Protein AF-A0AAN4PQ18-F1 (afdb_monomer)

Structure (mmCIF, N/CA/C/O backbone):
data_AF-A0AAN4PQ18-F1
#
_entry.id   AF-A0AAN4PQ18-F1
#
loop_
_atom_site.group_PDB
_atom_site.id
_atom_site.type_symbol
_atom_site.label_atom_id
_atom_site.label_alt_id
_atom_site.label_comp_id
_atom_site.label_asym_id
_atom_site.label_entity_id
_atom_site.label_seq_id
_atom_site.pdbx_PDB_ins_code
_atom_site.Cartn_x
_atom_site.Cartn_y
_atom_site.Cartn_z
_atom_site.occupancy
_atom_site.B_iso_or_equiv
_atom_site.auth_seq_id
_atom_site.auth_comp_id
_atom_site.auth_asym_id
_atom_site.auth_atom_id
_atom_site.pdbx_PDB_model_num
ATOM 1 N N . MET A 1 1 ? -16.325 -2.210 32.249 1.00 94.44 1 MET A N 1
ATOM 2 C CA . MET A 1 1 ? -15.393 -2.494 31.138 1.00 94.44 1 MET A CA 1
ATOM 3 C C . MET A 1 1 ? -15.312 -1.276 30.225 1.00 94.44 1 MET A C 1
ATOM 5 O O . MET A 1 1 ? -16.327 -0.609 30.041 1.00 94.44 1 MET A O 1
ATOM 9 N N . LEU A 1 2 ? -14.148 -0.985 29.640 1.00 97.56 2 LEU A N 1
ATOM 10 C CA . LEU A 1 2 ? -14.005 0.038 28.595 1.00 97.56 2 LEU A CA 1
ATOM 11 C C . LEU A 1 2 ? -14.260 -0.581 27.212 1.00 97.56 2 LEU A C 1
ATOM 13 O O . LEU A 1 2 ? -13.649 -1.584 26.859 1.00 97.56 2 LEU A O 1
ATOM 17 N N . TYR A 1 3 ? -15.116 0.026 26.400 1.00 97.94 3 TYR A N 1
ATOM 18 C CA . TYR A 1 3 ? -15.352 -0.384 25.020 1.00 97.94 3 TYR A CA 1
ATOM 19 C C . TYR A 1 3 ? -14.895 0.705 24.062 1.00 97.94 3 TYR A C 1
ATOM 21 O O . TYR A 1 3 ? -15.427 1.807 24.116 1.00 97.94 3 TYR A O 1
ATOM 29 N N . LEU A 1 4 ? -13.978 0.390 23.152 1.00 97.69 4 LEU A N 1
ATOM 30 C CA . LEU A 1 4 ? -13.650 1.264 22.028 1.00 97.69 4 LEU A CA 1
ATOM 31 C C . LEU A 1 4 ? -14.526 0.852 20.850 1.00 97.69 4 LEU A C 1
ATOM 33 O O . LEU A 1 4 ? -14.454 -0.294 20.405 1.00 97.69 4 LEU A O 1
ATOM 37 N N . VAL A 1 5 ? -15.386 1.749 20.379 1.00 97.75 5 VAL A N 1
ATOM 38 C CA . VAL A 1 5 ? -16.398 1.440 19.365 1.00 97.75 5 VAL A CA 1
ATOM 39 C C . VAL A 1 5 ? -16.184 2.312 18.139 1.00 97.75 5 VAL A C 1
ATOM 41 O O . VAL A 1 5 ? -16.356 3.527 18.204 1.00 97.75 5 VAL A O 1
ATOM 44 N N . GLY A 1 6 ? -15.841 1.682 17.016 1.00 96.75 6 GLY A N 1
ATOM 45 C CA . GLY A 1 6 ? -15.777 2.356 15.725 1.00 96.75 6 GLY A CA 1
ATOM 46 C C . GLY A 1 6 ? -17.167 2.735 15.227 1.00 96.75 6 GLY A C 1
ATOM 47 O O . GLY A 1 6 ? -18.085 1.907 15.223 1.00 96.75 6 GLY A O 1
ATOM 48 N N . LEU A 1 7 ? -17.328 3.979 14.790 1.00 95.38 7 LEU A N 1
ATOM 49 C CA . LEU A 1 7 ? -18.589 4.504 14.268 1.00 95.38 7 LEU A CA 1
ATOM 50 C C . LEU A 1 7 ? -18.733 4.345 12.755 1.00 95.38 7 LEU A C 1
ATOM 52 O O . LEU A 1 7 ? -19.836 4.509 12.256 1.00 95.38 7 LEU A O 1
ATOM 56 N N . GLY A 1 8 ? -17.659 3.992 12.044 1.00 94.06 8 GLY A N 1
ATOM 57 C CA . GLY A 1 8 ? -17.653 4.013 10.582 1.00 94.06 8 GLY A CA 1
ATOM 58 C C . GLY A 1 8 ? -17.486 5.435 10.036 1.00 94.06 8 GLY A C 1
ATOM 59 O O . GLY A 1 8 ? -16.973 6.305 10.741 1.00 94.06 8 GLY A O 1
ATOM 60 N N . LEU A 1 9 ? -17.819 5.671 8.765 1.00 91.94 9 LEU A N 1
ATOM 61 C CA . LEU A 1 9 ? -17.229 6.781 8.003 1.00 91.94 9 LEU A CA 1
ATOM 62 C C . LEU A 1 9 ? -18.147 7.983 7.775 1.00 91.94 9 LEU A C 1
ATOM 64 O O . LEU A 1 9 ? -17.642 9.097 7.639 1.00 91.94 9 LEU A O 1
ATOM 68 N N . ALA A 1 10 ? -19.459 7.785 7.717 1.00 90.25 10 ALA A N 1
ATOM 69 C CA . ALA A 1 10 ? -20.390 8.790 7.230 1.00 90.25 10 ALA A CA 1
ATOM 70 C C . ALA A 1 10 ? -21.380 9.259 8.296 1.00 90.25 10 ALA A C 1
ATOM 72 O O . ALA A 1 10 ? -21.354 10.432 8.682 1.00 90.25 10 ALA A O 1
ATOM 73 N N . ASP A 1 11 ? -22.268 8.375 8.753 1.00 91.25 11 ASP A N 1
ATOM 74 C CA . ASP A 1 11 ? -23.432 8.758 9.556 1.00 91.25 11 ASP A CA 1
ATOM 75 C C . ASP A 1 11 ? -23.684 7.851 10.771 1.00 91.25 11 ASP A C 1
ATOM 77 O O . ASP A 1 11 ? -22.922 6.934 11.070 1.00 91.25 11 ASP A O 1
ATOM 81 N N . GLU A 1 12 ? -24.742 8.146 11.533 1.00 93.06 12 GLU A N 1
ATOM 82 C CA . GLU A 1 12 ? -25.073 7.424 12.766 1.00 93.06 12 GLU A CA 1
ATOM 83 C C . GLU A 1 12 ? -25.410 5.938 12.562 1.00 93.06 12 GLU A C 1
ATOM 85 O O . GLU A 1 12 ? -25.443 5.185 13.537 1.00 93.06 12 GLU A O 1
ATOM 90 N N . SER A 1 13 ? -25.695 5.517 11.325 1.00 94.50 13 SER A N 1
ATOM 91 C CA . SER A 1 13 ? -26.097 4.153 10.983 1.00 94.50 13 SER A CA 1
ATOM 92 C C . SER A 1 13 ? -24.937 3.254 10.555 1.00 94.50 13 SER A C 1
ATOM 94 O O . SER A 1 13 ? -25.101 2.034 10.554 1.00 94.50 13 SER A O 1
ATOM 96 N N . ASP A 1 14 ? -23.760 3.829 10.289 1.00 95.12 14 ASP A N 1
ATOM 97 C CA . ASP A 1 14 ? -22.539 3.080 9.969 1.00 95.12 14 ASP A CA 1
ATOM 98 C C . ASP A 1 14 ? -21.985 2.302 11.171 1.00 95.12 14 ASP A C 1
ATOM 100 O O . ASP A 1 14 ? -21.168 1.387 11.020 1.00 95.12 14 ASP A O 1
ATOM 104 N N . ILE A 1 15 ? -22.426 2.633 12.388 1.00 96.94 15 ILE A N 1
ATOM 105 C CA . ILE A 1 15 ? -22.084 1.859 13.575 1.00 96.94 15 ILE A CA 1
ATOM 106 C C . ILE A 1 15 ? -22.535 0.404 13.395 1.00 96.94 15 ILE A C 1
ATOM 108 O O . ILE A 1 15 ? -23.674 0.104 13.029 1.00 96.94 15 ILE A O 1
ATOM 112 N N . THR A 1 16 ? -21.654 -0.543 13.710 1.00 98.00 16 THR A N 1
ATOM 113 C CA . THR A 1 16 ? -22.047 -1.955 13.674 1.00 98.00 16 THR A CA 1
ATOM 114 C C . THR A 1 16 ? -23.178 -2.230 14.670 1.00 98.00 16 THR A C 1
ATOM 116 O O . THR A 1 16 ? -23.256 -1.613 15.735 1.00 98.00 16 THR A O 1
ATOM 119 N N . VAL A 1 17 ? -24.017 -3.232 14.387 1.00 97.94 17 VAL A N 1
ATOM 120 C CA . VAL A 1 17 ? -25.075 -3.677 15.320 1.00 97.94 17 VAL A CA 1
ATOM 121 C C . VAL A 1 17 ? -24.496 -3.960 16.712 1.00 97.94 17 VAL A C 1
ATOM 123 O O . VAL A 1 17 ? -25.047 -3.529 17.722 1.00 97.94 17 VAL A O 1
ATOM 126 N N . LYS A 1 18 ? -23.326 -4.606 16.760 1.00 97.81 18 LYS A N 1
ATOM 127 C CA . LYS A 1 18 ? -22.596 -4.897 17.999 1.00 97.81 18 LYS A CA 1
ATOM 128 C C . LYS A 1 18 ? -22.157 -3.622 18.727 1.00 97.81 18 LYS A C 1
ATOM 130 O O . LYS A 1 18 ? -22.246 -3.564 19.951 1.00 97.81 18 LYS A O 1
ATOM 135 N N . GLY A 1 19 ? -21.690 -2.614 17.990 1.00 97.62 19 GLY A N 1
ATOM 136 C CA . GLY A 1 19 ? -21.355 -1.301 18.538 1.00 97.62 19 GLY A CA 1
ATOM 137 C C . GLY A 1 19 ? -22.581 -0.619 19.136 1.00 97.62 19 GLY A C 1
ATOM 138 O O . GLY A 1 19 ? -22.555 -0.221 20.297 1.00 97.62 19 GLY A O 1
ATOM 139 N N . LEU A 1 20 ? -23.692 -0.580 18.399 1.00 97.75 20 LEU A N 1
ATOM 140 C CA . LEU A 1 20 ? -24.944 0.031 18.850 1.00 97.75 20 LEU A CA 1
ATOM 141 C C . LEU A 1 20 ? -25.501 -0.622 20.124 1.00 97.75 20 LEU A C 1
ATOM 143 O O . LEU A 1 20 ? -25.973 0.073 21.025 1.00 97.75 20 LEU A O 1
ATOM 147 N N . GLU A 1 21 ? -25.434 -1.951 20.226 1.00 97.62 21 GLU A N 1
ATOM 148 C CA . GLU A 1 21 ? -25.829 -2.687 21.432 1.00 97.62 21 GLU A CA 1
ATOM 149 C C . GLU A 1 21 ? -24.981 -2.313 22.652 1.00 97.62 21 GLU A C 1
ATOM 151 O O . GLU A 1 21 ? -25.520 -2.162 23.751 1.00 97.62 21 GLU A O 1
ATOM 156 N N . VAL A 1 22 ? -23.666 -2.148 22.467 1.00 97.62 22 VAL A N 1
ATOM 157 C CA . VAL A 1 22 ? -22.750 -1.690 23.521 1.00 97.62 22 VAL A CA 1
ATOM 158 C C . VAL A 1 22 ? -23.108 -0.270 23.951 1.00 97.62 22 VAL A C 1
ATOM 160 O O . VAL A 1 22 ? -23.290 -0.031 25.143 1.00 97.62 22 VAL A O 1
ATOM 163 N N . VAL A 1 23 ? -23.285 0.650 22.999 1.00 97.31 23 VAL A N 1
ATOM 164 C CA . VAL A 1 23 ? -23.633 2.050 23.286 1.00 97.31 23 VAL A CA 1
ATOM 165 C C . VAL A 1 23 ? -24.921 2.149 24.099 1.00 97.31 23 VAL A C 1
ATOM 167 O O . VAL A 1 23 ? -24.963 2.854 25.105 1.00 97.31 23 VAL A O 1
ATOM 170 N N . LYS A 1 24 ? -25.960 1.398 23.716 1.00 96.75 24 LYS A N 1
ATOM 171 C CA . LYS A 1 24 ? -27.266 1.420 24.392 1.00 96.75 24 LYS A CA 1
ATOM 172 C C . LYS A 1 24 ? -27.220 0.953 25.846 1.00 96.75 24 LYS A C 1
ATOM 174 O O . LYS A 1 24 ? -28.022 1.436 26.644 1.00 96.75 24 LYS A O 1
ATOM 179 N N . ARG A 1 25 ? -26.319 0.026 26.192 1.00 96.00 25 ARG A N 1
ATOM 180 C CA . ARG A 1 25 ? -26.193 -0.502 27.563 1.00 96.00 25 ARG A CA 1
ATOM 181 C C . ARG A 1 25 ? -25.118 0.185 28.406 1.00 96.00 25 ARG A C 1
ATOM 183 O O . ARG A 1 25 ? -25.170 0.063 29.626 1.00 96.00 25 ARG A O 1
ATOM 190 N N . ALA A 1 26 ? -24.155 0.863 27.783 1.00 97.00 26 ALA A N 1
ATOM 191 C CA . ALA A 1 26 ? -23.067 1.528 28.488 1.00 97.00 26 ALA A CA 1
ATOM 192 C C . ALA A 1 26 ? -23.601 2.637 29.402 1.00 97.00 26 ALA A C 1
ATOM 194 O O . ALA A 1 26 ? -24.481 3.414 29.020 1.00 97.00 26 ALA A O 1
ATOM 195 N N . GLU A 1 27 ? -23.053 2.736 30.610 1.00 96.44 27 GLU A N 1
ATOM 196 C CA . GLU A 1 27 ? -23.440 3.746 31.594 1.00 96.44 27 GLU A CA 1
ATOM 197 C C . GLU A 1 27 ? -23.020 5.146 31.148 1.00 96.44 27 GLU A C 1
ATOM 199 O O . GLU A 1 27 ? -23.797 6.094 31.277 1.00 96.44 27 GLU A O 1
ATOM 204 N N . ARG A 1 28 ? -21.825 5.253 30.559 1.00 96.25 28 ARG A N 1
ATOM 205 C CA . ARG A 1 28 ? -21.285 6.486 29.977 1.00 96.25 28 ARG A CA 1
ATOM 206 C C . ARG A 1 28 ? -20.841 6.241 28.546 1.00 96.25 28 ARG A C 1
ATOM 208 O O . ARG A 1 28 ? -20.291 5.186 28.236 1.00 96.25 28 ARG A O 1
ATOM 215 N N . VAL A 1 29 ? -21.085 7.230 27.695 1.00 97.06 29 VAL A N 1
ATOM 216 C CA . VAL A 1 29 ? -20.749 7.199 26.273 1.00 97.06 29 VAL A CA 1
ATOM 217 C C . VAL A 1 29 ? -19.973 8.469 25.955 1.00 97.06 29 VAL A C 1
ATOM 219 O O . VAL A 1 29 ? -20.527 9.562 26.045 1.00 97.06 29 VAL A O 1
ATOM 222 N N . TYR A 1 30 ? -18.701 8.322 25.608 1.00 95.75 30 TYR A N 1
ATOM 223 C CA . TYR A 1 30 ? -17.822 9.406 25.186 1.00 95.75 30 TYR A CA 1
ATOM 224 C C . TYR A 1 30 ? -17.672 9.372 23.668 1.00 95.75 30 TYR A C 1
ATOM 226 O O . TYR A 1 30 ? -17.490 8.298 23.110 1.00 95.75 30 TYR A O 1
ATOM 234 N N . LEU A 1 31 ? -17.742 10.521 23.005 1.00 92.94 31 LEU A N 1
ATOM 235 C CA . LEU A 1 31 ? -17.471 10.673 21.578 1.00 92.94 31 LEU A CA 1
ATOM 236 C C . LEU A 1 31 ? -16.220 11.504 21.398 1.00 92.94 31 LEU A C 1
ATOM 238 O O . LEU A 1 31 ? -16.175 12.667 21.798 1.00 92.94 31 LEU A O 1
ATOM 242 N N . GLU A 1 32 ? -15.236 10.911 20.754 1.00 86.19 32 GLU A N 1
ATOM 243 C CA . GLU A 1 32 ? -14.036 11.608 20.355 1.00 86.19 32 GLU A CA 1
ATOM 244 C C . GLU A 1 32 ? -14.305 12.455 19.100 1.00 86.19 32 GLU A C 1
ATOM 246 O O . GLU A 1 32 ? -14.855 11.966 18.114 1.00 86.19 32 GLU A O 1
ATOM 251 N N . ALA A 1 33 ? -13.972 13.748 19.157 1.00 74.31 33 ALA A N 1
ATOM 252 C CA . ALA A 1 33 ? -14.370 14.726 18.137 1.00 74.31 33 ALA A CA 1
ATOM 253 C C . ALA A 1 33 ? -13.186 15.479 17.496 1.00 74.31 33 ALA A C 1
ATOM 255 O O . ALA A 1 33 ? -13.358 16.615 17.043 1.00 74.31 33 ALA A O 1
ATOM 256 N N . TYR A 1 34 ? -11.972 14.906 17.502 1.00 73.31 34 TYR A N 1
ATOM 257 C CA . TYR A 1 34 ? -10.771 15.604 17.018 1.00 73.31 34 TYR A CA 1
ATOM 258 C C . TYR A 1 34 ? -9.881 14.817 16.046 1.00 73.31 34 TYR A C 1
ATOM 260 O O . TYR A 1 34 ? -9.167 15.465 15.281 1.00 73.31 34 TYR A O 1
ATOM 268 N N . THR A 1 35 ? -9.898 13.480 16.032 1.00 59.81 35 THR A N 1
ATOM 269 C CA . THR A 1 35 ? -9.176 12.692 15.011 1.00 59.81 35 THR A CA 1
ATOM 270 C C . THR A 1 35 ? -9.902 12.656 13.673 1.00 59.81 35 THR A C 1
ATOM 272 O O . THR A 1 35 ? -9.261 12.549 12.632 1.00 59.81 35 THR A O 1
ATOM 275 N N . SER A 1 36 ? -11.230 12.766 13.684 1.00 72.50 36 SER A N 1
ATOM 276 C CA . SER A 1 36 ? -12.089 12.846 12.504 1.00 72.50 36 SER A CA 1
ATOM 277 C C . SER A 1 36 ? -13.473 13.378 12.912 1.00 72.50 36 SER A C 1
ATOM 279 O O . SER A 1 36 ? -13.746 13.591 14.094 1.00 72.50 36 SER A O 1
ATOM 281 N N . ILE A 1 37 ? -14.341 13.645 11.936 1.00 79.94 37 ILE A N 1
ATOM 282 C CA . ILE A 1 37 ? -15.708 14.125 12.152 1.00 79.94 37 ILE A CA 1
ATOM 283 C C . ILE A 1 37 ? -16.706 13.252 11.397 1.00 79.94 37 ILE A C 1
ATOM 285 O O . ILE A 1 37 ? -16.492 12.915 10.235 1.00 79.94 37 ILE A O 1
ATOM 289 N N . LEU A 1 38 ? -17.819 12.923 12.050 1.00 78.38 38 LEU A N 1
ATOM 290 C CA . LEU A 1 38 ? -18.985 12.384 11.356 1.00 78.38 38 LEU A CA 1
ATOM 291 C C . LEU A 1 38 ? -19.717 13.500 10.609 1.00 78.38 38 LEU A C 1
ATOM 293 O O . LEU A 1 38 ? -19.709 14.659 11.029 1.00 78.38 38 LEU A O 1
ATOM 297 N N . LEU A 1 39 ? -20.422 13.141 9.536 1.00 77.19 39 LEU A N 1
ATOM 298 C CA . LEU A 1 39 ? -21.205 14.076 8.719 1.00 77.19 39 LEU A CA 1
ATOM 299 C C . LEU A 1 39 ? -22.563 14.430 9.360 1.00 77.19 39 LEU A C 1
ATOM 301 O O . LEU A 1 39 ? -23.472 14.920 8.687 1.00 77.19 39 LEU A O 1
ATOM 305 N N . VAL A 1 40 ? -22.727 14.169 10.660 1.00 85.06 40 VAL A N 1
ATOM 306 C CA . VAL A 1 40 ? -23.983 14.335 11.399 1.00 85.06 40 VAL A CA 1
ATOM 307 C C . VAL A 1 40 ? -23.773 15.052 12.724 1.00 85.06 40 VAL A C 1
ATOM 309 O O . VAL A 1 40 ? -22.702 14.995 13.324 1.00 85.06 40 VAL A O 1
ATOM 312 N N . SER A 1 41 ? -24.817 15.742 13.187 1.00 87.75 41 SER A N 1
ATOM 313 C CA . SER A 1 41 ? -24.762 16.455 14.460 1.00 87.75 41 SER A CA 1
ATOM 314 C C . SER A 1 41 ? -24.858 15.497 15.645 1.00 87.75 41 SER A C 1
ATOM 316 O O . SER A 1 41 ? -25.454 14.417 15.563 1.00 87.75 41 SER A O 1
ATOM 318 N N . LYS A 1 42 ? -24.320 15.936 16.782 1.00 88.75 42 LYS A N 1
ATOM 319 C CA . LYS A 1 42 ? -24.399 15.212 18.049 1.00 88.75 42 LYS A CA 1
ATOM 320 C C . LYS A 1 42 ? -25.840 14.867 18.429 1.00 88.75 42 LYS A C 1
ATOM 322 O O . LYS A 1 42 ? -26.104 13.748 18.850 1.00 88.75 42 LYS A O 1
ATOM 327 N N . GLU A 1 43 ? -26.779 15.789 18.233 1.00 91.88 43 GLU A N 1
ATOM 328 C CA . GLU A 1 43 ? -28.189 15.595 18.589 1.00 91.88 43 GLU A CA 1
ATOM 329 C C . GLU A 1 43 ? -28.824 14.458 17.782 1.00 91.88 43 GLU A C 1
ATOM 331 O O . GLU A 1 43 ? -29.627 13.688 18.311 1.00 91.88 43 GLU A O 1
ATOM 336 N N . LYS A 1 44 ? -28.449 14.324 16.503 1.00 92.81 44 LYS A N 1
ATOM 337 C CA . LYS A 1 44 ? -28.906 13.219 15.650 1.00 92.81 44 LYS A CA 1
ATOM 338 C C . LYS A 1 44 ? -28.342 11.884 16.144 1.00 92.81 44 LYS A C 1
ATOM 340 O O . LYS A 1 44 ? -29.081 10.903 1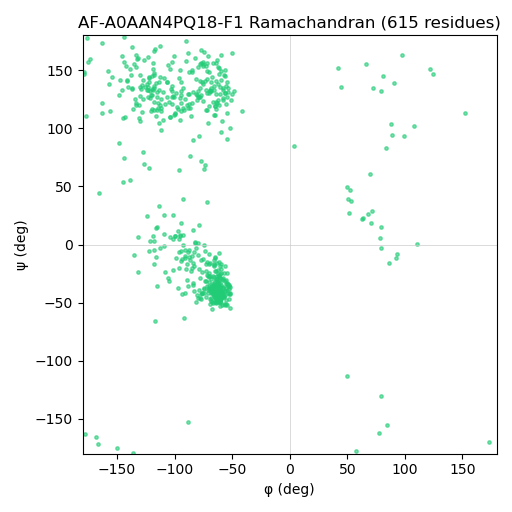6.223 1.00 92.81 44 LYS A O 1
ATOM 345 N N . LEU A 1 45 ? -27.069 11.877 16.539 1.00 92.81 45 LEU A N 1
ATOM 346 C CA . LEU A 1 45 ? -26.386 10.717 17.109 1.00 92.81 45 LEU A CA 1
ATOM 347 C C . LEU A 1 45 ? -27.059 10.251 18.414 1.00 92.81 45 LEU A C 1
ATOM 349 O O . LEU A 1 45 ? -27.416 9.083 18.558 1.00 92.81 45 LEU A O 1
ATOM 353 N N . GLU A 1 46 ? -27.303 11.182 19.341 1.00 94.94 46 GLU A N 1
ATOM 354 C CA . GLU A 1 46 ? -27.967 10.919 20.623 1.00 94.94 46 GLU A CA 1
ATOM 355 C C . GLU A 1 46 ? -29.397 10.400 20.430 1.00 94.94 46 GLU A C 1
ATOM 357 O O . GLU A 1 46 ? -29.811 9.450 21.101 1.00 94.94 46 GLU A O 1
ATOM 362 N N . ALA A 1 47 ? -30.143 10.981 19.483 1.00 96.06 47 ALA A N 1
ATOM 363 C CA . ALA A 1 47 ? -31.494 10.542 19.149 1.00 96.06 47 ALA A CA 1
ATOM 364 C C . ALA A 1 47 ? -31.518 9.106 18.599 1.00 96.06 47 ALA A C 1
ATOM 366 O O . ALA A 1 47 ? -32.398 8.326 18.968 1.00 96.06 47 ALA A O 1
ATOM 367 N N . PHE A 1 48 ? -30.551 8.739 17.754 1.00 95.81 48 PHE A N 1
ATOM 368 C CA . PHE A 1 48 ? -30.460 7.400 17.171 1.00 95.81 48 PHE A CA 1
ATOM 369 C C . PHE A 1 48 ? -29.977 6.348 18.183 1.00 95.81 48 PHE A C 1
ATOM 371 O O . PHE A 1 48 ? -30.531 5.246 18.268 1.00 95.81 48 PHE A O 1
ATOM 378 N N . TYR A 1 49 ? -28.984 6.690 19.007 1.00 95.25 49 TYR A N 1
ATOM 379 C CA . TYR A 1 49 ? -28.454 5.790 20.034 1.00 95.25 49 TYR A CA 1
ATOM 380 C C . TYR A 1 49 ? -29.374 5.666 21.250 1.00 95.25 49 TYR A C 1
ATOM 382 O O . TYR A 1 49 ? -29.328 4.652 21.948 1.00 95.25 49 TYR A O 1
ATOM 390 N N . GLY A 1 50 ? -30.233 6.657 21.502 1.00 94.94 50 GLY A N 1
ATOM 391 C CA . GLY A 1 50 ? -31.089 6.707 22.688 1.00 94.94 50 GLY A CA 1
ATOM 392 C C . GLY A 1 50 ? -30.291 6.912 23.978 1.00 94.94 50 GLY A C 1
ATOM 393 O O . GLY A 1 50 ? -30.712 6.468 25.049 1.00 94.94 50 GLY A O 1
ATOM 394 N N . ARG A 1 51 ? -29.111 7.535 23.876 1.00 93.81 51 ARG A N 1
ATOM 395 C CA . ARG A 1 51 ? -28.174 7.781 24.978 1.00 93.81 51 ARG A CA 1
ATOM 396 C C . ARG A 1 51 ? -27.545 9.167 24.820 1.00 93.81 51 ARG A C 1
ATOM 398 O O . ARG A 1 51 ? -27.241 9.542 23.691 1.00 93.81 51 ARG A O 1
ATOM 405 N N . PRO A 1 52 ? -27.329 9.908 25.921 1.00 95.56 52 PRO A N 1
ATOM 406 C CA . PRO A 1 52 ? -26.539 11.130 25.877 1.00 95.56 52 PRO A CA 1
ATOM 407 C C . PRO A 1 52 ? -25.077 10.794 25.579 1.00 95.56 52 PRO A C 1
ATOM 409 O O . PRO A 1 52 ? -24.556 9.784 26.058 1.00 95.56 52 PRO A O 1
ATOM 412 N N . VAL A 1 53 ? -24.424 11.660 24.814 1.00 94.00 53 VAL A N 1
ATOM 413 C CA . VAL A 1 53 ? -23.038 11.506 24.384 1.00 94.00 53 VAL A CA 1
ATOM 414 C C . VAL A 1 53 ? -22.205 12.633 24.989 1.00 94.00 53 VAL A C 1
ATOM 416 O O . VAL A 1 53 ? -22.561 13.810 24.935 1.00 94.00 53 VAL A O 1
ATOM 419 N N . ILE A 1 54 ? -21.074 12.288 25.590 1.00 93.75 54 ILE A N 1
ATOM 420 C CA . ILE A 1 54 ? -20.142 13.238 26.198 1.00 93.75 54 ILE A CA 1
ATOM 421 C C . ILE A 1 54 ? -19.031 13.496 25.184 1.00 93.75 54 ILE A C 1
ATOM 423 O O . ILE A 1 54 ? -18.333 12.569 24.797 1.00 93.75 54 ILE A O 1
ATOM 427 N N . GLU A 1 55 ? -18.870 14.733 24.722 1.00 90.19 55 GLU A N 1
ATOM 428 C CA . GLU A 1 55 ? -17.766 15.045 23.808 1.00 90.19 55 GLU A CA 1
ATOM 429 C C . GLU A 1 55 ? -16.432 14.988 24.552 1.00 90.19 55 GLU A C 1
ATOM 431 O O . GLU A 1 55 ? -16.279 15.607 25.605 1.00 90.19 55 GLU A O 1
ATOM 436 N N . ALA A 1 56 ? -15.475 14.272 23.972 1.00 88.50 56 ALA A N 1
ATOM 437 C CA . ALA A 1 56 ? -14.102 14.189 24.424 1.00 88.50 56 ALA A CA 1
ATOM 438 C C . ALA A 1 56 ? -13.198 14.870 23.392 1.00 88.50 56 ALA A C 1
ATOM 440 O O . ALA A 1 56 ? -13.104 14.446 22.237 1.00 88.50 56 ALA A O 1
ATOM 441 N N . ASP A 1 57 ? -12.566 15.970 23.797 1.00 84.75 57 ASP A N 1
ATOM 442 C CA . ASP A 1 57 ? -11.548 16.631 22.988 1.00 84.75 57 ASP A CA 1
ATOM 443 C C . ASP A 1 57 ? -10.150 16.087 23.287 1.00 84.75 57 ASP A C 1
ATOM 445 O O . ASP A 1 57 ? -9.958 15.241 24.161 1.00 84.75 57 ASP A O 1
ATOM 449 N N . ARG A 1 58 ? -9.164 16.568 22.524 1.00 83.25 58 ARG A N 1
ATOM 450 C CA . ARG A 1 58 ? -7.788 16.078 22.598 1.00 83.25 58 ARG A CA 1
ATOM 451 C C . ARG A 1 58 ? -7.202 16.181 24.004 1.00 83.25 58 ARG A C 1
ATOM 453 O O . ARG A 1 58 ? -6.529 15.258 24.442 1.00 83.25 58 ARG A O 1
ATOM 460 N N . GLU A 1 59 ? -7.472 17.272 24.722 1.00 84.31 59 GLU A N 1
ATOM 461 C CA . GLU A 1 59 ? -6.969 17.459 26.089 1.00 84.31 59 GLU A CA 1
ATOM 462 C C . GLU A 1 59 ? -7.559 16.401 27.031 1.00 84.31 59 GLU A C 1
ATOM 464 O O . GLU A 1 59 ? -6.812 15.775 27.788 1.00 84.31 59 GLU A O 1
ATOM 469 N N . LEU A 1 60 ? -8.868 16.132 26.933 1.00 86.31 60 LEU A N 1
ATOM 470 C CA . LEU A 1 60 ? -9.518 15.096 27.736 1.00 86.31 60 LEU A CA 1
ATOM 471 C C . LEU A 1 60 ? -9.001 13.690 27.410 1.00 86.31 60 LEU A C 1
ATOM 473 O O . LEU A 1 60 ? -8.805 12.897 28.322 1.00 86.31 60 LEU A O 1
ATOM 477 N N . VAL A 1 61 ? -8.769 13.365 26.139 1.00 86.00 61 VAL A N 1
ATOM 478 C CA . VAL A 1 61 ? -8.339 12.012 25.747 1.00 86.00 61 VAL A CA 1
ATOM 479 C C . VAL A 1 61 ? -6.852 11.788 26.020 1.00 86.00 61 VAL A C 1
ATOM 481 O O . VAL A 1 61 ? -6.488 10.768 26.597 1.00 86.00 61 VAL A O 1
ATOM 484 N N . GLU A 1 62 ? -5.988 12.738 25.658 1.00 82.88 62 GLU A N 1
ATOM 485 C CA . GLU A 1 62 ? -4.536 12.562 25.761 1.00 82.88 62 GLU A CA 1
ATOM 486 C C . GLU A 1 62 ? -4.000 12.873 27.163 1.00 82.88 62 GLU A C 1
ATOM 488 O O . GLU A 1 62 ? -3.054 12.229 27.609 1.00 82.88 62 GLU A O 1
ATOM 493 N N . THR A 1 63 ? -4.585 13.828 27.894 1.00 83.62 63 THR A N 1
ATOM 494 C CA . THR A 1 63 ? -4.093 14.236 29.230 1.00 83.62 63 THR A CA 1
ATOM 495 C C . THR A 1 63 ? -5.092 13.925 30.345 1.00 83.62 63 THR A C 1
ATOM 497 O O . THR A 1 63 ? -4.688 13.546 31.439 1.00 83.62 63 THR A O 1
ATOM 500 N N . GLY A 1 64 ? -6.393 14.052 30.081 1.00 85.50 64 GLY A N 1
ATOM 501 C CA . GLY A 1 64 ? -7.469 13.853 31.060 1.00 85.50 64 GLY A CA 1
ATOM 502 C C . GLY A 1 64 ? -8.094 12.453 31.084 1.00 85.50 64 GLY A C 1
ATOM 503 O O . GLY A 1 64 ? -9.205 12.308 31.594 1.00 85.50 64 GLY A O 1
ATOM 504 N N . SER A 1 65 ? -7.429 11.429 30.533 1.00 88.56 65 SER A N 1
ATOM 505 C CA . SER A 1 65 ? -8.020 10.095 30.314 1.00 88.56 65 SER A CA 1
ATOM 506 C C . SER A 1 65 ? -8.566 9.440 31.584 1.00 88.56 65 SER A C 1
ATOM 508 O O . SER A 1 65 ? -9.479 8.618 31.510 1.00 88.56 65 SER A O 1
ATOM 510 N N . ASP A 1 66 ? -8.045 9.824 32.751 1.00 89.56 66 ASP A N 1
ATOM 511 C CA . ASP A 1 66 ? -8.513 9.366 34.060 1.00 89.56 66 ASP A CA 1
ATOM 512 C C . ASP A 1 66 ? -10.014 9.602 34.257 1.00 89.56 66 ASP A C 1
ATOM 514 O O . ASP A 1 66 ? -10.684 8.786 34.885 1.00 89.56 66 ASP A O 1
ATOM 518 N N . GLU A 1 67 ? -10.576 10.674 33.691 1.00 92.25 67 GLU A N 1
ATOM 519 C CA . GLU A 1 67 ? -12.013 10.953 33.768 1.00 92.25 67 GLU A CA 1
ATOM 520 C C . GLU A 1 67 ? -12.838 9.924 32.978 1.00 92.25 67 GLU A C 1
ATOM 522 O O . GLU A 1 67 ? -13.871 9.441 33.453 1.00 92.25 67 GLU A O 1
ATOM 527 N N . ILE A 1 68 ? -12.357 9.546 31.790 1.00 93.06 68 ILE A N 1
ATOM 528 C CA . ILE A 1 68 ? -12.990 8.529 30.941 1.00 93.06 68 ILE A CA 1
ATOM 529 C C . ILE A 1 68 ? -12.915 7.162 31.636 1.00 93.06 68 ILE A C 1
ATOM 531 O O . ILE A 1 68 ? -13.904 6.426 31.690 1.00 93.06 68 ILE A O 1
ATOM 535 N N . LEU A 1 69 ? -11.755 6.839 32.214 1.00 94.25 69 LEU A N 1
ATOM 536 C CA . LEU A 1 69 ? -11.475 5.549 32.848 1.00 94.25 69 LEU A CA 1
ATOM 537 C C . LEU A 1 69 ? -12.063 5.412 34.260 1.00 94.25 69 LEU A C 1
ATOM 539 O O . LEU A 1 69 ? -12.268 4.292 34.732 1.00 94.25 69 LEU A O 1
ATOM 543 N N . ALA A 1 70 ? -12.374 6.518 34.939 1.00 93.44 70 ALA A N 1
ATOM 544 C CA . ALA A 1 70 ? -12.851 6.518 36.320 1.00 93.44 70 ALA A CA 1
ATOM 545 C C . ALA A 1 70 ? -14.075 5.613 36.497 1.00 93.44 70 ALA A C 1
ATOM 547 O O . ALA A 1 70 ? -15.139 5.914 35.974 1.00 93.44 70 ALA A O 1
ATOM 548 N N . GLY A 1 71 ? -13.961 4.514 37.247 1.00 90.56 71 GLY A N 1
ATOM 549 C CA . GLY A 1 71 ? -15.075 3.589 37.500 1.00 90.56 71 GLY A CA 1
ATOM 550 C C . GLY A 1 71 ? -15.403 2.624 36.352 1.00 90.56 71 GLY A C 1
ATOM 551 O O . GLY A 1 71 ? -16.379 1.878 36.450 1.00 90.56 71 GLY A O 1
ATOM 552 N N . ALA A 1 72 ? -14.610 2.607 35.274 1.00 94.06 72 ALA A N 1
ATOM 553 C CA . ALA A 1 72 ? -14.780 1.668 34.163 1.00 94.06 72 ALA A CA 1
ATOM 554 C C . ALA A 1 72 ? -14.424 0.212 34.538 1.00 94.06 72 ALA A C 1
ATOM 556 O O . ALA A 1 72 ? -14.707 -0.707 33.772 1.00 94.06 72 ALA A O 1
ATOM 557 N N . ASP A 1 73 ? -13.860 -0.028 35.723 1.00 92.00 73 ASP A N 1
ATOM 558 C CA . ASP A 1 73 ? -13.705 -1.349 36.346 1.00 92.00 73 ASP A CA 1
ATOM 559 C C . ASP A 1 73 ? -15.045 -1.927 36.839 1.00 92.00 73 ASP A C 1
ATOM 561 O O . ASP A 1 73 ? -15.222 -3.142 36.900 1.00 92.00 73 ASP A O 1
ATOM 565 N N . LYS A 1 74 ? -16.013 -1.061 37.160 1.00 94.31 74 LYS A N 1
ATOM 566 C CA . LYS A 1 74 ? -17.309 -1.447 37.744 1.00 94.31 74 LYS A CA 1
ATOM 567 C C . LYS A 1 74 ? -18.454 -1.377 36.752 1.00 94.31 74 LYS A C 1
ATOM 569 O O . LYS A 1 74 ? -19.420 -2.124 36.886 1.00 94.31 74 LYS A O 1
ATOM 574 N N . THR A 1 75 ? -18.371 -0.458 35.797 1.00 96.25 75 THR A N 1
ATOM 575 C CA . THR A 1 75 ? -19.473 -0.146 34.886 1.00 96.25 75 THR A CA 1
ATOM 576 C C . THR A 1 75 ? -18.988 -0.094 33.445 1.00 96.25 75 THR A C 1
ATOM 578 O O . THR A 1 75 ? -17.788 -0.002 33.175 1.00 96.25 75 THR A O 1
ATOM 581 N N . ASP A 1 76 ? -19.912 -0.241 32.498 1.00 97.19 76 ASP A N 1
ATOM 582 C CA . ASP A 1 76 ? -19.583 -0.215 31.074 1.00 97.19 76 ASP A CA 1
ATOM 583 C C . ASP A 1 76 ? -19.436 1.233 30.593 1.00 97.19 76 ASP A C 1
ATOM 585 O O . ASP A 1 76 ? -20.354 2.043 30.732 1.00 97.19 76 ASP A O 1
ATOM 589 N N . VAL A 1 77 ? -18.282 1.546 30.006 1.00 97.75 77 VAL A N 1
ATOM 590 C CA . VAL A 1 77 ? -17.979 2.843 29.392 1.00 97.75 77 VAL A CA 1
ATOM 591 C C . VAL A 1 77 ? -17.722 2.619 27.914 1.00 97.75 77 VAL A C 1
ATOM 593 O O . VAL A 1 77 ? -16.846 1.836 27.562 1.00 97.75 77 VAL A O 1
ATOM 596 N N . ALA A 1 78 ? -18.475 3.291 27.049 1.00 97.75 78 ALA A N 1
ATOM 597 C CA . ALA A 1 78 ? -18.235 3.285 25.613 1.00 97.75 78 ALA A CA 1
ATOM 598 C C . ALA A 1 78 ? -17.463 4.544 25.210 1.00 97.75 78 ALA A C 1
ATOM 600 O O . ALA A 1 78 ? -17.854 5.653 25.564 1.00 97.75 78 ALA A O 1
ATOM 601 N N . PHE A 1 79 ? -16.390 4.363 24.457 1.00 97.12 79 PHE A N 1
ATOM 602 C CA . PHE A 1 79 ? -15.581 5.406 23.852 1.00 97.12 79 PHE A CA 1
ATOM 603 C C . PHE A 1 79 ? -15.689 5.265 22.332 1.00 97.12 79 PHE A C 1
ATOM 605 O O . PHE A 1 79 ? -15.266 4.261 21.757 1.00 97.12 79 PHE A O 1
ATOM 612 N N . LEU A 1 80 ? -16.358 6.224 21.702 1.00 96.00 80 LEU A N 1
ATOM 613 C CA . LEU A 1 80 ? -16.727 6.195 20.296 1.00 96.00 80 LEU A CA 1
ATOM 614 C C . LEU A 1 80 ? -15.679 6.925 19.463 1.00 96.00 80 LEU A C 1
ATOM 616 O O . LEU A 1 80 ? -15.369 8.080 19.754 1.00 96.00 80 LEU A O 1
ATOM 620 N N . VAL A 1 81 ? -15.199 6.260 18.415 1.00 94.25 81 VAL A N 1
ATOM 621 C CA . VAL A 1 81 ? -14.178 6.774 17.494 1.00 94.25 81 VAL A CA 1
ATOM 622 C C . VAL A 1 81 ? -14.751 6.786 16.083 1.00 94.25 81 VAL A C 1
ATOM 624 O O . VAL A 1 81 ? -15.339 5.796 15.642 1.00 94.25 81 VAL A O 1
ATOM 627 N N . VAL A 1 82 ? -14.601 7.899 15.367 1.00 91.81 82 VAL A N 1
ATOM 628 C CA . VAL A 1 82 ? -15.008 7.985 13.958 1.00 91.81 82 VAL A CA 1
ATOM 629 C C . VAL A 1 82 ? -14.088 7.104 13.111 1.00 91.81 82 VAL A C 1
ATOM 631 O O . VAL A 1 82 ? -12.869 7.152 13.239 1.00 91.81 82 VAL A O 1
ATOM 634 N N . GLY A 1 83 ? -14.673 6.293 12.234 1.00 92.75 83 GLY A N 1
ATOM 635 C CA . GLY A 1 83 ? -13.979 5.240 11.505 1.00 92.75 83 GLY A CA 1
ATOM 636 C C . GLY A 1 83 ? -13.767 4.000 12.369 1.00 92.75 83 GLY A C 1
ATOM 637 O O . GLY A 1 83 ? -14.699 3.502 13.010 1.00 92.75 83 GLY A O 1
ATOM 638 N N . ASP A 1 84 ? -12.530 3.510 12.377 1.00 94.19 84 ASP A N 1
ATOM 639 C CA . ASP A 1 84 ? -12.089 2.390 13.202 1.00 94.19 84 ASP A CA 1
ATOM 640 C C . ASP A 1 84 ? -11.203 2.889 14.356 1.00 94.19 84 ASP A C 1
ATOM 642 O O . ASP A 1 84 ? -10.349 3.751 14.113 1.00 94.19 84 ASP A O 1
ATOM 646 N N . PRO A 1 85 ? -11.328 2.337 15.583 1.00 92.69 85 PRO A N 1
ATOM 647 C CA . PRO A 1 85 ? -10.555 2.791 16.734 1.00 92.69 85 PRO A CA 1
ATOM 648 C C . PRO A 1 85 ? -9.038 2.792 16.539 1.00 92.69 85 PRO A C 1
ATOM 650 O O . PRO A 1 85 ? -8.374 3.575 17.208 1.00 92.69 85 PRO A O 1
ATOM 653 N N . PHE A 1 86 ? -8.484 1.974 15.638 1.00 91.25 86 PHE A N 1
ATOM 654 C CA . PHE A 1 86 ? -7.037 1.874 15.411 1.00 91.25 86 PHE A CA 1
ATOM 655 C C . PHE A 1 86 ? -6.601 2.193 13.979 1.00 91.25 86 PHE A C 1
ATOM 657 O O . PHE A 1 86 ? -5.415 2.116 13.675 1.00 91.25 86 PHE A O 1
ATOM 664 N N . GLY A 1 87 ? -7.524 2.587 13.097 1.00 83.06 87 GLY A N 1
ATOM 665 C CA . GLY A 1 87 ? -7.223 2.775 11.676 1.00 83.06 87 GLY A CA 1
ATOM 666 C C . GLY A 1 87 ? -6.178 3.859 11.372 1.00 83.06 87 GLY A C 1
ATOM 667 O O . GLY A 1 87 ? -5.422 3.707 10.420 1.00 83.06 87 GLY A O 1
ATOM 668 N N . ALA A 1 88 ? -6.144 4.946 12.150 1.00 79.25 88 ALA A N 1
ATOM 669 C CA . ALA A 1 88 ? -5.192 6.055 11.991 1.00 79.25 88 ALA A CA 1
ATOM 670 C C . ALA A 1 88 ? -5.170 6.965 13.236 1.00 79.25 88 ALA A C 1
ATOM 672 O O . ALA A 1 88 ? -5.250 8.189 13.134 1.00 79.25 88 ALA A O 1
ATOM 673 N N . THR A 1 89 ? -5.151 6.377 14.432 1.00 82.06 89 THR A N 1
ATOM 674 C CA . THR A 1 89 ? -5.296 7.130 15.686 1.00 82.06 89 THR A CA 1
ATOM 675 C C . THR A 1 89 ? -4.313 6.652 16.755 1.00 82.06 89 THR A C 1
ATOM 677 O O . THR A 1 89 ? -3.664 5.619 16.610 1.00 82.06 89 THR A O 1
ATOM 680 N N . THR A 1 90 ? -4.219 7.396 17.856 1.00 83.62 90 THR A N 1
ATOM 681 C CA . THR A 1 90 ? -3.358 7.079 19.004 1.00 83.62 90 THR A CA 1
ATOM 682 C C . THR A 1 90 ? -4.100 6.371 20.142 1.00 83.62 90 THR A C 1
ATOM 684 O O . THR A 1 90 ? -3.541 6.206 21.221 1.00 83.62 90 THR A O 1
ATOM 687 N N . HIS A 1 91 ? -5.335 5.894 19.935 1.00 90.00 91 HIS A N 1
ATOM 688 C CA . HIS A 1 91 ? -6.167 5.328 21.014 1.00 90.00 91 HIS A CA 1
ATOM 689 C C . HIS A 1 91 ? -5.631 4.039 21.645 1.00 90.00 91 HIS A C 1
ATOM 691 O O . HIS A 1 91 ? -6.115 3.629 22.701 1.00 90.00 91 HIS A O 1
ATOM 697 N N . THR A 1 92 ? -4.607 3.419 21.056 1.00 90.75 92 THR A N 1
ATOM 698 C CA . THR A 1 92 ? -3.824 2.363 21.712 1.00 90.75 92 THR A CA 1
ATOM 699 C C . THR A 1 92 ? -3.287 2.825 23.070 1.00 90.75 92 THR A C 1
ATOM 701 O O . THR A 1 92 ? -3.297 2.049 24.020 1.00 90.75 92 THR A O 1
ATOM 704 N N . ASP A 1 93 ? -2.905 4.096 23.206 1.00 90.62 93 ASP A N 1
ATOM 705 C CA . ASP A 1 93 ? -2.465 4.679 24.477 1.00 90.62 93 ASP A CA 1
ATOM 706 C C . ASP A 1 93 ? -3.575 4.653 25.551 1.00 90.62 93 ASP A C 1
ATOM 708 O O . ASP A 1 93 ? -3.338 4.209 26.673 1.00 90.62 93 ASP A O 1
ATOM 712 N N . LEU A 1 94 ? -4.825 4.982 25.200 1.00 90.69 94 LEU A N 1
ATOM 713 C CA . LEU A 1 94 ? -5.963 4.883 26.128 1.00 90.69 94 LEU A CA 1
ATOM 714 C C . LEU A 1 94 ? -6.190 3.439 26.614 1.00 90.69 94 LEU A C 1
ATOM 716 O O . LEU A 1 94 ? -6.525 3.210 27.779 1.00 90.69 94 LEU A O 1
ATOM 720 N N . VAL A 1 95 ? -5.982 2.455 25.734 1.00 93.44 95 VAL A N 1
ATOM 721 C CA . VAL A 1 95 ? -6.066 1.024 26.069 1.00 93.44 95 VAL A CA 1
ATOM 722 C C . VAL A 1 95 ? -4.943 0.602 27.019 1.00 93.44 95 VAL A C 1
ATOM 724 O O . VAL A 1 95 ? -5.200 -0.154 27.959 1.00 93.44 95 VAL A O 1
ATOM 727 N N . LEU A 1 96 ? -3.719 1.095 26.808 1.00 93.31 96 LEU A N 1
ATOM 728 C CA . LEU A 1 96 ? -2.580 0.826 27.690 1.00 93.31 96 LEU A CA 1
ATOM 729 C C . LEU A 1 96 ? -2.826 1.383 29.096 1.00 93.31 96 LEU A C 1
ATOM 731 O O . LEU A 1 96 ? -2.717 0.634 30.066 1.00 93.31 96 LEU A O 1
ATOM 735 N N . ARG A 1 97 ? -3.280 2.636 29.208 1.00 93.19 97 ARG A N 1
ATOM 736 C CA . ARG A 1 97 ? -3.636 3.250 30.500 1.00 93.19 97 ARG A CA 1
ATOM 737 C C . ARG A 1 97 ? -4.750 2.484 31.217 1.00 93.19 97 ARG A C 1
ATOM 739 O O . ARG A 1 97 ? -4.655 2.216 32.412 1.00 93.19 97 ARG A O 1
ATOM 746 N N . ALA A 1 98 ? -5.786 2.053 30.490 1.00 94.31 98 ALA A N 1
ATOM 747 C CA . ALA A 1 98 ? -6.844 1.212 31.056 1.00 94.31 98 ALA A CA 1
ATOM 748 C C . ALA A 1 98 ? -6.280 -0.101 31.631 1.00 94.31 98 ALA A C 1
ATOM 750 O O . ALA A 1 98 ? -6.633 -0.500 32.743 1.00 94.31 98 ALA A O 1
ATOM 751 N N . ARG A 1 99 ? -5.358 -0.748 30.905 1.00 94.12 99 ARG A N 1
ATOM 752 C CA . ARG A 1 99 ? -4.705 -1.989 31.337 1.00 94.12 99 ARG A CA 1
ATOM 753 C C . ARG A 1 99 ? -3.857 -1.793 32.595 1.00 94.12 99 ARG A C 1
ATOM 755 O O . ARG A 1 99 ? -3.918 -2.641 33.483 1.00 94.12 99 ARG A O 1
ATOM 762 N N . GLU A 1 100 ? -3.108 -0.697 32.699 1.00 94.75 100 GLU A N 1
ATOM 763 C CA . GLU A 1 100 ? -2.322 -0.354 33.898 1.00 94.75 100 GLU A CA 1
ATOM 764 C C . GLU A 1 100 ? -3.204 -0.178 35.142 1.00 94.75 100 GLU A C 1
ATOM 766 O O . GLU A 1 100 ? -2.817 -0.554 36.247 1.00 94.75 100 GLU A O 1
ATOM 771 N N . MET A 1 101 ? -4.430 0.316 34.955 1.00 94.44 101 MET A N 1
ATOM 772 C CA . MET A 1 101 ? -5.436 0.460 36.012 1.00 94.44 101 MET A CA 1
ATOM 773 C C . MET A 1 101 ? -6.221 -0.834 36.302 1.00 94.44 101 MET A C 1
ATOM 775 O O . MET A 1 101 ? -7.133 -0.824 37.130 1.00 94.44 101 MET A O 1
ATOM 779 N N . GLY A 1 102 ? -5.909 -1.947 35.628 1.00 94.88 102 GLY A N 1
ATOM 780 C CA . GLY A 1 102 ? -6.637 -3.213 35.764 1.00 94.88 102 GLY A CA 1
ATOM 781 C C . GLY A 1 102 ? -8.048 -3.194 35.162 1.00 94.88 102 GLY A C 1
ATOM 782 O O . GLY A 1 102 ? -8.875 -4.038 35.508 1.00 94.88 102 GLY A O 1
ATOM 783 N N . ILE A 1 103 ? -8.343 -2.239 34.277 1.00 96.69 103 ILE A N 1
ATOM 784 C CA . ILE A 1 103 ? -9.629 -2.118 33.588 1.00 96.69 103 ILE A CA 1
ATOM 785 C C . ILE A 1 103 ? -9.584 -2.972 32.320 1.00 96.69 103 ILE A C 1
ATOM 787 O O . ILE A 1 103 ? -8.769 -2.749 31.424 1.00 96.69 103 ILE A O 1
ATOM 791 N N . GLU A 1 104 ? -10.498 -3.936 32.214 1.00 96.31 104 GLU A N 1
ATOM 792 C CA . GLU A 1 104 ? -10.669 -4.705 30.981 1.00 96.31 104 GLU A CA 1
ATOM 793 C C . GLU A 1 104 ? -11.183 -3.792 29.859 1.00 96.31 104 GLU A C 1
ATOM 795 O O . GLU A 1 104 ? -12.140 -3.028 30.049 1.00 96.31 104 GLU A O 1
ATOM 800 N N . SER A 1 105 ? -10.553 -3.886 28.688 1.00 96.38 105 SER A N 1
ATOM 801 C CA . SER A 1 105 ? -10.921 -3.138 27.490 1.00 96.38 105 SER A CA 1
ATOM 802 C C . SER A 1 105 ? -11.303 -4.075 26.344 1.00 96.38 105 SER A C 1
ATOM 804 O O . SER A 1 105 ? -10.753 -5.167 26.191 1.00 96.38 105 SER A O 1
ATOM 806 N N . LYS A 1 106 ? -12.272 -3.659 25.527 1.00 97.19 106 LYS A N 1
ATOM 807 C CA . LYS A 1 106 ? -12.749 -4.419 24.371 1.00 97.19 106 LYS A CA 1
ATOM 808 C C . LYS A 1 106 ? -12.951 -3.517 23.171 1.00 97.19 106 LYS A C 1
ATOM 810 O O . LYS A 1 106 ? -13.589 -2.475 23.271 1.00 97.19 106 LYS A O 1
ATOM 815 N N . VAL A 1 107 ? -12.475 -3.960 22.016 1.00 97.12 107 VAL A N 1
ATOM 816 C CA . VAL A 1 107 ? -12.593 -3.194 20.773 1.00 97.12 107 VAL A CA 1
ATOM 817 C C . VAL A 1 107 ? -13.693 -3.767 19.893 1.00 97.12 107 VAL A C 1
ATOM 819 O O . VAL A 1 107 ? -13.811 -4.983 19.712 1.00 97.12 107 VAL A O 1
ATOM 822 N N . ILE A 1 108 ? -14.530 -2.874 19.376 1.00 97.62 108 ILE A N 1
ATOM 823 C CA . ILE A 1 108 ? -15.544 -3.141 18.366 1.00 97.62 108 ILE A CA 1
ATOM 824 C C . ILE A 1 108 ? -15.089 -2.420 17.087 1.00 97.62 108 ILE A C 1
ATOM 826 O O . ILE A 1 108 ? -15.275 -1.204 16.995 1.00 97.62 108 ILE A O 1
ATOM 830 N N . PRO A 1 109 ? -14.460 -3.140 16.139 1.00 96.75 109 PRO A N 1
ATOM 831 C CA . PRO A 1 109 ? -13.919 -2.539 14.925 1.00 96.75 109 PRO A CA 1
ATOM 832 C C . PRO A 1 109 ? -15.033 -2.088 13.978 1.00 96.75 109 PRO A C 1
ATOM 834 O O . PRO A 1 109 ? -16.181 -2.538 14.093 1.00 96.75 109 PRO A O 1
ATOM 837 N N . ASN A 1 110 ? -14.686 -1.222 13.029 1.00 96.50 110 ASN A N 1
ATOM 838 C CA . ASN A 1 110 ? -15.604 -0.772 11.983 1.00 96.50 110 ASN A CA 1
ATOM 839 C C . ASN A 1 110 ? -14.859 -0.411 10.680 1.00 96.50 110 ASN A C 1
ATOM 841 O O . ASN A 1 110 ? -13.657 -0.634 10.554 1.00 96.50 110 ASN A O 1
ATOM 845 N N . ALA A 1 111 ? -15.572 0.108 9.680 1.00 94.31 111 ALA A N 1
ATOM 846 C CA . ALA A 1 111 ? -14.972 0.641 8.466 1.00 94.31 111 ALA A CA 1
ATOM 847 C C . ALA A 1 111 ? -14.024 1.810 8.790 1.00 94.31 111 ALA A C 1
ATOM 849 O O . ALA A 1 111 ? -14.358 2.702 9.568 1.00 94.31 111 ALA A O 1
ATOM 850 N N . SER A 1 112 ? -12.851 1.813 8.156 1.00 94.31 112 SER A N 1
ATOM 851 C CA . SER A 1 112 ? -11.828 2.860 8.256 1.00 94.31 112 SER A CA 1
ATOM 852 C C . SER A 1 112 ? -11.597 3.468 6.882 1.00 94.31 112 SER A C 1
ATOM 854 O O . SER A 1 112 ? -11.805 2.791 5.880 1.00 94.31 112 SER A O 1
ATOM 856 N N . ILE A 1 113 ? -11.103 4.706 6.802 1.00 93.94 113 ILE A N 1
ATOM 857 C CA . ILE A 1 113 ? -10.670 5.280 5.520 1.00 93.94 113 ILE A CA 1
ATOM 858 C C . ILE A 1 113 ? -9.576 4.422 4.868 1.00 93.94 113 ILE A C 1
ATOM 860 O O . ILE A 1 113 ? -9.547 4.298 3.649 1.00 93.94 113 ILE A O 1
ATOM 864 N N . MET A 1 114 ? -8.755 3.747 5.679 1.00 93.31 114 MET A N 1
ATOM 865 C CA . MET A 1 114 ? -7.702 2.835 5.221 1.00 93.31 114 MET A CA 1
ATOM 866 C C . MET A 1 114 ? -8.242 1.688 4.357 1.00 93.31 114 MET A C 1
ATOM 868 O O . MET A 1 114 ? -7.598 1.296 3.392 1.00 93.31 114 MET A O 1
ATOM 872 N N . SER A 1 115 ? -9.428 1.160 4.677 1.00 93.69 115 SER A N 1
ATOM 873 C CA . SER A 1 115 ? -10.086 0.113 3.883 1.00 93.69 115 SER A CA 1
ATOM 874 C C . SER A 1 115 ? -11.131 0.683 2.923 1.00 93.69 115 SER A C 1
ATOM 876 O O . SER A 1 115 ? -11.253 0.233 1.785 1.00 93.69 115 SER A O 1
ATOM 878 N N . GLY A 1 116 ? -11.856 1.716 3.351 1.00 94.62 116 GLY A N 1
ATOM 879 C CA . GLY A 1 116 ? -12.887 2.403 2.578 1.00 94.62 116 GLY A CA 1
ATOM 880 C C . GLY A 1 116 ? -12.352 3.053 1.305 1.00 94.62 116 GLY A C 1
ATOM 881 O O . GLY A 1 116 ? -13.087 3.133 0.322 1.00 94.62 116 GLY A O 1
ATOM 882 N N . ILE A 1 117 ? -11.067 3.434 1.266 1.00 96.88 117 ILE A N 1
ATOM 883 C CA . ILE A 1 117 ? -10.432 3.986 0.062 1.00 96.88 117 ILE A CA 1
ATOM 884 C C . ILE A 1 117 ? -10.457 3.020 -1.131 1.00 96.88 117 ILE A C 1
ATOM 886 O O . ILE A 1 117 ? -10.344 3.462 -2.273 1.00 96.88 117 ILE A O 1
ATOM 890 N N . GLY A 1 118 ? -10.706 1.724 -0.913 1.00 95.88 118 GLY A N 1
ATOM 891 C CA . GLY A 1 118 ? -10.941 0.756 -1.987 1.00 95.88 118 GLY A CA 1
ATOM 892 C C . GLY A 1 118 ? -12.101 1.140 -2.919 1.00 95.88 118 GLY A C 1
ATOM 893 O O . GLY A 1 118 ? -12.146 0.689 -4.060 1.00 95.88 118 GLY A O 1
ATOM 894 N N . CYS A 1 119 ? -13.001 2.047 -2.507 1.00 95.69 119 CYS A N 1
ATOM 895 C CA . CYS A 1 119 ? -14.030 2.613 -3.386 1.00 95.69 119 CYS A CA 1
ATOM 896 C C . CYS A 1 119 ? -13.459 3.377 -4.597 1.00 95.69 119 CYS A C 1
ATOM 898 O O . CYS A 1 119 ? -14.178 3.606 -5.572 1.00 95.69 119 CYS A O 1
ATOM 900 N N . THR A 1 120 ? -12.180 3.770 -4.542 1.00 96.50 120 THR A N 1
ATOM 901 C CA . THR A 1 120 ? -11.440 4.346 -5.676 1.00 96.50 120 THR A CA 1
ATOM 902 C C . THR A 1 120 ? -11.240 3.353 -6.819 1.00 96.50 120 THR A C 1
ATOM 904 O O . THR A 1 120 ? -10.882 3.779 -7.908 1.00 96.50 120 THR A O 1
ATOM 907 N N . GLY A 1 121 ? -11.484 2.056 -6.601 1.00 93.25 121 GLY A N 1
ATOM 908 C CA . GLY A 1 121 ? -11.216 0.992 -7.570 1.00 93.25 121 GLY A CA 1
ATOM 909 C C . GLY A 1 121 ? -9.747 0.579 -7.628 1.00 93.25 121 GLY A C 1
ATOM 910 O O . GLY A 1 121 ? -9.422 -0.374 -8.331 1.00 93.25 121 GLY A O 1
ATOM 911 N N . LEU A 1 122 ? -8.887 1.260 -6.866 1.00 95.44 122 LEU A N 1
ATOM 912 C CA . LEU A 1 122 ? -7.504 0.866 -6.667 1.00 95.44 122 LEU A CA 1
ATOM 913 C C . LEU A 1 122 ? -7.429 -0.350 -5.736 1.00 95.44 122 LEU A C 1
ATOM 915 O O . LEU A 1 122 ? -8.156 -0.463 -4.744 1.00 95.44 122 LEU A O 1
ATOM 919 N N . GLN A 1 123 ? -6.534 -1.266 -6.059 1.00 91.62 123 GLN A N 1
ATOM 920 C CA . GLN A 1 123 ? -6.304 -2.519 -5.371 1.00 91.62 123 GLN A CA 1
ATOM 921 C C . GLN A 1 123 ? -5.617 -2.241 -4.040 1.00 91.62 123 GLN A C 1
ATOM 923 O O . GLN A 1 123 ? -4.483 -1.777 -3.999 1.00 91.62 123 GLN A O 1
ATOM 928 N N . LEU A 1 124 ? -6.295 -2.560 -2.935 1.00 93.12 124 LEU A N 1
ATOM 929 C CA . LEU A 1 124 ? -5.783 -2.292 -1.586 1.00 93.12 124 LEU A CA 1
ATOM 930 C C . LEU A 1 124 ? -4.426 -2.959 -1.308 1.00 93.12 124 LEU A C 1
ATOM 932 O O . LEU A 1 124 ? -3.639 -2.419 -0.543 1.00 93.12 124 LEU A O 1
ATOM 936 N N . TYR A 1 125 ? -4.131 -4.090 -1.953 1.00 90.12 125 TYR A N 1
ATOM 937 C CA . TYR A 1 125 ? -2.839 -4.773 -1.831 1.00 90.12 125 TYR A CA 1
ATOM 938 C C . TYR A 1 125 ? -1.680 -4.044 -2.529 1.00 90.12 125 TYR A C 1
ATOM 940 O O . TYR A 1 125 ? -0.528 -4.345 -2.247 1.00 90.12 125 TYR A O 1
ATOM 948 N N . ASN A 1 126 ? -1.971 -3.075 -3.403 1.00 90.69 126 ASN A N 1
ATOM 949 C CA . ASN A 1 126 ? -0.971 -2.227 -4.051 1.00 90.69 126 ASN A CA 1
ATOM 950 C C . ASN A 1 126 ? -0.757 -0.897 -3.309 1.00 90.69 126 ASN A C 1
ATOM 952 O O . ASN A 1 126 ? -0.079 -0.019 -3.837 1.00 90.69 126 ASN A O 1
ATOM 956 N N . PHE A 1 127 ? -1.325 -0.706 -2.113 1.00 95.75 127 PHE A N 1
ATOM 957 C CA . PHE A 1 127 ? -1.031 0.456 -1.271 1.00 95.75 127 PHE A CA 1
ATOM 958 C C . PHE A 1 127 ? 0.187 0.179 -0.391 1.00 95.75 127 PHE A C 1
ATOM 960 O O . PHE A 1 127 ? 0.244 -0.834 0.299 1.00 95.75 127 PHE A O 1
ATOM 967 N N . GLY A 1 128 ? 1.146 1.102 -0.410 1.00 95.06 128 GLY A N 1
ATOM 968 C CA . GLY A 1 128 ? 2.296 1.084 0.484 1.00 95.06 128 GLY A CA 1
ATOM 969 C C . GLY A 1 128 ? 2.006 1.807 1.796 1.00 95.06 128 GLY A C 1
ATOM 970 O O . GLY A 1 128 ? 0.859 1.923 2.233 1.00 95.06 128 GLY A O 1
ATOM 971 N N . GLN A 1 129 ? 3.050 2.341 2.425 1.00 95.25 129 GLN A N 1
ATOM 972 C CA . GLN A 1 129 ? 2.910 3.047 3.692 1.00 95.25 129 GLN A CA 1
ATOM 973 C C . GLN A 1 129 ? 2.018 4.292 3.547 1.00 95.25 129 GLN A C 1
ATOM 975 O O . GLN A 1 129 ? 2.299 5.184 2.744 1.00 95.25 129 GLN A O 1
ATOM 980 N N . THR A 1 130 ? 0.962 4.379 4.357 1.00 97.06 130 THR A N 1
ATOM 981 C CA . THR A 1 130 ? 0.122 5.580 4.468 1.00 97.06 130 THR A CA 1
ATOM 982 C C . THR A 1 130 ? 0.892 6.719 5.132 1.00 97.06 130 THR A C 1
ATOM 984 O O . THR A 1 130 ? 1.605 6.514 6.115 1.00 97.06 130 THR A O 1
ATOM 987 N N . VAL A 1 131 ? 0.705 7.940 4.634 1.00 97.12 131 VAL A N 1
ATOM 988 C CA . VAL A 1 131 ? 1.341 9.151 5.170 1.00 97.12 131 VAL A CA 1
ATOM 989 C C . VAL A 1 131 ? 0.302 10.196 5.564 1.00 97.12 131 VAL A C 1
ATOM 991 O O . VAL A 1 131 ? -0.831 10.167 5.085 1.00 97.12 131 VAL A O 1
ATOM 994 N N . SER A 1 132 ? 0.702 11.159 6.394 1.00 95.44 132 SER A N 1
ATOM 995 C CA . SER A 1 132 ? -0.140 12.297 6.777 1.00 95.44 132 SER A CA 1
ATOM 996 C C . SER A 1 132 ? 0.456 13.607 6.271 1.00 95.44 132 SER A C 1
ATOM 998 O O . SER A 1 132 ? 1.612 13.923 6.554 1.00 95.44 132 SER A O 1
ATOM 1000 N N . MET A 1 133 ? -0.346 14.387 5.549 1.00 96.44 133 MET A N 1
ATOM 1001 C CA . MET A 1 133 ? -0.021 15.751 5.146 1.00 96.44 133 MET A CA 1
ATOM 1002 C C . MET A 1 133 ? -0.524 16.727 6.207 1.00 96.44 133 MET A C 1
ATOM 1004 O O . MET A 1 133 ? -1.714 16.736 6.514 1.00 96.44 133 MET A O 1
ATOM 1008 N N . VAL A 1 134 ? 0.364 17.574 6.727 1.00 94.56 134 VAL A N 1
ATOM 1009 C CA . VAL A 1 134 ? 0.030 18.613 7.717 1.00 94.56 134 VAL A CA 1
ATOM 1010 C C . VAL A 1 134 ? 0.023 20.000 7.089 1.00 94.56 134 VAL A C 1
ATOM 1012 O O . VAL A 1 134 ? 0.698 20.233 6.085 1.00 94.56 134 VAL A O 1
ATOM 1015 N N . PHE A 1 135 ? -0.733 20.941 7.657 1.00 94.19 135 PHE A N 1
ATOM 1016 C CA . PHE A 1 135 ? -0.757 22.312 7.142 1.00 94.19 135 PHE A CA 1
ATOM 1017 C C . PHE A 1 135 ? 0.625 22.965 7.198 1.00 94.19 135 PHE A C 1
ATOM 1019 O O . PHE A 1 135 ? 1.258 23.027 8.254 1.00 94.19 135 PHE A O 1
ATOM 1026 N N . PHE A 1 136 ? 1.050 23.531 6.072 1.00 93.81 136 PHE A N 1
ATOM 1027 C CA . PHE A 1 136 ? 2.221 24.393 6.038 1.00 93.81 136 PHE A CA 1
ATOM 1028 C C . PHE A 1 136 ? 1.918 25.736 6.699 1.00 93.81 136 PHE A C 1
ATOM 1030 O O . PHE A 1 136 ? 0.830 26.305 6.573 1.00 93.81 136 PHE A O 1
ATOM 1037 N N . THR A 1 137 ? 2.915 26.250 7.407 1.00 88.19 137 THR A N 1
ATOM 1038 C CA . THR A 1 137 ? 2.937 27.627 7.904 1.00 88.19 137 THR A CA 1
ATOM 1039 C C . THR A 1 137 ? 4.102 28.371 7.262 1.00 88.19 137 THR A C 1
ATOM 1041 O O . THR A 1 137 ? 4.987 27.754 6.672 1.00 88.19 137 THR A O 1
ATOM 1044 N N . GLU A 1 138 ? 4.146 29.695 7.408 1.00 83.06 138 GLU A N 1
ATOM 1045 C CA . GLU A 1 138 ? 5.226 30.516 6.840 1.00 83.06 138 GLU A CA 1
ATOM 1046 C C . GLU A 1 138 ? 6.628 30.050 7.269 1.00 83.06 138 GLU A C 1
ATOM 1048 O O . GLU A 1 138 ? 7.565 30.117 6.479 1.00 83.06 138 GLU A O 1
ATOM 1053 N N . ASN A 1 139 ? 6.762 29.538 8.497 1.00 88.00 139 ASN A N 1
ATOM 1054 C CA . ASN A 1 139 ? 8.052 29.185 9.098 1.00 88.00 139 ASN A CA 1
ATOM 1055 C C . ASN A 1 139 ? 8.245 27.677 9.319 1.00 88.00 139 ASN A C 1
ATOM 1057 O O . ASN A 1 139 ? 9.295 27.264 9.809 1.00 88.00 139 ASN A O 1
ATOM 1061 N N . TRP A 1 140 ? 7.244 26.851 9.012 1.00 89.00 140 TRP A N 1
ATOM 1062 C CA . TRP A 1 140 ? 7.299 25.409 9.244 1.00 89.00 140 TRP A CA 1
ATOM 1063 C C . TRP A 1 140 ? 6.568 24.662 8.130 1.00 89.00 140 TRP A C 1
ATOM 1065 O O . TRP A 1 140 ? 5.339 24.717 8.038 1.00 89.00 140 TRP A O 1
ATOM 1075 N N . LYS A 1 141 ? 7.359 23.983 7.293 1.00 93.25 141 LYS A N 1
ATOM 1076 C CA . LYS A 1 141 ? 6.933 23.179 6.142 1.00 93.25 141 LYS A CA 1
ATOM 1077 C C . LYS A 1 141 ? 7.551 21.780 6.247 1.00 93.25 141 LYS A C 1
ATOM 1079 O O . LYS A 1 141 ? 8.622 21.529 5.696 1.00 93.25 141 LYS A O 1
ATOM 1084 N N . PRO A 1 142 ? 6.976 20.891 7.066 1.00 91.88 142 PRO A N 1
ATOM 1085 C CA . PRO A 1 142 ? 7.541 19.565 7.277 1.00 91.88 142 PRO A CA 1
ATOM 1086 C C . PRO A 1 142 ? 7.408 18.713 6.010 1.00 91.88 142 PRO A C 1
ATOM 1088 O O . PRO A 1 142 ? 6.331 18.598 5.433 1.00 91.88 142 PRO A O 1
ATOM 1091 N N . SER A 1 143 ? 8.504 18.072 5.613 1.00 91.88 143 SER A N 1
ATOM 1092 C CA . SER A 1 143 ? 8.584 17.226 4.415 1.00 91.88 143 SER A CA 1
ATOM 1093 C C . SER A 1 143 ? 8.848 15.752 4.733 1.00 91.88 143 SER A C 1
ATOM 1095 O O . SER A 1 143 ? 9.170 14.983 3.837 1.00 91.88 143 SER A O 1
ATOM 1097 N N . SER A 1 144 ? 8.678 15.322 5.990 1.00 91.56 144 SER A N 1
ATOM 1098 C CA . SER A 1 144 ? 8.930 13.933 6.416 1.00 91.56 144 SER A CA 1
ATOM 1099 C C . SER A 1 144 ? 8.066 12.895 5.691 1.00 91.56 144 SER A C 1
ATOM 1101 O O . SER A 1 144 ? 8.472 11.745 5.558 1.00 91.56 144 SER A O 1
ATOM 1103 N N . TYR A 1 145 ? 6.890 13.288 5.193 1.00 96.00 145 TYR A N 1
ATOM 1104 C CA . TYR A 1 145 ? 6.037 12.423 4.377 1.00 96.00 145 TYR A CA 1
ATOM 1105 C C . TYR A 1 145 ? 6.672 12.090 3.013 1.00 96.00 145 TYR A C 1
ATOM 1107 O O . TYR A 1 145 ? 6.374 11.045 2.443 1.00 96.00 145 TYR A O 1
ATOM 1115 N N . TYR A 1 146 ? 7.539 12.963 2.487 1.00 96.56 146 TYR A N 1
ATOM 1116 C CA . TYR A 1 146 ? 8.111 12.853 1.145 1.00 96.56 146 TYR A CA 1
ATOM 1117 C C . TYR A 1 146 ? 8.986 11.606 1.000 1.00 96.56 146 TYR A C 1
ATOM 1119 O O . TYR A 1 146 ? 8.872 10.888 0.011 1.00 96.56 146 TYR A O 1
ATOM 1127 N N . ASP A 1 147 ? 9.807 11.310 2.011 1.00 93.94 147 ASP A N 1
ATOM 1128 C CA . ASP A 1 147 ? 10.705 10.150 1.994 1.00 93.94 147 ASP A CA 1
ATOM 1129 C C . ASP A 1 147 ? 9.915 8.827 1.989 1.00 93.94 147 ASP A C 1
ATOM 1131 O O . ASP A 1 147 ? 10.268 7.895 1.275 1.00 93.94 147 ASP A O 1
ATOM 1135 N N . ARG A 1 148 ? 8.768 8.778 2.678 1.00 95.44 148 ARG A N 1
ATOM 1136 C CA . ARG A 1 148 ? 7.875 7.603 2.673 1.00 95.44 148 ARG A CA 1
ATOM 1137 C C . ARG A 1 148 ? 7.094 7.457 1.370 1.00 95.44 148 ARG A C 1
ATOM 1139 O O . ARG A 1 148 ? 6.945 6.358 0.847 1.00 95.44 148 ARG A O 1
ATOM 1146 N N . VAL A 1 149 ? 6.651 8.573 0.787 1.00 96.69 149 VAL A N 1
ATOM 1147 C CA . VAL A 1 149 ? 6.080 8.569 -0.570 1.00 96.69 149 VAL A CA 1
ATOM 1148 C C . VAL A 1 149 ? 7.117 8.065 -1.578 1.00 96.69 149 VAL A C 1
ATOM 1150 O O . VAL A 1 149 ? 6.775 7.295 -2.472 1.00 96.69 149 VAL A O 1
ATOM 1153 N N . LYS A 1 150 ? 8.385 8.460 -1.430 1.00 93.31 150 LYS A N 1
ATOM 1154 C CA . LYS A 1 150 ? 9.484 8.006 -2.286 1.00 93.31 150 LYS A CA 1
ATOM 1155 C C . LYS A 1 150 ? 9.691 6.497 -2.213 1.00 93.31 150 LYS A C 1
ATOM 1157 O O . LYS A 1 150 ? 9.802 5.883 -3.270 1.00 93.31 150 LYS A O 1
ATOM 1162 N N . GLU A 1 151 ? 9.692 5.916 -1.015 1.00 92.12 151 GLU A N 1
ATOM 1163 C CA . GLU A 1 151 ? 9.756 4.459 -0.816 1.00 92.12 151 GLU A CA 1
ATOM 1164 C C . GLU A 1 151 ? 8.622 3.752 -1.583 1.00 92.12 151 GLU A C 1
ATOM 1166 O O . GLU A 1 151 ? 8.879 2.893 -2.429 1.00 92.12 151 GLU A O 1
ATOM 1171 N N . ASN A 1 152 ? 7.372 4.196 -1.408 1.00 92.56 152 ASN A N 1
ATOM 1172 C CA . ASN A 1 152 ? 6.230 3.627 -2.132 1.00 92.56 152 ASN A CA 1
ATOM 1173 C C . ASN A 1 152 ? 6.366 3.771 -3.657 1.00 92.56 152 ASN A C 1
ATOM 1175 O O . ASN A 1 152 ? 6.127 2.816 -4.396 1.00 92.56 152 ASN A O 1
ATOM 1179 N N . VAL A 1 153 ? 6.768 4.949 -4.147 1.00 87.19 153 VAL A N 1
ATOM 1180 C CA . VAL A 1 153 ? 6.943 5.209 -5.586 1.00 87.19 153 VAL A CA 1
ATOM 1181 C C . VAL A 1 153 ? 8.031 4.316 -6.186 1.00 87.19 153 VAL A C 1
ATOM 1183 O O . VAL A 1 153 ? 7.846 3.818 -7.297 1.00 87.19 153 VAL A O 1
ATOM 1186 N N . GLN A 1 154 ? 9.136 4.087 -5.468 1.00 84.94 154 GLN A N 1
ATOM 1187 C CA . GLN A 1 154 ? 10.215 3.190 -5.898 1.00 84.94 154 GLN A CA 1
ATOM 1188 C C . GLN A 1 154 ? 9.734 1.743 -6.041 1.00 84.94 154 GLN A C 1
ATOM 1190 O O . GLN A 1 154 ? 10.085 1.077 -7.012 1.00 84.94 154 GLN A O 1
ATOM 1195 N N . LEU A 1 155 ? 8.874 1.288 -5.127 1.00 80.44 155 LEU A N 1
ATOM 1196 C CA . LEU A 1 155 ? 8.260 -0.041 -5.178 1.00 80.44 155 LEU A CA 1
ATOM 1197 C C . LEU A 1 155 ? 7.078 -0.127 -6.158 1.00 80.44 155 LEU A C 1
ATOM 1199 O O . LEU A 1 155 ? 6.591 -1.221 -6.456 1.00 80.44 155 LEU A O 1
ATOM 1203 N N . GLY A 1 156 ? 6.632 1.012 -6.695 1.00 83.94 156 GLY A N 1
ATOM 1204 C CA . GLY A 1 156 ? 5.495 1.124 -7.605 1.00 83.94 156 GLY A CA 1
ATOM 1205 C C . GLY A 1 156 ? 4.128 1.083 -6.915 1.00 83.94 156 GLY A C 1
ATOM 1206 O O . GLY A 1 156 ? 3.124 0.914 -7.607 1.00 83.94 156 GLY A O 1
ATOM 1207 N N . LEU A 1 157 ? 4.084 1.258 -5.594 1.00 93.06 157 LEU A N 1
ATOM 1208 C CA . LEU A 1 157 ? 2.888 1.207 -4.754 1.00 93.06 157 LEU A CA 1
ATOM 1209 C C . LEU A 1 157 ? 2.146 2.549 -4.713 1.00 93.06 157 LEU A C 1
ATOM 1211 O O . LEU A 1 157 ? 2.731 3.628 -4.834 1.00 93.06 157 LEU A O 1
ATOM 1215 N N . HIS A 1 158 ? 0.831 2.487 -4.539 1.00 97.38 158 HIS A N 1
ATOM 1216 C CA . HIS A 1 158 ? -0.020 3.642 -4.279 1.00 97.38 158 HIS A CA 1
ATOM 1217 C C . HIS A 1 158 ? 0.247 4.191 -2.883 1.00 97.38 158 HIS A C 1
ATOM 1219 O O . HIS A 1 158 ? 0.543 3.442 -1.955 1.00 97.38 158 HIS A O 1
ATOM 1225 N N . THR A 1 159 ? 0.099 5.502 -2.709 1.00 98.44 159 THR A N 1
ATOM 1226 C CA . THR A 1 159 ? 0.232 6.123 -1.387 1.00 98.44 159 THR A CA 1
ATOM 1227 C C . THR A 1 159 ? -1.068 6.782 -0.979 1.00 98.44 159 THR A C 1
ATOM 1229 O O . THR A 1 159 ? -1.475 7.762 -1.602 1.00 98.44 159 THR A O 1
ATOM 1232 N N . LEU A 1 160 ? -1.694 6.282 0.088 1.00 98.56 160 LEU A N 1
ATOM 1233 C CA . LEU A 1 160 ? -2.769 7.002 0.762 1.00 98.56 160 LEU A CA 1
ATOM 1234 C C . LEU A 1 160 ? -2.163 8.145 1.587 1.00 98.56 160 LEU A C 1
ATOM 1236 O O . LEU A 1 160 ? -1.309 7.933 2.446 1.00 98.56 160 LEU A O 1
ATOM 1240 N N . VAL A 1 161 ? -2.625 9.360 1.316 1.00 98.44 161 VAL A N 1
ATOM 1241 C CA . VAL A 1 161 ? -2.261 10.591 2.011 1.00 98.44 161 VAL A CA 1
ATOM 1242 C C . VAL A 1 161 ? -3.471 11.055 2.819 1.00 98.44 161 VAL A C 1
ATOM 1244 O O . VAL A 1 161 ? -4.471 11.536 2.271 1.00 98.44 161 VAL A O 1
ATOM 1247 N N . LEU A 1 162 ? -3.380 10.899 4.137 1.00 97.12 162 LEU A N 1
ATOM 1248 C CA . LEU A 1 162 ? -4.339 11.438 5.096 1.00 97.12 162 LEU A CA 1
ATOM 1249 C C . LEU A 1 162 ? -4.116 12.944 5.239 1.00 97.12 162 LEU A C 1
ATOM 1251 O O . LEU A 1 162 ? -2.976 13.410 5.264 1.00 97.12 162 LEU A O 1
ATOM 1255 N N . LEU A 1 163 ? -5.199 13.717 5.301 1.00 96.19 163 LEU A N 1
ATOM 1256 C CA . LEU A 1 163 ? -5.134 15.178 5.270 1.00 96.19 163 LEU A CA 1
ATOM 1257 C C . LEU A 1 163 ? -5.413 15.773 6.648 1.00 96.19 163 LEU A C 1
ATOM 1259 O O . LEU A 1 163 ? -6.302 15.308 7.358 1.00 96.19 163 LEU A O 1
ATOM 1263 N N . ASP A 1 164 ? -4.656 16.813 6.999 1.00 93.56 164 ASP A N 1
ATOM 1264 C CA . ASP A 1 164 ? -4.696 17.433 8.323 1.00 93.56 164 ASP A CA 1
ATOM 1265 C C . ASP A 1 164 ? -6.086 17.930 8.735 1.00 93.56 164 ASP A C 1
ATOM 1267 O O . ASP A 1 164 ? -6.857 18.485 7.939 1.00 93.56 164 ASP A O 1
ATOM 1271 N N . ILE A 1 165 ? -6.343 17.821 10.034 1.00 89.88 165 ILE A N 1
ATOM 1272 C CA . ILE A 1 165 ? -7.560 18.277 10.691 1.00 89.88 165 ILE A CA 1
ATOM 1273 C C . ILE A 1 165 ? -7.153 19.099 11.909 1.00 89.88 165 ILE A C 1
ATOM 1275 O O . ILE A 1 165 ? -6.516 18.608 12.841 1.00 89.88 165 ILE A O 1
ATOM 1279 N N . LYS A 1 166 ? -7.561 20.367 11.922 1.00 84.94 166 LYS A N 1
ATOM 1280 C CA . LYS A 1 166 ? -7.336 21.287 13.036 1.00 84.94 166 LYS A CA 1
ATOM 1281 C C . LYS A 1 166 ? -8.671 21.641 13.669 1.00 84.94 166 LYS A C 1
ATOM 1283 O O . LYS A 1 166 ? -9.438 22.422 13.112 1.00 84.94 166 LYS A O 1
ATOM 1288 N N . VAL A 1 167 ? -8.959 21.060 14.830 1.00 80.69 167 VAL A N 1
ATOM 1289 C CA . VAL A 1 167 ? -10.183 21.300 15.611 1.00 80.69 167 VAL A CA 1
ATOM 1290 C C . VAL A 1 167 ? -9.777 21.772 17.002 1.00 80.69 167 VAL A C 1
ATOM 1292 O O . VAL A 1 167 ? -8.865 21.204 17.597 1.00 80.69 167 VAL A O 1
ATOM 1295 N N . LYS A 1 168 ? -10.446 22.810 17.522 1.00 72.69 168 LYS A N 1
ATOM 1296 C CA . LYS A 1 168 ? -10.136 23.420 18.830 1.00 72.69 168 LYS A CA 1
ATOM 1297 C C . LYS A 1 168 ? -8.643 23.784 18.999 1.00 72.69 168 LYS A C 1
ATOM 1299 O O . LYS A 1 168 ? -8.083 23.641 20.083 1.00 72.69 168 LYS A O 1
ATOM 1304 N N . GLU A 1 169 ? -7.990 24.296 17.956 1.00 73.62 169 GLU A N 1
ATOM 1305 C CA . GLU A 1 169 ? -6.636 24.855 18.089 1.00 73.62 169 GLU A CA 1
ATOM 1306 C C . GLU A 1 169 ? -6.679 26.291 18.623 1.00 73.62 169 GLU A C 1
ATOM 1308 O O . GLU A 1 169 ? -7.567 27.071 18.282 1.00 73.62 169 GLU A O 1
ATOM 1313 N N . GLN A 1 170 ? -5.715 26.652 19.471 1.00 71.88 170 GLN A N 1
ATOM 1314 C CA . GLN A 1 170 ? -5.490 28.040 19.876 1.00 71.88 170 GLN A CA 1
ATOM 1315 C C . GLN A 1 170 ? -4.422 28.650 18.974 1.00 71.88 170 GLN A C 1
ATOM 1317 O O . GLN A 1 170 ? -3.403 28.015 18.705 1.00 71.88 170 GLN A O 1
ATOM 1322 N N . SER A 1 171 ? -4.600 29.910 18.580 1.00 75.56 171 SER A N 1
ATOM 1323 C CA . SER A 1 171 ? -3.516 30.649 17.933 1.00 75.56 171 SER A CA 1
ATOM 1324 C C . SER A 1 171 ? -2.306 30.747 18.869 1.00 75.56 171 SER A C 1
ATOM 1326 O O . SER A 1 171 ? -2.463 3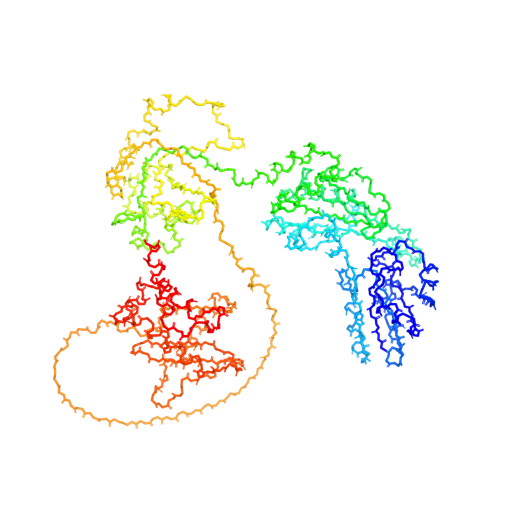0.838 20.092 1.00 75.56 171 SER A O 1
ATOM 1328 N N . TYR A 1 172 ? -1.093 30.792 18.310 1.00 74.56 172 TYR A N 1
ATOM 1329 C CA . TYR A 1 172 ? 0.132 30.974 19.102 1.00 74.56 172 TYR A CA 1
ATOM 1330 C C . TYR A 1 172 ? 0.051 32.195 20.028 1.00 74.56 172 TYR A C 1
ATOM 1332 O O . TYR A 1 172 ? 0.527 32.151 21.159 1.00 74.56 172 TYR A O 1
ATOM 1340 N N . GLU A 1 173 ? -0.601 33.274 19.584 1.00 77.38 173 GLU A N 1
ATOM 1341 C CA . GLU A 1 173 ? -0.818 34.475 20.394 1.00 77.38 173 GLU A CA 1
ATOM 1342 C C . GLU A 1 173 ? -1.737 34.211 21.597 1.00 77.38 173 GLU A C 1
ATOM 1344 O O . GLU A 1 173 ? -1.443 34.657 22.709 1.00 77.38 173 GLU A O 1
ATOM 1349 N N . ASN A 1 174 ? -2.845 33.492 21.393 1.00 81.62 174 ASN A N 1
ATOM 1350 C CA . ASN A 1 174 ? -3.778 33.152 22.465 1.00 81.62 174 ASN A CA 1
ATOM 1351 C C . ASN A 1 174 ? -3.151 32.164 23.455 1.00 81.62 174 ASN A C 1
ATOM 1353 O O . ASN A 1 174 ? -3.243 32.391 24.663 1.00 81.62 174 ASN A O 1
ATOM 1357 N N . MET A 1 175 ? -2.420 31.166 22.954 1.00 77.69 175 MET A N 1
ATOM 1358 C CA . MET A 1 175 ? -1.677 30.201 23.765 1.00 77.69 175 MET A CA 1
ATOM 1359 C C . MET A 1 175 ? -0.594 30.890 24.609 1.00 77.69 175 MET A C 1
ATOM 1361 O O . MET A 1 175 ? -0.566 30.726 25.827 1.00 77.69 175 MET A O 1
ATOM 1365 N N . ALA A 1 176 ? 0.237 31.747 24.001 1.00 77.06 176 ALA A N 1
ATOM 1366 C CA . ALA A 1 176 ? 1.283 32.498 24.704 1.00 77.06 176 ALA A CA 1
ATOM 1367 C C . ALA A 1 176 ? 0.722 33.458 25.769 1.00 77.06 176 ALA A C 1
ATOM 1369 O O . ALA A 1 176 ? 1.408 33.799 26.732 1.00 77.06 176 ALA A O 1
ATOM 1370 N N . ARG A 1 177 ? -0.533 33.898 25.615 1.00 82.38 177 ARG A N 1
ATOM 1371 C CA . ARG A 1 177 ? -1.242 34.760 26.574 1.00 82.38 177 ARG A CA 1
ATOM 1372 C C . ARG A 1 177 ? -2.143 33.992 27.546 1.00 82.38 177 ARG A C 1
ATOM 1374 O O . ARG A 1 177 ? -2.864 34.635 28.309 1.00 82.38 177 ARG A O 1
ATOM 1381 N N . GLY A 1 178 ? -2.140 32.657 27.512 1.00 78.06 178 GLY A N 1
ATOM 1382 C CA . GLY A 1 178 ? -2.976 31.806 28.366 1.00 78.06 178 GLY A CA 1
ATOM 1383 C C . GLY A 1 178 ? -4.485 31.974 28.143 1.00 78.06 178 GLY A C 1
ATOM 1384 O O . GLY A 1 178 ? -5.278 31.703 29.045 1.00 78.06 178 GLY A O 1
ATOM 1385 N N . ARG A 1 179 ? -4.907 32.472 26.974 1.00 78.75 179 ARG A N 1
ATOM 1386 C CA . ARG A 1 179 ? -6.317 32.687 26.631 1.00 78.75 179 ARG A CA 1
ATOM 1387 C C . ARG A 1 179 ? -6.867 31.451 25.936 1.00 78.75 179 ARG A C 1
ATOM 1389 O O . ARG A 1 179 ? -6.488 31.174 24.808 1.00 78.75 179 ARG A O 1
ATOM 1396 N N . ARG A 1 180 ? -7.837 30.780 26.560 1.00 76.06 180 ARG A N 1
ATOM 1397 C CA . ARG A 1 180 ? -8.566 29.636 25.981 1.00 76.06 180 ARG A CA 1
ATOM 1398 C C . ARG A 1 180 ? -9.568 30.086 24.907 1.00 76.06 180 ARG A C 1
ATOM 1400 O O . ARG A 1 180 ? -10.776 30.002 25.099 1.00 76.06 180 ARG A O 1
ATOM 1407 N N . ILE A 1 181 ? -9.057 30.643 23.812 1.00 80.19 181 ILE A N 1
ATOM 1408 C CA . ILE A 1 181 ? -9.833 31.068 22.643 1.00 80.19 181 ILE A CA 1
ATOM 1409 C C . ILE A 1 181 ? -9.408 30.193 21.469 1.00 80.19 181 ILE A C 1
ATOM 1411 O O . ILE A 1 181 ? -8.248 30.229 21.058 1.00 80.19 181 ILE A O 1
ATOM 1415 N N . PHE A 1 182 ? -10.360 29.425 20.951 1.00 81.38 182 PHE A N 1
ATOM 1416 C CA . PHE A 1 182 ? -10.141 28.462 19.882 1.00 81.38 182 PHE A CA 1
ATOM 1417 C C . PHE A 1 182 ? -10.498 29.047 18.517 1.00 81.38 182 PHE A C 1
ATOM 1419 O O . PHE A 1 182 ? -11.464 29.803 18.389 1.00 81.38 182 PHE A O 1
ATOM 1426 N N . GLU A 1 183 ? -9.720 28.688 17.505 1.00 81.38 183 GLU A N 1
ATOM 1427 C CA . GLU A 1 183 ? -10.004 29.020 16.116 1.00 81.38 183 GLU A CA 1
ATOM 1428 C C . GLU A 1 183 ? -11.100 28.110 15.535 1.00 81.38 183 GLU A C 1
ATOM 1430 O O . GLU A 1 183 ? -11.323 26.998 16.034 1.00 81.38 183 GLU A O 1
ATOM 1435 N N . PRO A 1 184 ? -11.808 28.566 14.482 1.00 84.12 184 PRO A N 1
ATOM 1436 C CA . PRO A 1 184 ? -12.733 27.717 13.745 1.00 84.12 184 PRO A CA 1
ATOM 1437 C C . PRO A 1 184 ? -12.034 26.460 13.203 1.00 84.12 184 PRO A C 1
ATOM 1439 O O . PRO A 1 184 ? -10.878 26.550 12.783 1.00 84.12 184 PRO A O 1
ATOM 1442 N N . PRO A 1 185 ? -12.729 25.310 13.148 1.00 86.25 185 PRO A N 1
ATOM 1443 C CA . PRO A 1 185 ? -12.178 24.096 12.568 1.00 86.25 185 PRO A CA 1
ATOM 1444 C C . PRO A 1 185 ? -11.687 24.295 11.133 1.00 86.25 185 PRO A C 1
ATOM 1446 O O . PRO A 1 185 ? -12.371 24.906 10.307 1.00 86.25 185 PRO A O 1
ATOM 1449 N N . ARG A 1 186 ? -10.514 23.743 10.825 1.00 90.00 186 ARG A N 1
ATOM 1450 C CA . ARG A 1 186 ? -9.928 23.738 9.483 1.00 90.00 186 ARG A CA 1
ATOM 1451 C C . ARG A 1 186 ? -9.642 22.308 9.057 1.00 90.00 186 ARG A C 1
ATOM 1453 O O . ARG A 1 186 ? -9.026 21.546 9.795 1.00 90.00 186 ARG A O 1
ATOM 1460 N N . TYR A 1 187 ? -10.037 21.984 7.834 1.00 93.62 187 TYR A N 1
ATOM 1461 C CA . TYR A 1 187 ? -9.837 20.674 7.228 1.00 93.62 187 TYR A CA 1
ATOM 1462 C C . TYR A 1 187 ? -9.059 20.864 5.939 1.00 93.62 187 TYR A C 1
ATOM 1464 O O . TYR A 1 187 ? -9.434 21.699 5.110 1.00 93.62 187 TYR A O 1
ATOM 1472 N N . MET A 1 188 ? -7.953 20.145 5.791 1.00 96.69 188 MET A N 1
ATOM 1473 C CA . MET A 1 188 ? -7.132 20.264 4.599 1.00 96.69 188 MET A CA 1
ATOM 1474 C C . MET A 1 188 ? -7.870 19.692 3.388 1.00 96.69 188 MET A C 1
ATOM 1476 O O . MET A 1 188 ? -8.470 18.619 3.432 1.00 96.69 188 MET A O 1
ATOM 1480 N N . THR A 1 189 ? -7.828 20.434 2.284 1.00 98.25 189 THR A N 1
ATOM 1481 C CA . THR A 1 189 ? -8.431 20.011 1.020 1.00 98.25 189 THR A CA 1
ATOM 1482 C C . THR A 1 189 ? -7.452 19.231 0.146 1.00 98.25 189 THR A C 1
ATOM 1484 O O . THR A 1 189 ? -6.240 19.404 0.262 1.00 98.25 189 THR A O 1
ATOM 1487 N N . VAL A 1 190 ? -7.974 18.423 -0.787 1.00 98.50 190 VAL A N 1
ATOM 1488 C CA . VAL A 1 190 ? -7.172 17.792 -1.856 1.00 98.50 190 VAL A CA 1
ATOM 1489 C C . VAL A 1 190 ? -6.346 18.837 -2.612 1.00 98.50 190 VAL A C 1
ATOM 1491 O O . VAL A 1 190 ? -5.159 18.624 -2.829 1.00 98.50 190 VAL A O 1
ATOM 1494 N N . ALA A 1 191 ? -6.940 19.992 -2.928 1.00 98.31 191 ALA A N 1
ATOM 1495 C CA . ALA A 1 191 ? -6.264 21.089 -3.614 1.00 98.31 191 ALA A CA 1
ATOM 1496 C C . ALA A 1 191 ? -5.054 21.635 -2.839 1.00 98.31 191 ALA A C 1
ATOM 1498 O O . ALA A 1 191 ? -3.968 21.810 -3.398 1.00 98.31 191 ALA A O 1
ATOM 1499 N N . GLN A 1 192 ? -5.215 21.854 -1.531 1.00 98.00 192 GLN A N 1
ATOM 1500 C CA . GLN A 1 192 ? -4.119 22.283 -0.661 1.00 98.00 192 GLN A CA 1
ATOM 1501 C C . GLN A 1 192 ? -3.042 21.206 -0.529 1.00 98.00 192 GLN A C 1
ATOM 1503 O O . GLN A 1 192 ? -1.862 21.527 -0.619 1.00 98.00 192 GLN A O 1
ATOM 1508 N N . CYS A 1 193 ? -3.437 19.941 -0.363 1.00 98.44 193 CYS A N 1
ATOM 150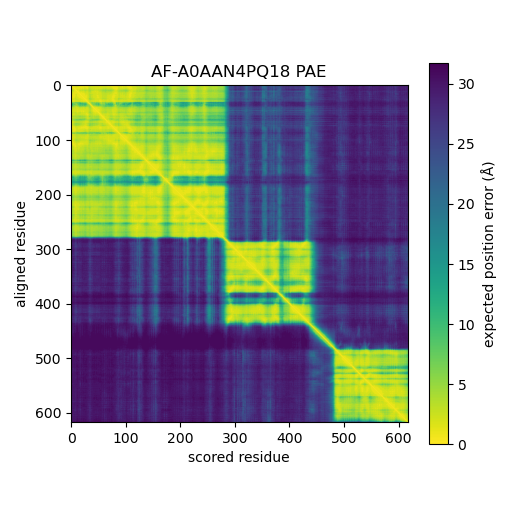9 C CA . CYS A 1 193 ? -2.503 18.820 -0.303 1.00 98.44 193 CYS A CA 1
ATOM 1510 C C . CYS A 1 193 ? -1.662 18.726 -1.582 1.00 98.44 193 CYS A C 1
ATOM 1512 O O . CYS A 1 193 ? -0.437 18.748 -1.504 1.00 98.44 193 CYS A O 1
ATOM 1514 N N . ALA A 1 194 ? -2.303 18.717 -2.754 1.00 98.50 194 ALA A N 1
ATOM 1515 C CA . ALA A 1 194 ? -1.617 18.668 -4.041 1.00 98.50 194 ALA A CA 1
ATOM 1516 C C . ALA A 1 194 ? -0.678 19.872 -4.241 1.00 98.50 194 ALA A C 1
ATOM 1518 O O . ALA A 1 194 ? 0.451 19.698 -4.692 1.00 98.50 194 ALA A O 1
ATOM 1519 N N . SER A 1 195 ? -1.098 21.076 -3.834 1.00 98.31 195 SER A N 1
ATOM 1520 C CA . SER A 1 195 ? -0.242 22.272 -3.873 1.00 98.31 195 SER A CA 1
ATOM 1521 C C . SER A 1 195 ? 0.997 22.131 -2.980 1.00 98.31 195 SER A C 1
ATOM 1523 O O . SER A 1 195 ? 2.106 22.387 -3.439 1.00 98.31 195 SER A O 1
ATOM 1525 N N . GLN A 1 196 ? 0.828 21.679 -1.731 1.00 98.19 196 GLN A N 1
ATOM 1526 C CA . GLN A 1 196 ? 1.942 21.477 -0.795 1.00 98.19 196 GLN A CA 1
ATOM 1527 C C . GLN A 1 196 ? 2.890 20.357 -1.247 1.00 98.19 196 GLN A C 1
ATOM 1529 O O . GLN A 1 196 ? 4.101 20.460 -1.046 1.00 98.19 196 GLN A O 1
ATOM 1534 N N . MET A 1 197 ? 2.363 19.299 -1.876 1.00 98.25 197 MET A N 1
ATOM 1535 C CA . MET A 1 197 ? 3.184 18.259 -2.498 1.00 98.25 197 MET A CA 1
ATOM 1536 C C . MET A 1 197 ? 4.061 18.865 -3.595 1.00 98.25 197 MET A C 1
ATOM 1538 O O . MET A 1 197 ? 5.278 18.718 -3.537 1.00 98.25 197 MET A O 1
ATOM 1542 N N . LEU A 1 198 ? 3.474 19.599 -4.547 1.00 98.12 198 LEU A N 1
ATOM 1543 C CA . LEU A 1 198 ? 4.223 20.245 -5.632 1.00 98.12 198 LEU A CA 1
ATOM 1544 C C . LEU A 1 198 ? 5.286 21.220 -5.108 1.00 98.12 198 LEU A C 1
ATOM 1546 O O . LEU A 1 198 ? 6.418 21.181 -5.576 1.00 98.12 198 LEU A O 1
ATOM 1550 N N . GLU A 1 199 ? 4.956 22.027 -4.100 1.00 97.44 199 GLU A N 1
ATOM 1551 C CA . GLU A 1 199 ? 5.913 22.912 -3.426 1.00 97.44 199 GLU A CA 1
ATOM 1552 C C . GLU A 1 199 ? 7.081 22.127 -2.806 1.00 97.44 199 GLU A C 1
ATOM 1554 O O . GLU A 1 199 ? 8.242 22.499 -2.962 1.00 97.44 199 GLU A O 1
ATOM 1559 N N . THR A 1 200 ? 6.795 20.992 -2.163 1.00 96.81 200 THR A N 1
ATOM 1560 C CA . THR A 1 200 ? 7.834 20.136 -1.571 1.00 96.81 200 THR A CA 1
ATOM 1561 C C . THR A 1 200 ? 8.726 19.507 -2.641 1.00 96.81 200 THR A C 1
ATOM 1563 O O . THR A 1 200 ? 9.937 19.433 -2.454 1.00 96.81 200 THR A O 1
ATOM 1566 N N . GLU A 1 201 ? 8.169 19.086 -3.779 1.00 96.00 201 GLU A N 1
ATOM 1567 C CA . GLU A 1 201 ? 8.965 18.609 -4.917 1.00 96.00 201 GLU A CA 1
ATOM 1568 C C . GLU A 1 201 ? 9.840 19.723 -5.507 1.00 96.00 201 GLU A C 1
ATOM 1570 O O . GLU A 1 201 ? 11.002 19.483 -5.823 1.00 96.00 201 GLU A O 1
ATOM 1575 N N . GLU A 1 202 ? 9.333 20.951 -5.629 1.00 95.38 202 GLU A N 1
ATOM 1576 C CA . GLU A 1 202 ? 10.129 22.089 -6.107 1.00 95.38 202 GLU A CA 1
ATOM 1577 C C . GLU A 1 202 ? 11.318 22.402 -5.185 1.00 95.38 202 GLU A C 1
ATOM 1579 O O . GLU A 1 202 ? 12.379 22.823 -5.664 1.00 95.38 202 GLU A O 1
ATOM 1584 N N . GLU A 1 203 ? 11.162 22.171 -3.879 1.00 93.56 203 GLU A N 1
ATOM 1585 C CA . GLU A 1 203 ? 12.224 22.307 -2.882 1.00 93.56 203 GLU A CA 1
ATOM 1586 C C . GLU A 1 203 ? 13.209 21.120 -2.908 1.00 93.56 203 GLU A C 1
ATOM 1588 O O . GLU A 1 203 ? 14.424 21.340 -2.924 1.00 93.56 203 GLU A O 1
ATOM 1593 N N . ARG A 1 204 ? 12.713 19.872 -2.938 1.00 91.44 204 ARG A N 1
ATOM 1594 C CA . ARG A 1 204 ? 13.525 18.637 -2.852 1.00 91.44 204 ARG A CA 1
ATOM 1595 C C . ARG A 1 204 ? 14.200 18.264 -4.177 1.00 91.44 204 ARG A C 1
ATOM 1597 O O . ARG A 1 204 ? 15.361 17.865 -4.172 1.00 91.44 204 ARG A O 1
ATOM 1604 N N . LYS A 1 205 ? 13.505 18.434 -5.306 1.00 92.00 205 LYS A N 1
ATOM 1605 C CA . LYS A 1 205 ? 13.960 18.150 -6.684 1.00 92.00 205 LYS A CA 1
ATOM 1606 C C . LYS A 1 205 ? 14.506 16.736 -6.888 1.00 92.00 205 LYS A C 1
ATOM 1608 O O . LYS A 1 205 ? 15.478 16.544 -7.622 1.00 92.00 205 LYS A O 1
ATOM 1613 N N . GLU A 1 206 ? 13.901 15.752 -6.235 1.00 87.81 206 GLU A N 1
ATOM 1614 C CA . GLU A 1 206 ? 14.330 14.353 -6.335 1.00 87.81 206 GLU A CA 1
ATOM 1615 C C . GLU A 1 206 ? 13.553 13.574 -7.405 1.00 87.81 206 GLU A C 1
ATOM 1617 O O . GLU A 1 206 ? 13.903 12.432 -7.700 1.00 87.81 206 GLU A O 1
ATOM 1622 N N . GLY A 1 207 ? 12.535 14.182 -8.024 1.00 89.44 207 GLY A N 1
ATOM 1623 C CA . GLY A 1 207 ? 11.768 13.583 -9.113 1.00 89.44 207 GLY A CA 1
ATOM 1624 C C . GLY A 1 207 ? 10.857 12.445 -8.659 1.00 89.44 207 GLY A C 1
ATOM 1625 O O . GLY A 1 207 ? 10.606 11.522 -9.436 1.00 89.44 207 GLY A O 1
ATOM 1626 N N . VAL A 1 208 ? 10.384 12.484 -7.409 1.00 90.19 208 VAL A N 1
ATOM 1627 C CA . VAL A 1 208 ? 9.520 11.438 -6.837 1.00 90.19 208 VAL A CA 1
ATOM 1628 C C . VAL A 1 208 ? 8.120 11.515 -7.439 1.00 90.19 208 VAL A C 1
ATOM 1630 O O . VAL A 1 208 ? 7.557 10.512 -7.876 1.00 90.19 208 VAL A O 1
ATOM 1633 N N . PHE A 1 209 ? 7.574 12.721 -7.525 1.00 94.38 209 PHE A N 1
ATOM 1634 C CA . PHE A 1 209 ? 6.340 13.028 -8.238 1.00 94.38 209 PHE A CA 1
ATOM 1635 C C . PHE A 1 209 ? 6.473 14.413 -8.880 1.00 94.38 209 PHE A C 1
ATOM 1637 O O . PHE A 1 209 ? 7.506 15.061 -8.770 1.00 94.38 209 PHE A O 1
ATOM 1644 N N . GLY A 1 210 ? 5.459 14.875 -9.602 1.00 94.62 210 GLY A N 1
ATOM 1645 C CA . GLY A 1 210 ? 5.483 16.198 -10.215 1.00 94.62 210 GLY A CA 1
ATOM 1646 C C . GLY A 1 210 ? 4.112 16.644 -10.711 1.00 94.62 210 GLY A C 1
ATOM 1647 O O . GLY A 1 210 ? 3.117 15.963 -10.463 1.00 94.62 210 GLY A O 1
ATOM 1648 N N . PRO A 1 211 ? 4.048 17.769 -11.446 1.00 96.19 211 PRO A N 1
ATOM 1649 C CA . PRO A 1 211 ? 2.793 18.337 -11.934 1.00 96.19 211 PRO A CA 1
ATOM 1650 C C . PRO A 1 211 ? 1.912 17.342 -12.686 1.00 96.19 211 PRO A C 1
ATOM 1652 O O . PRO A 1 211 ? 0.703 17.380 -12.499 1.00 96.19 211 PRO A O 1
ATOM 1655 N N . ASP A 1 212 ? 2.519 16.438 -13.464 1.00 94.69 212 ASP A N 1
ATOM 1656 C CA . ASP A 1 212 ? 1.831 15.450 -14.306 1.00 94.69 212 ASP A CA 1
ATOM 1657 C C . ASP A 1 212 ? 1.505 14.128 -13.582 1.00 94.69 212 ASP A C 1
ATOM 1659 O O . ASP A 1 212 ? 0.860 13.258 -14.171 1.00 94.69 212 ASP A O 1
ATOM 1663 N N . SER A 1 213 ? 1.968 13.937 -12.339 1.00 95.62 213 SER A N 1
ATOM 1664 C CA . SER A 1 213 ? 1.734 12.704 -11.578 1.00 95.62 213 SER A CA 1
ATOM 1665 C C . SER A 1 213 ? 0.248 12.521 -11.304 1.00 95.62 213 SER A C 1
ATOM 1667 O O . SER A 1 213 ? -0.405 13.438 -10.812 1.00 95.62 213 SER A O 1
ATOM 1669 N N . LEU A 1 214 ? -0.283 11.337 -11.613 1.00 97.50 214 LEU A N 1
ATOM 1670 C CA . LEU A 1 214 ? -1.692 11.024 -11.403 1.00 97.50 214 LEU A CA 1
ATOM 1671 C C . LEU A 1 214 ? -1.985 10.749 -9.928 1.00 97.50 214 LEU A C 1
ATOM 1673 O O . LEU A 1 214 ? -1.226 10.068 -9.238 1.00 97.50 214 LEU A O 1
ATOM 1677 N N . ALA A 1 215 ? -3.121 11.250 -9.464 1.00 98.25 215 ALA A N 1
ATOM 1678 C CA . ALA A 1 215 ? -3.637 11.008 -8.131 1.00 98.25 215 ALA A CA 1
ATOM 1679 C C . ALA A 1 215 ? -5.173 10.950 -8.142 1.00 98.25 215 ALA A C 1
ATOM 1681 O O . ALA A 1 215 ? -5.835 11.408 -9.079 1.00 98.25 215 ALA A O 1
ATOM 1682 N N . VAL A 1 216 ? -5.739 10.382 -7.079 1.00 98.62 216 VAL A N 1
ATOM 1683 C CA . VAL A 1 216 ? -7.177 10.349 -6.806 1.00 98.62 216 VAL A CA 1
ATOM 1684 C C . VAL A 1 216 ? -7.463 11.224 -5.595 1.00 98.62 216 VAL A C 1
ATOM 1686 O O . VAL A 1 216 ? -7.004 10.939 -4.493 1.00 98.62 216 VAL A O 1
ATOM 1689 N N . GLY A 1 217 ? -8.245 12.280 -5.775 1.00 98.56 217 GLY A N 1
ATOM 1690 C CA . GLY A 1 217 ? -8.914 12.961 -4.677 1.00 98.56 217 GLY A CA 1
ATOM 1691 C C . GLY A 1 217 ? -10.167 12.189 -4.277 1.00 98.56 217 GLY A C 1
ATOM 1692 O O . GLY A 1 217 ? -11.032 11.930 -5.114 1.00 98.56 217 GLY A O 1
ATOM 1693 N N . ALA A 1 218 ? -10.295 11.858 -2.996 1.00 98.31 218 ALA A N 1
ATOM 1694 C CA . ALA A 1 218 ? -11.479 11.234 -2.423 1.00 98.31 218 ALA A CA 1
ATOM 1695 C C . ALA A 1 218 ? -12.078 12.143 -1.349 1.00 98.31 218 ALA A C 1
ATOM 1697 O O . ALA A 1 218 ? -11.368 12.662 -0.491 1.00 98.31 218 ALA A O 1
ATOM 1698 N N . ALA A 1 219 ? -13.390 12.345 -1.393 1.00 97.25 219 ALA A N 1
ATOM 1699 C CA . ALA A 1 219 ? -14.113 13.164 -0.437 1.00 97.25 219 ALA A CA 1
ATOM 1700 C C . ALA A 1 219 ? -15.324 12.418 0.109 1.00 97.25 219 ALA A C 1
ATOM 1702 O O . ALA A 1 219 ? -16.075 11.822 -0.666 1.00 97.25 219 ALA A O 1
ATOM 1703 N N . ARG A 1 220 ? -15.515 12.504 1.431 1.00 95.44 220 ARG A N 1
ATOM 1704 C CA . ARG A 1 220 ? -16.686 11.994 2.162 1.00 95.44 220 ARG A CA 1
ATOM 1705 C C . ARG A 1 220 ? -16.964 10.524 1.832 1.00 95.44 220 ARG A C 1
ATOM 1707 O O . ARG A 1 220 ? -18.085 10.146 1.510 1.00 95.44 220 ARG A O 1
ATOM 1714 N N . VAL A 1 221 ? -15.903 9.711 1.854 1.00 95.38 221 VAL A N 1
ATOM 1715 C CA . VAL A 1 221 ? -15.964 8.271 1.560 1.00 95.38 221 VAL A CA 1
ATOM 1716 C C . VAL A 1 221 ? -16.966 7.590 2.494 1.00 95.38 221 VAL A C 1
ATOM 1718 O O . VAL A 1 221 ? -16.927 7.811 3.698 1.00 95.38 221 VAL A O 1
ATOM 1721 N N 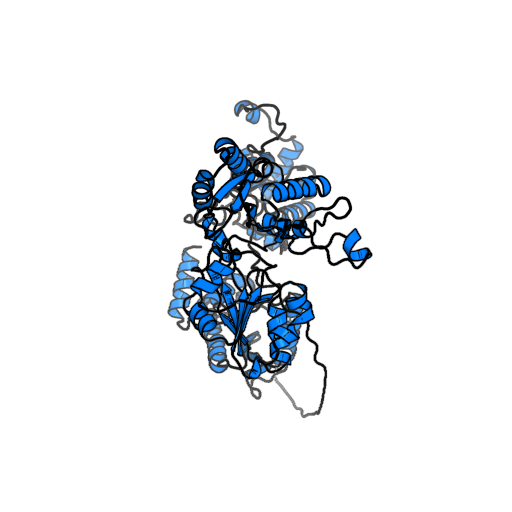. GLY A 1 222 ? -17.870 6.788 1.930 1.00 91.31 222 GLY A N 1
ATOM 1722 C CA . GLY A 1 222 ? -18.992 6.163 2.638 1.00 91.31 222 GLY A CA 1
ATOM 1723 C C . GLY A 1 222 ? -20.254 7.031 2.727 1.00 91.31 222 GLY A C 1
ATOM 1724 O O . GLY A 1 222 ? -21.330 6.506 2.992 1.00 91.31 222 GLY A O 1
ATOM 1725 N N . GLY A 1 223 ? -20.157 8.339 2.467 1.00 91.19 223 GLY A N 1
ATOM 1726 C CA . GLY A 1 223 ? -21.287 9.266 2.527 1.00 91.19 223 GLY A CA 1
ATOM 1727 C C . GLY A 1 223 ? -22.162 9.269 1.266 1.00 91.19 223 GLY A C 1
ATOM 1728 O O . GLY A 1 223 ? -21.711 8.894 0.180 1.00 91.19 223 GLY A O 1
ATOM 1729 N N . PRO A 1 224 ? -23.415 9.755 1.363 1.00 90.69 224 PRO A N 1
ATOM 1730 C CA . PRO A 1 224 ? -24.332 9.839 0.220 1.00 90.69 224 PRO A CA 1
ATOM 1731 C C . PRO A 1 224 ? -23.858 10.818 -0.865 1.00 90.69 224 PRO A C 1
ATOM 1733 O O . PRO A 1 224 ? -24.269 10.715 -2.019 1.00 90.69 224 PRO A O 1
ATOM 1736 N N . ASP A 1 225 ? -23.006 11.771 -0.499 1.00 92.56 225 ASP A N 1
ATOM 1737 C CA . ASP A 1 225 ? -22.394 12.762 -1.375 1.00 92.56 225 ASP A CA 1
ATOM 1738 C C . ASP A 1 225 ? -20.890 12.505 -1.581 1.00 92.56 225 ASP A C 1
ATOM 1740 O O . ASP A 1 225 ? -20.142 13.439 -1.896 1.00 92.56 225 ASP A O 1
ATOM 1744 N N . GLN A 1 226 ? -20.452 11.245 -1.424 1.00 95.62 226 GLN A N 1
ATOM 1745 C CA . GLN A 1 226 ? -19.097 10.801 -1.746 1.00 95.62 226 GLN A CA 1
ATOM 1746 C C . GLN A 1 226 ? -18.698 11.283 -3.144 1.00 95.62 226 GLN A C 1
ATOM 1748 O O . GLN A 1 226 ? -19.429 11.106 -4.123 1.00 95.62 226 GLN A O 1
ATOM 1753 N N . LYS A 1 227 ? -17.498 11.855 -3.252 1.00 97.56 227 LYS A N 1
ATOM 1754 C CA . LYS A 1 227 ? -16.959 12.354 -4.517 1.00 97.56 227 LYS A CA 1
ATOM 1755 C C . LYS A 1 227 ? -15.548 11.832 -4.736 1.00 97.56 227 LYS A C 1
ATOM 1757 O O . LYS A 1 227 ? -14.680 12.003 -3.885 1.00 97.56 227 LYS A O 1
ATOM 1762 N N . LEU A 1 228 ? -15.331 11.231 -5.901 1.00 98.31 228 LEU A N 1
ATOM 1763 C CA . LEU A 1 228 ? -14.022 10.815 -6.390 1.00 98.31 228 LEU A CA 1
ATOM 1764 C C . LEU A 1 228 ? -13.678 11.660 -7.612 1.00 98.31 228 LEU A C 1
ATOM 1766 O O . LEU A 1 228 ? -14.523 11.841 -8.490 1.00 98.31 228 LEU A O 1
ATOM 1770 N N . VAL A 1 229 ? -12.461 12.190 -7.651 1.00 98.50 229 VAL A N 1
ATOM 1771 C CA . VAL A 1 229 ? -11.929 12.925 -8.801 1.00 98.50 229 VAL A CA 1
ATOM 1772 C C . VAL A 1 229 ? -10.502 12.478 -9.039 1.00 98.50 229 VAL A C 1
ATOM 1774 O O . VAL A 1 229 ? -9.707 12.399 -8.109 1.00 98.50 229 VAL A O 1
ATOM 1777 N N . VAL A 1 230 ? -10.175 12.200 -10.291 1.00 98.44 230 VAL A N 1
ATOM 1778 C CA . VAL A 1 230 ? -8.862 11.716 -10.709 1.00 98.44 230 VAL A CA 1
ATOM 1779 C C . VAL A 1 230 ? -8.237 12.762 -11.609 1.00 98.44 230 VAL A C 1
ATOM 1781 O O . VAL A 1 230 ? -8.904 13.360 -12.446 1.00 98.44 230 VAL A O 1
ATOM 1784 N N . GLY A 1 231 ? -6.953 13.013 -11.444 1.00 97.75 231 GLY A N 1
ATOM 1785 C CA . GLY A 1 231 ? -6.260 13.987 -12.268 1.00 97.75 231 GLY A CA 1
ATOM 1786 C C . GLY A 1 231 ? -4.787 14.019 -11.944 1.00 97.75 231 GLY A C 1
ATOM 1787 O O . GLY A 1 231 ? -4.300 13.317 -11.058 1.00 97.75 231 GLY A O 1
ATOM 1788 N N . THR A 1 232 ? -4.074 14.849 -12.677 1.00 98.19 232 THR A N 1
ATOM 1789 C CA . THR A 1 232 ? -2.701 15.196 -12.335 1.00 98.19 232 THR A CA 1
ATOM 1790 C C . THR A 1 232 ? -2.659 15.993 -11.025 1.00 98.19 232 THR A C 1
ATOM 1792 O O . THR A 1 232 ? -3.636 16.655 -10.665 1.00 98.19 232 THR A O 1
ATOM 1795 N N . LEU A 1 233 ? -1.531 15.986 -10.305 1.00 98.19 233 LEU A N 1
ATOM 1796 C CA . LEU A 1 233 ? -1.365 16.827 -9.111 1.00 98.19 233 LEU A CA 1
ATOM 1797 C C . LEU A 1 233 ? -1.623 18.306 -9.428 1.00 98.19 233 LEU A C 1
ATOM 1799 O O . LEU A 1 233 ? -2.190 19.024 -8.604 1.00 98.19 233 LEU A O 1
ATOM 1803 N N . LYS A 1 234 ? -1.276 18.758 -10.641 1.00 98.06 234 LYS A N 1
ATOM 1804 C CA . LYS A 1 234 ? -1.579 20.118 -11.083 1.00 98.06 234 LYS A CA 1
ATOM 1805 C C . LYS A 1 234 ? -3.081 20.368 -11.211 1.00 98.06 234 LYS A C 1
ATOM 1807 O O . LYS A 1 234 ? -3.562 21.365 -10.682 1.00 98.06 234 LYS A O 1
ATOM 1812 N N . GLU A 1 235 ? -3.828 19.479 -11.854 1.00 98.38 235 GLU A N 1
ATOM 1813 C CA . GLU A 1 235 ? -5.288 19.611 -11.951 1.00 98.38 235 GLU A CA 1
ATOM 1814 C C . GLU A 1 235 ? -5.941 19.552 -10.566 1.00 98.38 235 GLU A C 1
ATOM 1816 O O . GLU A 1 235 ? -6.743 20.418 -10.222 1.00 98.38 235 GLU A O 1
ATOM 1821 N N . LEU A 1 236 ? -5.550 18.588 -9.726 1.00 98.38 236 LEU A N 1
ATOM 1822 C CA . LEU A 1 236 ? -6.113 18.425 -8.385 1.00 98.38 236 LEU A CA 1
ATOM 1823 C C . LEU A 1 236 ? -5.833 19.620 -7.469 1.00 98.38 236 LEU A C 1
ATOM 1825 O O . LEU A 1 236 ? -6.657 19.889 -6.598 1.00 98.38 236 LEU A O 1
ATOM 1829 N N . SER A 1 237 ? -4.744 20.367 -7.690 1.00 98.12 237 SER A N 1
ATOM 1830 C CA . SER A 1 237 ? -4.447 21.612 -6.962 1.00 98.12 237 SER A CA 1
ATOM 1831 C C . SER A 1 237 ? -5.500 22.717 -7.151 1.00 98.12 237 SER A C 1
ATOM 1833 O O . SER A 1 237 ? -5.544 23.664 -6.370 1.00 98.12 237 SER A O 1
ATOM 1835 N N . GLU A 1 238 ? -6.375 22.583 -8.153 1.00 97.25 238 GLU A N 1
ATOM 1836 C CA . GLU A 1 238 ? -7.398 23.570 -8.523 1.00 97.25 238 GLU A CA 1
ATOM 1837 C C . GLU A 1 238 ? -8.834 23.020 -8.391 1.00 97.25 238 GLU A C 1
ATOM 1839 O O . GLU A 1 238 ? -9.806 23.760 -8.557 1.00 97.25 238 GLU A O 1
ATOM 1844 N N . VAL A 1 239 ? -8.994 21.730 -8.070 1.00 96.06 239 VAL A N 1
ATOM 1845 C CA . VAL A 1 239 ? -10.302 21.065 -7.987 1.00 96.06 239 VAL A CA 1
ATOM 1846 C C . VAL A 1 239 ? -11.011 21.363 -6.667 1.00 96.06 239 VAL A C 1
ATOM 1848 O O . VAL A 1 239 ? -10.479 21.147 -5.578 1.00 96.06 239 VAL A O 1
ATOM 1851 N N . ASP A 1 240 ? -12.288 21.738 -6.770 1.00 96.88 240 ASP A N 1
ATOM 1852 C CA . ASP A 1 240 ? -13.203 21.770 -5.632 1.00 96.88 240 ASP A CA 1
ATOM 1853 C C . ASP A 1 240 ? -13.858 20.395 -5.400 1.00 96.88 240 ASP A C 1
ATOM 1855 O O . ASP A 1 240 ? -14.697 19.912 -6.174 1.00 96.88 240 ASP A O 1
ATOM 1859 N N . MET A 1 241 ? -13.471 19.754 -4.299 1.00 97.00 241 MET A N 1
ATOM 1860 C CA . MET A 1 241 ? -14.008 18.468 -3.844 1.00 97.00 241 MET A CA 1
ATOM 1861 C C . MET A 1 241 ? -15.264 18.613 -2.961 1.00 97.00 241 MET A C 1
ATOM 1863 O O . MET A 1 241 ? -15.920 17.613 -2.644 1.00 97.00 241 MET A O 1
ATOM 1867 N N . GLY A 1 242 ? -15.655 19.846 -2.628 1.00 95.44 242 GLY A N 1
ATOM 1868 C CA . GLY A 1 242 ? -16.756 20.156 -1.727 1.00 95.44 242 GLY A CA 1
ATOM 1869 C C . GLY A 1 242 ? -16.347 20.136 -0.245 1.00 95.44 242 GLY A C 1
ATOM 1870 O O . GLY A 1 242 ? -15.182 20.367 0.083 1.00 95.44 242 GLY A O 1
ATOM 1871 N N . PRO A 1 243 ? -17.307 19.901 0.668 1.00 93.75 243 PRO A N 1
ATOM 1872 C CA . PRO A 1 243 ? -17.059 19.878 2.111 1.00 93.75 243 PRO A CA 1
ATOM 1873 C C . PRO A 1 243 ? -16.118 18.743 2.565 1.00 93.75 243 PRO A C 1
ATOM 1875 O O . PRO A 1 243 ? -16.056 17.702 1.917 1.00 93.75 243 PRO A O 1
ATOM 1878 N N . PRO A 1 244 ? -15.436 18.873 3.713 1.00 92.06 244 PRO A N 1
ATOM 1879 C CA . PRO A 1 244 ? -14.646 17.782 4.293 1.00 92.06 244 PRO A CA 1
ATOM 1880 C C . PRO A 1 244 ? -15.490 16.528 4.607 1.00 92.06 244 PRO A C 1
ATOM 1882 O O . PRO A 1 244 ? -16.711 16.606 4.708 1.00 92.06 244 PRO A O 1
ATOM 1885 N N . LEU A 1 245 ? -14.889 15.353 4.813 1.00 91.81 245 LEU A N 1
ATOM 1886 C CA . LEU A 1 245 ? -13.447 15.069 4.891 1.00 91.81 245 LEU A CA 1
ATOM 1887 C C . LEU A 1 245 ? -12.847 14.610 3.566 1.00 91.81 245 LEU A C 1
ATOM 1889 O O . LEU A 1 245 ? -13.519 13.978 2.755 1.00 91.81 245 LEU A O 1
ATOM 1893 N N . HIS A 1 246 ? -11.569 14.924 3.365 1.00 96.81 246 HIS A N 1
ATOM 1894 C CA . HIS A 1 246 ? -10.833 14.655 2.136 1.00 96.81 246 HIS A CA 1
ATOM 1895 C C . HIS A 1 246 ? -9.638 13.721 2.385 1.00 96.81 246 HIS A C 1
ATOM 1897 O O . HIS A 1 246 ? -9.041 13.715 3.459 1.00 96.81 246 HIS A O 1
ATOM 1903 N N . SER A 1 247 ? -9.271 12.950 1.368 1.00 97.69 247 SER A N 1
ATOM 1904 C CA . SER A 1 247 ? -8.059 12.130 1.296 1.00 97.69 247 SER A CA 1
ATOM 1905 C C . SER A 1 247 ? -7.506 12.185 -0.125 1.00 97.69 247 SER A C 1
ATOM 1907 O O . SER A 1 247 ? -8.258 12.422 -1.074 1.00 97.69 247 SER A O 1
ATOM 1909 N N . LEU A 1 248 ? -6.201 11.986 -0.284 1.00 98.69 248 LEU A N 1
ATOM 1910 C CA . LEU A 1 248 ? -5.562 11.910 -1.597 1.00 98.69 248 LEU A CA 1
ATOM 1911 C C . LEU A 1 248 ? -4.849 10.568 -1.733 1.00 98.69 248 LEU A C 1
ATOM 1913 O O . LEU A 1 248 ? -4.225 10.105 -0.788 1.00 98.69 248 LEU A O 1
ATOM 1917 N N . VAL A 1 249 ? -4.929 9.945 -2.903 1.00 98.69 249 VAL A N 1
ATOM 1918 C CA . VAL A 1 249 ? -4.134 8.765 -3.243 1.00 98.69 249 VAL A CA 1
ATOM 1919 C C . VAL A 1 249 ? -3.205 9.120 -4.387 1.00 98.69 249 VAL A C 1
ATOM 1921 O O . VAL A 1 249 ? -3.678 9.412 -5.481 1.00 98.69 249 VAL A O 1
ATOM 1924 N N . LEU A 1 250 ? -1.895 9.095 -4.161 1.00 98.31 250 LEU A N 1
ATOM 1925 C CA . LEU A 1 250 ? -0.924 9.204 -5.247 1.00 98.31 250 LEU A CA 1
ATOM 1926 C C . LEU A 1 250 ? -0.810 7.844 -5.940 1.00 98.31 250 LEU A C 1
ATOM 1928 O O . LEU A 1 250 ? -0.574 6.836 -5.268 1.00 98.31 250 LEU A O 1
ATOM 1932 N N . LEU A 1 251 ? -0.971 7.807 -7.266 1.00 96.00 251 LEU A N 1
ATOM 1933 C CA . LEU A 1 251 ? -0.877 6.555 -8.010 1.00 96.00 251 LEU A CA 1
ATOM 1934 C C . LEU A 1 251 ? 0.570 6.057 -8.082 1.00 96.00 251 LEU A C 1
ATOM 1936 O O . LEU A 1 251 ? 1.483 6.772 -8.492 1.00 96.00 251 LEU A O 1
ATOM 1940 N N . GLY A 1 252 ? 0.731 4.783 -7.751 1.00 89.94 252 GLY A N 1
ATOM 1941 C CA . GLY A 1 252 ? 1.958 4.008 -7.932 1.00 89.94 252 GLY A CA 1
ATOM 1942 C C . GLY A 1 252 ? 2.034 3.355 -9.308 1.00 89.94 252 GLY A C 1
ATOM 1943 O O . GLY A 1 252 ? 1.012 2.973 -9.866 1.00 89.94 252 GLY A O 1
ATOM 1944 N N . ARG A 1 253 ? 3.247 3.197 -9.847 1.00 81.12 253 ARG A N 1
ATOM 1945 C CA . ARG A 1 253 ? 3.491 2.785 -11.244 1.00 81.12 253 ARG A CA 1
ATOM 1946 C C . ARG A 1 253 ? 3.051 1.360 -11.604 1.00 81.12 253 ARG A C 1
ATOM 1948 O O . ARG A 1 253 ? 2.914 1.082 -12.788 1.00 81.12 253 ARG A O 1
ATOM 1955 N N . LYS A 1 254 ? 2.810 0.478 -10.625 1.00 75.94 254 LYS A N 1
ATOM 1956 C CA . LYS A 1 254 ? 2.330 -0.902 -10.848 1.00 75.94 254 LYS A CA 1
ATOM 1957 C C . LYS A 1 254 ? 0.804 -1.007 -11.017 1.00 75.94 254 LYS A C 1
ATOM 1959 O O . LYS A 1 254 ? 0.266 -2.106 -10.971 1.00 75.94 254 LYS A O 1
ATOM 1964 N N . ALA A 1 255 ? 0.110 0.118 -11.195 1.00 79.75 255 ALA A N 1
ATOM 1965 C CA . ALA A 1 255 ? -1.337 0.143 -11.374 1.00 79.75 255 ALA A CA 1
ATOM 1966 C C . ALA A 1 255 ? -1.780 -0.709 -12.583 1.00 79.75 255 ALA A C 1
ATOM 1968 O O . ALA A 1 255 ? -1.311 -0.510 -13.706 1.00 79.75 255 ALA A O 1
ATOM 1969 N N . HIS A 1 256 ? -2.704 -1.636 -12.352 1.00 80.12 256 HIS A N 1
ATOM 1970 C CA . HIS A 1 256 ? -3.241 -2.554 -13.350 1.00 80.12 256 HIS A CA 1
ATOM 1971 C C . HIS A 1 256 ? -4.182 -1.835 -14.336 1.00 80.12 256 HIS A C 1
ATOM 1973 O O . HIS A 1 256 ? -4.860 -0.866 -13.990 1.00 80.12 256 HIS A O 1
ATOM 1979 N N . ASP A 1 257 ? -4.320 -2.346 -15.562 1.00 79.19 257 ASP A N 1
ATOM 1980 C CA . ASP A 1 257 ? -5.203 -1.750 -16.582 1.00 79.19 257 ASP A CA 1
ATOM 1981 C C . ASP A 1 257 ? -6.684 -1.696 -16.162 1.00 79.19 257 ASP A C 1
ATOM 1983 O O . ASP A 1 257 ? -7.420 -0.793 -16.553 1.00 79.19 257 ASP A O 1
ATOM 1987 N N . LEU A 1 258 ? -7.124 -2.627 -15.313 1.00 80.19 258 LEU A N 1
ATOM 1988 C CA . LEU A 1 258 ? -8.464 -2.574 -14.709 1.00 80.19 258 LEU A CA 1
ATOM 1989 C C . LEU A 1 258 ? -8.621 -1.382 -13.757 1.00 80.19 258 LEU A C 1
ATOM 1991 O O . LEU A 1 258 ? -9.671 -0.742 -13.750 1.00 80.19 258 LEU A O 1
ATOM 1995 N N . GLU A 1 259 ? -7.585 -1.077 -12.973 1.00 90.31 259 GLU A N 1
ATOM 1996 C CA . GLU A 1 259 ? -7.579 0.088 -12.087 1.00 90.31 259 GLU A CA 1
ATOM 1997 C C . GLU A 1 259 ? -7.636 1.365 -12.922 1.00 90.31 259 GLU A C 1
ATOM 1999 O O . GLU A 1 259 ? -8.471 2.227 -12.654 1.00 90.31 259 GLU A O 1
ATOM 2004 N N . ARG A 1 260 ? -6.833 1.439 -13.998 1.00 91.06 260 ARG A N 1
ATOM 2005 C CA . ARG A 1 260 ? -6.870 2.524 -14.992 1.00 91.06 260 ARG A CA 1
ATOM 2006 C C . ARG A 1 260 ? -8.274 2.756 -15.527 1.00 91.06 260 ARG A C 1
ATOM 2008 O O . ARG A 1 260 ? -8.756 3.885 -15.507 1.00 91.06 260 ARG A O 1
ATOM 2015 N N . ASP A 1 261 ? -8.906 1.709 -16.049 1.00 90.81 261 ASP A N 1
ATOM 2016 C CA . ASP A 1 261 ? -10.200 1.822 -16.719 1.00 90.81 261 ASP A CA 1
ATOM 2017 C C . ASP A 1 261 ? -11.292 2.287 -15.757 1.00 90.81 261 ASP A C 1
ATOM 2019 O O . ASP A 1 261 ? -12.147 3.085 -16.142 1.00 90.81 261 ASP A O 1
ATOM 2023 N N . TYR A 1 262 ? -11.222 1.862 -14.492 1.00 94.56 262 TYR A N 1
ATOM 2024 C CA . TYR A 1 262 ? -12.126 2.336 -13.453 1.00 94.56 262 TYR A CA 1
ATOM 2025 C C . TYR A 1 262 ? -11.890 3.815 -13.118 1.00 94.56 262 TYR A C 1
ATOM 2027 O O . TYR A 1 262 ? -12.812 4.629 -13.204 1.00 94.56 262 TYR A O 1
ATOM 2035 N N . ILE A 1 263 ? -10.657 4.196 -12.760 1.00 96.31 263 ILE A N 1
ATOM 2036 C CA . ILE A 1 263 ? -10.358 5.559 -12.291 1.00 96.31 263 ILE A CA 1
ATOM 2037 C C . ILE A 1 263 ? -10.483 6.605 -13.406 1.00 96.31 263 ILE A C 1
ATOM 2039 O O . ILE A 1 263 ? -10.817 7.760 -13.141 1.00 96.31 263 ILE A O 1
ATOM 2043 N N . ARG A 1 264 ? -10.279 6.210 -14.668 1.00 96.69 264 ARG A N 1
ATOM 2044 C CA . ARG A 1 264 ? -10.398 7.090 -15.837 1.00 96.69 264 ARG A CA 1
ATOM 2045 C C . ARG A 1 264 ? -11.785 7.716 -15.973 1.00 96.69 264 ARG A C 1
ATOM 2047 O O . ARG A 1 264 ? -11.912 8.824 -16.495 1.00 96.69 264 ARG A O 1
ATOM 2054 N N . GLU A 1 265 ? -12.833 7.045 -15.504 1.00 97.25 265 GLU A N 1
ATOM 2055 C CA . GLU A 1 265 ? -14.194 7.591 -15.539 1.00 97.25 265 GLU A CA 1
ATOM 2056 C C . GLU A 1 265 ? -14.406 8.755 -14.562 1.00 97.25 265 GLU A C 1
ATOM 2058 O O . GLU A 1 265 ? -15.319 9.557 -14.754 1.00 97.25 265 GLU A O 1
ATOM 2063 N N . PHE A 1 266 ? -13.513 8.910 -13.584 1.00 97.56 266 PHE A N 1
ATOM 2064 C CA . PHE A 1 266 ? -13.506 10.011 -12.623 1.00 97.56 266 PHE A CA 1
ATOM 2065 C C . PHE A 1 266 ? -12.500 11.115 -12.991 1.00 97.56 266 PHE A C 1
ATOM 2067 O O . PHE A 1 266 ? -12.279 12.028 -12.193 1.00 97.56 266 PHE A O 1
ATOM 2074 N N . ALA A 1 267 ? -11.872 11.040 -14.171 1.00 97.44 267 ALA A N 1
ATOM 2075 C CA . ALA A 1 267 ? -10.855 11.993 -14.600 1.00 97.44 267 ALA A CA 1
ATOM 2076 C C . ALA A 1 267 ? -11.421 13.413 -14.801 1.00 97.44 267 ALA A C 1
ATOM 2078 O O . ALA A 1 267 ? -12.461 13.578 -15.441 1.00 97.44 267 ALA A O 1
ATOM 2079 N N . VAL A 1 268 ? -10.702 14.435 -14.319 1.00 97.00 268 VAL A N 1
ATOM 2080 C CA . VAL A 1 268 ? -10.980 15.859 -14.602 1.00 97.00 268 VAL A CA 1
ATOM 2081 C C . VAL A 1 268 ? -10.974 16.100 -16.110 1.00 97.00 268 VAL A C 1
ATOM 2083 O O . VAL A 1 268 ? -11.937 16.632 -16.659 1.00 97.00 268 VAL A O 1
ATOM 2086 N N . ASP A 1 269 ? -9.906 15.657 -16.773 1.00 97.19 269 ASP A N 1
ATOM 2087 C CA . ASP A 1 269 ? -9.788 15.620 -18.222 1.00 97.19 269 ASP A CA 1
ATOM 2088 C C . ASP A 1 269 ? -9.232 14.261 -18.667 1.00 97.19 269 ASP A C 1
ATOM 2090 O O . ASP A 1 269 ? -8.146 13.834 -18.266 1.00 97.19 269 ASP A O 1
ATOM 2094 N N . LYS A 1 270 ? -9.993 13.555 -19.511 1.00 95.75 270 LYS A N 1
ATOM 2095 C CA . LYS A 1 270 ? -9.623 12.210 -19.973 1.00 95.75 270 LYS A CA 1
ATOM 2096 C C . LYS A 1 270 ? -8.399 12.223 -20.896 1.00 95.75 270 LYS A C 1
ATOM 2098 O O . LYS A 1 270 ? -7.669 11.238 -20.920 1.00 95.75 270 LYS A O 1
ATOM 2103 N N . ALA A 1 271 ? -8.160 13.298 -21.649 1.00 94.25 271 ALA A N 1
ATOM 2104 C CA . ALA A 1 271 ? -7.015 13.379 -22.552 1.00 94.25 271 ALA A CA 1
ATOM 2105 C C . ALA A 1 271 ? -5.714 13.641 -21.782 1.00 94.25 271 ALA A C 1
ATOM 2107 O O . ALA A 1 271 ? -4.711 12.983 -22.064 1.00 94.25 271 ALA A O 1
ATOM 2108 N N . THR A 1 272 ? -5.735 14.532 -20.785 1.00 93.56 272 THR A N 1
ATOM 2109 C CA . THR A 1 272 ? -4.619 14.725 -19.851 1.00 93.56 272 THR A CA 1
ATOM 2110 C C . THR A 1 272 ? -4.348 13.438 -19.085 1.00 93.56 272 THR A C 1
ATOM 2112 O O . THR A 1 272 ? -3.202 12.997 -19.038 1.00 93.56 272 THR A O 1
ATOM 2115 N N . PHE A 1 273 ? -5.392 12.784 -18.561 1.00 94.50 273 PHE A N 1
ATOM 2116 C CA . PHE A 1 273 ? -5.257 11.490 -17.895 1.00 94.50 273 PHE A CA 1
ATOM 2117 C C . PHE A 1 273 ? -4.570 10.460 -18.798 1.00 94.50 273 PHE A C 1
ATOM 2119 O O . PHE A 1 273 ? -3.565 9.884 -18.396 1.00 94.50 273 PHE A O 1
ATOM 2126 N N . ASP A 1 274 ? -5.051 10.265 -20.030 1.00 90.75 274 ASP A N 1
ATOM 2127 C CA . ASP A 1 274 ? -4.474 9.293 -20.967 1.00 90.75 274 ASP A CA 1
ATOM 2128 C C . ASP A 1 274 ? -3.021 9.637 -21.331 1.00 90.75 274 ASP A C 1
ATOM 2130 O O . ASP A 1 274 ? -2.192 8.742 -21.510 1.00 90.75 274 ASP A O 1
ATOM 2134 N N . ALA A 1 275 ? -2.691 10.926 -21.448 1.00 88.25 275 ALA A N 1
ATOM 2135 C CA . ALA A 1 275 ? -1.335 11.385 -21.726 1.00 88.25 275 ALA A CA 1
ATOM 2136 C C . ALA A 1 275 ? -0.393 11.137 -20.537 1.00 88.25 275 ALA A C 1
ATOM 2138 O O . ALA A 1 275 ? 0.692 10.585 -20.729 1.00 88.25 275 ALA A O 1
ATOM 2139 N N . SER A 1 276 ? -0.810 11.485 -19.318 1.00 87.25 276 SER A N 1
ATOM 2140 C CA . SER A 1 276 ? -0.048 11.238 -18.089 1.00 87.25 276 SER A CA 1
ATOM 2141 C C . SER A 1 276 ? 0.071 9.752 -17.778 1.00 87.25 276 SER A C 1
ATOM 2143 O O . SER A 1 276 ? 1.150 9.296 -17.404 1.00 87.25 276 SER A O 1
ATOM 2145 N N . TRP A 1 277 ? -0.989 8.974 -18.011 1.00 83.62 277 TRP A N 1
ATOM 2146 C CA . TRP A 1 277 ? -0.954 7.520 -17.912 1.00 83.62 277 TRP A CA 1
ATOM 2147 C C . TRP A 1 277 ? 0.067 6.951 -18.893 1.00 83.62 277 TRP A C 1
ATOM 2149 O O . TRP A 1 277 ? 0.940 6.188 -18.509 1.00 83.62 277 TRP A O 1
ATOM 2159 N N . LYS A 1 278 ? 0.068 7.389 -20.156 1.00 77.06 278 LYS A N 1
ATOM 2160 C CA . LYS A 1 278 ? 1.090 6.941 -21.113 1.00 77.06 278 LYS A CA 1
ATOM 2161 C C . LYS A 1 278 ? 2.507 7.367 -20.708 1.00 77.06 278 LYS A C 1
ATOM 2163 O O . LYS A 1 278 ? 3.443 6.589 -20.835 1.00 77.06 278 LYS A O 1
ATOM 2168 N N . LYS A 1 279 ? 2.680 8.581 -20.188 1.00 70.50 279 LYS A N 1
ATOM 2169 C CA . LYS A 1 279 ? 3.992 9.109 -19.784 1.00 70.50 279 LYS A CA 1
ATOM 2170 C C . LYS A 1 279 ? 4.557 8.424 -18.531 1.00 70.50 279 LYS A C 1
ATOM 2172 O O . LYS A 1 279 ? 5.765 8.235 -18.450 1.00 70.50 279 LYS A O 1
ATOM 2177 N N . GLY A 1 280 ? 3.703 8.094 -17.560 1.00 56.53 280 GLY A N 1
ATOM 2178 C CA . GLY A 1 280 ? 4.097 7.528 -16.264 1.00 56.53 280 GLY A CA 1
ATOM 2179 C C . GLY A 1 280 ? 3.909 6.013 -16.124 1.00 56.53 280 GLY A C 1
ATOM 2180 O O . GLY A 1 280 ? 4.562 5.414 -15.275 1.00 56.53 280 GLY A O 1
ATOM 2181 N N . PHE A 1 281 ? 3.039 5.411 -16.944 1.00 52.22 281 PHE A N 1
ATOM 2182 C CA . PHE A 1 281 ? 2.523 4.039 -16.806 1.00 52.22 281 PHE A CA 1
ATOM 2183 C C . PHE A 1 281 ? 2.515 3.246 -18.138 1.00 52.22 281 PHE A C 1
ATOM 2185 O O . PHE A 1 281 ? 2.340 2.036 -18.113 1.00 52.22 281 PHE A O 1
ATOM 2192 N N . HIS A 1 282 ? 2.777 3.865 -19.308 1.00 39.56 282 HIS A N 1
ATOM 2193 C CA . HIS A 1 282 ? 3.307 3.165 -20.507 1.00 39.56 282 HIS A CA 1
ATOM 2194 C C . HIS A 1 282 ? 4.843 3.216 -20.552 1.00 39.56 282 HIS A C 1
ATOM 2196 O O . HIS A 1 282 ? 5.463 3.329 -21.608 1.00 39.56 282 HIS A O 1
ATOM 2202 N N . LEU A 1 283 ? 5.467 3.071 -19.388 1.00 38.94 283 LEU A N 1
ATOM 2203 C CA . LEU A 1 283 ? 6.674 2.266 -19.314 1.00 38.94 283 LEU A CA 1
ATOM 2204 C C . LEU A 1 283 ? 6.265 0.861 -18.841 1.00 38.94 283 LEU A C 1
ATOM 2206 O O . LEU A 1 283 ? 6.723 0.391 -17.809 1.00 38.94 283 LEU A O 1
ATOM 2210 N N . LEU A 1 284 ? 5.458 0.155 -19.648 1.00 38.53 284 LEU A N 1
ATOM 2211 C CA . LEU A 1 284 ? 5.937 -1.183 -20.010 1.00 38.53 284 LEU A CA 1
ATOM 2212 C C . LEU A 1 284 ? 7.360 -0.927 -20.507 1.00 38.53 284 LEU A C 1
ATOM 2214 O O . LEU A 1 284 ? 7.480 -0.011 -21.332 1.00 38.53 284 LEU A O 1
ATOM 2218 N N . PRO A 1 285 ? 8.407 -1.575 -19.958 1.00 39.97 285 PRO A N 1
ATOM 2219 C CA . PRO A 1 285 ? 9.790 -1.277 -20.322 1.00 39.97 285 PRO A CA 1
ATOM 2220 C C . PRO A 1 285 ? 9.819 -1.091 -21.832 1.00 39.97 285 PRO A C 1
ATOM 2222 O O . PRO A 1 285 ? 9.371 -1.979 -22.554 1.00 39.97 285 PRO A O 1
ATOM 2225 N N . ALA A 1 286 ? 10.130 0.128 -22.291 1.00 45.53 286 ALA A N 1
ATOM 2226 C CA . ALA A 1 286 ? 9.967 0.493 -23.689 1.00 45.53 286 ALA A CA 1
ATOM 2227 C C . ALA A 1 286 ? 10.844 -0.462 -24.480 1.00 45.53 286 ALA A C 1
ATOM 2229 O O . ALA A 1 286 ? 12.042 -0.227 -24.512 1.00 45.53 286 ALA A O 1
ATOM 2230 N N . MET A 1 287 ? 10.257 -1.537 -25.019 1.00 56.56 287 MET A N 1
ATOM 2231 C CA . MET A 1 287 ? 10.960 -2.765 -25.395 1.00 56.56 287 MET A CA 1
ATOM 2232 C C . MET A 1 287 ? 12.138 -2.381 -26.284 1.00 56.56 287 MET A C 1
ATOM 2234 O O . MET A 1 287 ? 11.916 -2.002 -27.447 1.00 56.56 287 MET A O 1
ATOM 2238 N N . PRO A 1 288 ? 13.375 -2.322 -25.753 1.00 67.44 288 PRO A N 1
ATOM 2239 C CA . PRO A 1 288 ? 14.465 -1.803 -26.541 1.00 67.44 288 PRO A CA 1
ATOM 2240 C C . PRO A 1 288 ? 14.707 -2.765 -27.693 1.00 67.44 288 PRO A C 1
ATOM 2242 O O . PRO A 1 288 ? 14.969 -3.957 -27.517 1.00 67.44 288 PRO A O 1
ATOM 2245 N N . VAL A 1 289 ? 14.611 -2.221 -28.901 1.00 79.00 289 VAL A N 1
ATOM 2246 C CA . VAL A 1 289 ? 15.102 -2.903 -30.085 1.00 79.00 289 VAL A CA 1
ATOM 2247 C C . VAL A 1 289 ? 16.512 -2.396 -30.313 1.00 79.00 289 VAL A C 1
ATOM 2249 O O . VAL A 1 289 ? 16.731 -1.214 -30.586 1.00 79.00 289 VAL A O 1
ATOM 2252 N N . TYR A 1 290 ? 17.479 -3.291 -30.184 1.00 86.00 290 TYR A N 1
ATOM 2253 C CA . TYR A 1 290 ? 18.874 -2.995 -30.444 1.00 86.00 290 TYR A CA 1
ATOM 2254 C C . TYR A 1 290 ? 19.208 -3.338 -31.889 1.00 86.00 290 TYR A C 1
ATOM 2256 O O . TYR A 1 290 ? 18.895 -4.423 -32.375 1.00 86.00 290 TYR A O 1
ATOM 2264 N N . MET A 1 291 ? 19.908 -2.444 -32.575 1.00 87.12 291 MET A N 1
ATOM 2265 C CA . MET A 1 291 ? 20.652 -2.785 -33.776 1.00 87.12 291 MET A CA 1
ATOM 2266 C C . MET A 1 291 ? 22.119 -2.960 -33.388 1.00 87.12 291 MET A C 1
ATOM 2268 O O . MET A 1 291 ? 22.780 -2.005 -32.976 1.00 87.12 291 MET A O 1
ATOM 2272 N N . VAL A 1 292 ? 22.627 -4.185 -33.486 1.00 90.75 292 VAL A N 1
ATOM 2273 C CA . VAL A 1 292 ? 23.962 -4.551 -32.998 1.00 90.75 292 VAL A CA 1
ATOM 2274 C C . VAL A 1 292 ? 24.845 -5.027 -34.140 1.00 90.75 292 VAL A C 1
ATOM 2276 O O . VAL A 1 292 ? 24.400 -5.800 -34.986 1.00 90.75 292 VAL A O 1
ATOM 2279 N N . HIS A 1 293 ? 26.103 -4.588 -34.171 1.00 91.94 293 HIS A N 1
ATOM 2280 C CA . HIS A 1 293 ? 27.116 -5.154 -35.058 1.00 91.94 293 HIS A CA 1
ATOM 2281 C C . HIS A 1 293 ? 28.051 -6.056 -34.252 1.00 91.94 293 HIS A C 1
ATOM 2283 O O . HIS A 1 293 ? 28.844 -5.585 -33.430 1.00 91.94 293 HIS A O 1
ATOM 2289 N N . GLY A 1 294 ? 27.951 -7.362 -34.478 1.00 94.19 294 GLY A N 1
ATOM 2290 C CA . GLY A 1 294 ? 28.555 -8.364 -33.608 1.00 94.19 294 GLY A CA 1
ATOM 2291 C C . GLY A 1 294 ? 28.340 -9.788 -34.098 1.00 94.19 294 GLY A C 1
ATOM 2292 O O . GLY A 1 294 ? 27.981 -10.016 -35.256 1.00 94.19 294 GLY A O 1
ATOM 2293 N N . PHE A 1 295 ? 28.544 -10.743 -33.200 1.00 96.19 295 PHE A N 1
ATOM 2294 C CA . PHE A 1 295 ? 28.292 -12.163 -33.439 1.00 96.19 295 PHE A CA 1
ATOM 2295 C C . PHE A 1 295 ? 27.484 -12.768 -32.288 1.00 96.19 295 PHE A C 1
ATOM 2297 O O . PHE A 1 295 ? 27.424 -12.212 -31.189 1.00 96.19 295 PHE A O 1
ATOM 2304 N N . ARG A 1 296 ? 26.852 -13.912 -32.552 1.00 97.06 296 ARG A N 1
ATOM 2305 C CA . ARG A 1 296 ? 26.143 -14.692 -31.536 1.00 97.06 296 ARG A CA 1
ATOM 2306 C C . ARG A 1 296 ? 27.150 -15.517 -30.754 1.00 97.06 296 ARG A C 1
ATOM 2308 O O . ARG A 1 296 ? 27.949 -16.224 -31.351 1.00 97.06 296 ARG A O 1
ATOM 2315 N N . TRP A 1 297 ? 27.117 -15.437 -29.435 1.00 96.69 297 TRP A N 1
ATOM 2316 C CA . TRP A 1 297 ? 27.917 -16.268 -28.552 1.00 96.69 297 TRP A CA 1
ATOM 2317 C C . TRP A 1 297 ? 27.016 -17.345 -27.944 1.00 96.69 297 TRP A C 1
ATOM 2319 O O . TRP A 1 297 ? 26.124 -17.017 -27.157 1.00 96.69 297 TRP A O 1
ATOM 2329 N N . PRO A 1 298 ? 27.186 -18.620 -28.338 1.00 95.31 298 PRO A N 1
ATOM 2330 C CA . PRO A 1 298 ? 26.370 -19.705 -27.814 1.00 95.31 298 PRO A CA 1
ATOM 2331 C C . PRO A 1 298 ? 26.511 -19.840 -26.296 1.00 95.31 298 PRO A C 1
ATOM 2333 O O . PRO A 1 298 ? 27.608 -19.715 -25.750 1.00 95.31 298 PRO A O 1
ATOM 2336 N N . ARG A 1 299 ? 25.412 -20.142 -25.601 1.00 92.12 299 ARG A N 1
ATOM 2337 C CA . ARG A 1 299 ? 25.451 -20.455 -24.164 1.00 92.12 299 ARG A CA 1
ATOM 2338 C C . ARG A 1 299 ? 26.087 -21.811 -23.890 1.00 92.12 299 ARG A C 1
ATOM 2340 O O . ARG A 1 299 ? 26.837 -21.955 -22.925 1.00 92.12 299 ARG A O 1
ATOM 2347 N N . ALA A 1 300 ? 25.789 -22.783 -24.750 1.00 87.06 300 ALA A N 1
ATOM 2348 C CA . ALA A 1 300 ? 26.315 -24.140 -24.695 1.00 87.06 300 ALA A CA 1
ATOM 2349 C C . ALA A 1 300 ? 27.642 -24.285 -25.463 1.00 87.06 300 ALA A C 1
ATOM 2351 O O . ALA A 1 300 ? 27.999 -23.454 -26.296 1.00 87.06 300 ALA A O 1
ATOM 2352 N N . GLY A 1 301 ? 28.347 -25.390 -25.215 1.00 85.62 301 GLY A N 1
ATOM 2353 C CA . GLY A 1 301 ? 29.610 -25.725 -25.876 1.00 85.62 301 GLY A CA 1
ATOM 2354 C C . GLY A 1 301 ? 30.847 -25.347 -25.059 1.00 85.62 301 GLY A C 1
ATOM 2355 O O . GLY A 1 301 ? 30.780 -24.567 -24.115 1.00 85.62 301 GLY A O 1
ATOM 2356 N N . PHE A 1 302 ? 31.995 -25.921 -25.428 1.00 85.19 302 PHE A N 1
ATOM 2357 C CA . PHE A 1 302 ? 33.248 -25.812 -24.665 1.00 85.19 302 PHE A CA 1
ATOM 2358 C C . PHE A 1 302 ? 33.770 -24.370 -24.527 1.00 85.19 302 PHE A C 1
ATOM 2360 O O . PHE A 1 302 ? 34.442 -24.047 -23.554 1.00 85.19 302 PHE A O 1
ATOM 2367 N N . THR A 1 303 ? 33.444 -23.498 -25.482 1.00 88.38 303 THR A N 1
ATOM 2368 C CA . THR A 1 303 ? 33.771 -22.063 -25.454 1.00 88.38 303 THR A CA 1
ATOM 2369 C C . THR A 1 303 ? 32.541 -21.177 -25.223 1.00 88.38 303 THR A C 1
ATOM 2371 O O . THR A 1 303 ? 32.627 -19.959 -25.377 1.00 88.38 303 THR A O 1
ATOM 2374 N N . GLY A 1 304 ? 31.392 -21.777 -24.895 1.00 90.75 304 GLY A N 1
ATOM 2375 C CA . GLY A 1 304 ? 30.129 -21.073 -24.693 1.00 90.75 304 GLY A CA 1
ATOM 2376 C C . GLY A 1 304 ? 30.074 -20.300 -23.375 1.00 90.75 304 GLY A C 1
ATOM 2377 O O . GLY A 1 304 ? 30.885 -20.527 -22.477 1.00 90.75 304 GLY A O 1
ATOM 2378 N N . ILE A 1 305 ? 29.096 -19.400 -23.249 1.00 94.19 305 ILE A N 1
ATOM 2379 C CA . ILE A 1 305 ? 28.955 -18.458 -22.120 1.00 94.19 305 ILE A CA 1
ATOM 2380 C C . ILE A 1 305 ? 28.981 -19.174 -20.762 1.00 94.19 305 ILE A C 1
ATOM 2382 O O . ILE A 1 305 ? 29.719 -18.760 -19.867 1.00 94.19 305 ILE A O 1
ATOM 2386 N N . ARG A 1 306 ? 28.221 -20.271 -20.608 1.00 92.31 306 ARG A N 1
ATOM 2387 C CA . ARG A 1 306 ? 28.138 -21.023 -19.341 1.00 92.31 306 ARG A CA 1
ATOM 2388 C C . ARG A 1 306 ? 29.504 -21.568 -18.928 1.00 92.31 306 ARG A C 1
ATOM 2390 O O . ARG A 1 306 ? 29.932 -21.388 -17.792 1.00 92.31 306 ARG A O 1
ATOM 2397 N N . VAL A 1 307 ? 30.212 -22.192 -19.870 1.00 90.62 307 VAL A N 1
ATOM 2398 C CA . VAL A 1 307 ? 31.544 -22.760 -19.621 1.00 90.62 307 VAL A CA 1
ATOM 2399 C C . VAL A 1 307 ? 32.565 -21.652 -19.378 1.00 90.62 307 VAL A C 1
ATOM 2401 O O . VAL A 1 307 ? 33.409 -21.793 -18.500 1.00 90.62 307 VAL A O 1
ATOM 2404 N N . TYR A 1 308 ? 32.464 -20.528 -20.088 1.00 91.56 308 TYR A N 1
ATOM 2405 C CA . TYR A 1 308 ? 33.343 -19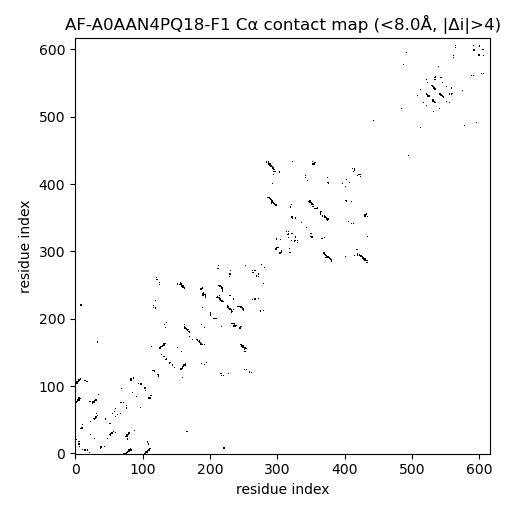.379 -19.895 1.00 91.56 308 TYR A CA 1
ATOM 2406 C C . TYR A 1 308 ? 33.242 -18.798 -18.476 1.00 91.56 308 TYR A C 1
ATOM 2408 O O . TYR A 1 308 ? 34.263 -18.623 -17.813 1.00 91.56 308 TYR A O 1
ATOM 2416 N N . ILE A 1 309 ? 32.021 -18.554 -17.985 1.00 92.00 309 ILE A N 1
ATOM 2417 C CA . ILE A 1 309 ? 31.767 -18.053 -16.623 1.00 92.00 309 ILE A CA 1
ATOM 2418 C C . ILE A 1 309 ? 32.371 -18.992 -15.570 1.00 92.00 309 ILE A C 1
ATOM 2420 O O . ILE A 1 309 ? 33.060 -18.529 -14.659 1.00 92.00 309 ILE A O 1
ATOM 2424 N N . VAL A 1 310 ? 32.189 -20.305 -15.740 1.00 88.69 310 VAL A N 1
ATOM 2425 C CA . VAL A 1 310 ? 32.729 -21.326 -14.829 1.00 88.69 310 VAL A CA 1
ATOM 2426 C C . VAL A 1 310 ? 34.258 -21.386 -14.883 1.00 88.69 310 VAL A C 1
ATOM 2428 O O . VAL A 1 310 ? 34.912 -21.340 -13.845 1.00 88.69 310 VAL A O 1
ATOM 2431 N N . LEU A 1 311 ? 34.852 -21.452 -16.079 1.00 87.69 311 LEU A N 1
ATOM 2432 C CA . LEU A 1 311 ? 36.308 -21.550 -16.250 1.00 87.69 311 LEU A CA 1
ATOM 2433 C C . LEU A 1 311 ? 37.052 -20.340 -15.679 1.00 87.69 311 LEU A C 1
ATOM 2435 O O . LEU A 1 311 ? 38.192 -20.473 -15.233 1.00 87.69 311 LEU A O 1
ATOM 2439 N N . HIS A 1 312 ? 36.414 -19.172 -15.694 1.00 86.50 312 HIS A N 1
ATOM 2440 C CA . HIS A 1 312 ? 36.985 -17.932 -15.184 1.00 86.50 312 HIS A CA 1
ATOM 2441 C C . HIS A 1 312 ? 36.504 -17.553 -13.776 1.00 86.50 312 HIS A C 1
ATOM 2443 O O . HIS A 1 312 ? 36.869 -16.480 -13.296 1.00 86.50 312 HIS A O 1
ATOM 2449 N N . ASN A 1 313 ? 35.756 -18.440 -13.108 1.00 87.50 313 ASN A N 1
ATOM 2450 C CA . ASN A 1 313 ? 35.247 -18.282 -11.743 1.00 87.50 313 ASN A CA 1
ATOM 2451 C C . ASN A 1 313 ? 34.535 -16.937 -11.504 1.00 87.50 313 ASN A C 1
ATOM 2453 O O . ASN A 1 313 ? 34.847 -16.211 -10.559 1.00 87.50 313 ASN A O 1
ATOM 2457 N N . LEU A 1 314 ? 33.612 -16.576 -12.400 1.00 88.38 314 LEU A N 1
ATOM 2458 C CA . LEU A 1 314 ? 32.801 -15.364 -12.274 1.00 88.38 314 LEU A CA 1
ATOM 2459 C C . LEU A 1 314 ? 31.556 -15.675 -11.423 1.00 88.38 314 LEU A C 1
ATOM 2461 O O . LEU A 1 314 ? 30.475 -15.873 -11.963 1.00 88.38 314 LEU A O 1
ATOM 2465 N N . GLU A 1 315 ? 31.730 -15.780 -10.102 1.00 78.06 315 GLU A N 1
ATOM 2466 C CA . GLU A 1 315 ? 30.709 -16.295 -9.163 1.00 78.06 315 GLU A CA 1
ATOM 2467 C C . GLU A 1 315 ? 29.401 -15.481 -9.158 1.00 78.06 315 GLU A C 1
ATOM 2469 O O . GLU A 1 315 ? 28.324 -16.065 -9.080 1.00 78.06 315 GLU A O 1
ATOM 2474 N N . ASP A 1 316 ? 29.483 -14.161 -9.347 1.00 82.44 316 ASP A N 1
ATOM 2475 C CA . ASP A 1 316 ? 28.316 -13.264 -9.376 1.00 82.44 316 ASP A CA 1
ATOM 2476 C C . ASP A 1 316 ? 27.751 -13.039 -10.801 1.00 82.44 316 ASP A C 1
ATOM 2478 O O . ASP A 1 316 ? 26.911 -12.163 -11.018 1.00 82.44 316 ASP A O 1
ATOM 2482 N N . ALA A 1 317 ? 28.239 -13.780 -11.806 1.00 85.38 317 ALA A N 1
ATOM 2483 C CA . ALA A 1 317 ? 27.793 -13.668 -13.195 1.00 85.38 317 ALA A CA 1
ATOM 2484 C C . ALA A 1 317 ? 26.687 -14.685 -13.523 1.00 85.38 317 ALA A C 1
ATOM 2486 O O . ALA A 1 317 ? 26.829 -15.885 -13.305 1.00 85.38 317 ALA A O 1
ATOM 2487 N N . THR A 1 318 ? 25.607 -14.219 -14.149 1.00 88.75 318 THR A N 1
ATOM 2488 C CA . THR A 1 318 ? 24.474 -15.047 -14.577 1.00 88.75 318 THR A CA 1
ATOM 2489 C C . THR A 1 318 ? 24.578 -15.376 -16.064 1.00 88.75 318 THR A C 1
ATOM 2491 O O . THR A 1 318 ? 24.391 -14.515 -16.921 1.00 88.75 318 THR A O 1
ATOM 2494 N N . ALA A 1 319 ? 24.812 -16.647 -16.401 1.00 88.44 319 ALA A N 1
ATOM 2495 C CA . ALA A 1 319 ? 24.915 -17.086 -17.799 1.00 88.44 319 ALA A CA 1
ATOM 2496 C C . ALA A 1 319 ? 23.611 -16.924 -18.602 1.00 88.44 319 ALA A C 1
ATOM 2498 O O . ALA A 1 319 ? 23.641 -16.843 -19.829 1.00 88.44 319 ALA A O 1
ATOM 2499 N N . GLU A 1 320 ? 22.471 -16.877 -17.912 1.00 87.38 320 GLU A N 1
ATOM 2500 C CA . GLU A 1 320 ? 21.154 -16.737 -18.533 1.00 87.38 320 GLU A CA 1
ATOM 2501 C C . GLU A 1 320 ? 20.771 -15.287 -18.830 1.00 87.38 320 GLU A C 1
ATOM 2503 O O . GLU A 1 320 ? 19.900 -15.063 -19.669 1.00 87.38 320 GLU A O 1
ATOM 2508 N N . TYR A 1 321 ? 21.467 -14.318 -18.229 1.00 88.12 321 TYR A N 1
ATOM 2509 C CA . TYR A 1 321 ? 21.190 -12.899 -18.401 1.00 88.12 321 TYR A CA 1
ATOM 2510 C C . TYR A 1 321 ? 22.486 -12.074 -18.403 1.00 88.12 321 TYR A C 1
ATOM 2512 O O . TYR A 1 321 ? 22.815 -11.369 -17.447 1.00 88.12 321 TYR A O 1
ATOM 2520 N N . VAL A 1 322 ? 23.242 -12.147 -19.505 1.00 90.25 322 VAL A N 1
ATOM 2521 C CA . VAL A 1 322 ? 24.566 -11.506 -19.583 1.00 90.25 322 VAL A CA 1
ATOM 2522 C C . VAL A 1 322 ? 24.516 -9.985 -19.689 1.00 90.25 322 VAL A C 1
ATOM 2524 O O . VAL A 1 322 ? 25.518 -9.319 -19.433 1.00 90.25 322 VAL A O 1
ATOM 2527 N N . GLN A 1 323 ? 23.353 -9.431 -20.038 1.00 89.38 323 GLN A N 1
ATOM 2528 C CA . GLN A 1 323 ? 23.119 -7.989 -20.111 1.00 89.38 323 GLN A CA 1
ATOM 2529 C C . GLN A 1 323 ? 22.921 -7.347 -18.720 1.00 89.38 323 GLN A C 1
ATOM 2531 O O . GLN A 1 323 ? 23.046 -6.129 -18.595 1.00 89.38 323 GLN A O 1
ATOM 2536 N N . GLN A 1 324 ? 22.708 -8.140 -17.659 1.00 86.75 324 GLN A N 1
ATOM 2537 C CA . GLN A 1 324 ? 22.647 -7.647 -16.280 1.00 86.75 324 GLN A CA 1
ATOM 2538 C C . GLN A 1 324 ? 23.911 -6.828 -15.928 1.00 86.75 324 GLN A C 1
ATOM 2540 O O . GLN A 1 324 ? 25.024 -7.300 -16.189 1.00 86.75 324 GLN A O 1
ATOM 2545 N N . PRO A 1 325 ? 23.806 -5.648 -15.277 1.00 82.25 325 PRO A N 1
ATOM 2546 C CA . PRO A 1 325 ? 24.964 -4.784 -15.026 1.00 82.25 325 PRO A CA 1
ATOM 2547 C C . PRO A 1 325 ? 26.137 -5.447 -14.288 1.00 82.25 325 PRO A C 1
ATOM 2549 O O . PRO A 1 325 ? 27.294 -5.156 -14.599 1.00 82.25 325 PRO A O 1
ATOM 2552 N N . ALA A 1 326 ? 25.864 -6.333 -13.325 1.00 83.12 326 ALA A N 1
ATOM 2553 C CA . ALA A 1 326 ? 26.905 -7.071 -12.607 1.00 83.12 326 ALA A CA 1
ATOM 2554 C C . ALA A 1 326 ? 27.601 -8.089 -13.524 1.00 83.12 326 ALA A C 1
ATOM 2556 O O . ALA A 1 326 ? 28.823 -8.051 -13.679 1.00 83.12 326 ALA A O 1
ATOM 2557 N N . THR A 1 327 ? 26.820 -8.923 -14.212 1.00 89.00 327 THR A N 1
ATOM 2558 C CA . THR A 1 327 ? 27.328 -9.935 -15.147 1.00 89.00 327 THR A CA 1
ATOM 2559 C C . THR A 1 327 ? 28.123 -9.323 -16.302 1.00 89.00 327 THR A C 1
ATOM 2561 O O . THR A 1 327 ? 29.255 -9.733 -16.564 1.00 89.00 327 THR A O 1
ATOM 2564 N N . SER A 1 328 ? 27.578 -8.297 -16.960 1.00 89.56 328 SER A N 1
ATOM 2565 C CA . SER A 1 328 ? 28.229 -7.598 -18.074 1.00 89.56 328 SER A CA 1
ATOM 2566 C C . SER A 1 328 ? 29.576 -6.992 -17.656 1.00 89.56 328 SER A C 1
ATOM 2568 O O . SER A 1 328 ? 30.577 -7.105 -18.376 1.00 89.56 328 SER A O 1
ATOM 2570 N N . ARG A 1 329 ? 29.650 -6.419 -16.443 1.00 87.50 329 ARG A N 1
ATOM 2571 C CA . ARG A 1 329 ? 30.901 -5.902 -15.869 1.00 87.50 329 ARG A CA 1
ATOM 2572 C C . ARG A 1 329 ? 31.926 -7.015 -15.661 1.00 87.50 329 ARG A C 1
ATOM 2574 O O . ARG A 1 329 ? 33.061 -6.865 -16.108 1.00 87.50 329 ARG A O 1
ATOM 2581 N N . LEU A 1 330 ? 31.529 -8.128 -15.045 1.00 90.81 330 LEU A N 1
ATOM 2582 C CA . LEU A 1 330 ? 32.417 -9.263 -14.769 1.00 90.81 330 LEU A CA 1
ATOM 2583 C C . LEU A 1 330 ? 32.968 -9.889 -16.051 1.00 90.81 330 LEU A C 1
ATOM 2585 O O . LEU A 1 330 ? 34.171 -10.134 -16.146 1.00 90.81 330 LEU A O 1
ATOM 2589 N N . LEU A 1 331 ? 32.121 -10.086 -17.064 1.00 92.81 331 LEU A N 1
ATOM 2590 C CA . LEU A 1 331 ? 32.541 -10.587 -18.374 1.00 92.81 331 LEU A CA 1
ATOM 2591 C C . LEU A 1 331 ? 33.525 -9.628 -19.053 1.00 92.81 331 LEU A C 1
ATOM 2593 O O . LEU A 1 331 ? 34.569 -10.056 -19.546 1.00 92.81 331 LEU A O 1
ATOM 2597 N N . THR A 1 332 ? 33.244 -8.323 -19.018 1.00 90.62 332 THR A N 1
ATOM 2598 C CA . THR A 1 332 ? 34.125 -7.296 -19.593 1.00 90.62 332 THR A CA 1
ATOM 2599 C C . THR A 1 332 ? 35.481 -7.250 -18.887 1.00 90.62 332 THR A C 1
ATOM 2601 O O . THR A 1 332 ? 36.525 -7.191 -19.537 1.00 90.62 332 THR A O 1
ATOM 2604 N N . GLU A 1 333 ? 35.500 -7.281 -17.554 1.00 91.00 333 GLU A N 1
ATOM 2605 C CA . GLU A 1 333 ? 36.736 -7.320 -16.767 1.00 91.00 333 GLU A CA 1
ATOM 2606 C C . GLU A 1 333 ? 37.527 -8.605 -16.999 1.00 91.00 333 GLU A C 1
ATOM 2608 O O . GLU A 1 333 ? 38.758 -8.572 -17.061 1.00 91.00 333 GLU A O 1
ATOM 2613 N N . CYS A 1 334 ? 36.832 -9.728 -17.167 1.00 92.31 334 CYS A N 1
ATOM 2614 C CA . CYS A 1 334 ? 37.449 -10.997 -17.505 1.00 92.31 334 CYS A CA 1
ATOM 2615 C C . CYS A 1 334 ? 38.122 -10.933 -18.882 1.00 92.31 334 CYS A C 1
ATOM 2617 O O . CYS A 1 334 ? 39.316 -11.209 -18.973 1.00 92.31 334 CYS A O 1
ATOM 2619 N N . PHE A 1 335 ? 37.422 -10.457 -19.920 1.00 92.62 335 PHE A N 1
ATOM 2620 C CA . PHE A 1 335 ? 38.017 -10.265 -21.247 1.00 92.62 335 PHE A CA 1
ATOM 2621 C C . PHE A 1 335 ? 39.204 -9.296 -21.224 1.00 92.62 335 PHE A C 1
ATOM 2623 O O . PHE A 1 335 ? 40.200 -9.533 -21.904 1.00 92.62 335 PHE A O 1
ATOM 2630 N N . LYS A 1 336 ? 39.166 -8.237 -20.404 1.00 91.06 336 LYS A N 1
ATOM 2631 C CA . LYS A 1 336 ? 40.321 -7.336 -20.225 1.00 91.06 336 LYS A CA 1
ATOM 2632 C C . LYS A 1 336 ? 41.537 -8.042 -19.619 1.00 91.06 336 LYS A C 1
ATOM 2634 O O . LYS A 1 336 ? 42.661 -7.627 -19.884 1.00 91.06 336 LYS A O 1
ATOM 2639 N N . LYS A 1 337 ? 41.332 -9.080 -18.803 1.00 90.50 337 LYS A N 1
ATOM 2640 C CA . LYS A 1 337 ? 42.412 -9.881 -18.206 1.00 90.50 337 LYS A CA 1
ATOM 2641 C C . LYS A 1 337 ? 42.925 -10.960 -19.161 1.00 90.50 337 LYS A C 1
ATOM 2643 O O . LYS A 1 337 ? 44.129 -11.191 -19.203 1.00 90.50 337 LYS A O 1
ATOM 2648 N N . THR A 1 338 ? 42.038 -11.626 -19.899 1.00 90.19 338 THR A N 1
ATOM 2649 C CA . THR A 1 338 ? 42.397 -12.758 -20.770 1.00 90.19 338 THR A CA 1
ATOM 2650 C C . THR A 1 338 ? 42.889 -12.319 -22.143 1.00 90.19 338 THR A C 1
ATOM 2652 O O . THR A 1 338 ? 43.779 -12.956 -22.701 1.00 90.19 338 THR A O 1
ATOM 2655 N N . ASP A 1 339 ? 42.326 -11.234 -22.675 1.00 90.12 339 ASP A N 1
ATOM 2656 C CA . ASP A 1 339 ? 42.533 -10.756 -24.043 1.00 90.12 339 ASP A CA 1
ATOM 2657 C C . ASP A 1 339 ? 42.679 -9.219 -24.099 1.00 90.12 339 ASP A C 1
ATOM 2659 O O . ASP A 1 339 ? 41.948 -8.541 -24.833 1.00 90.12 339 ASP A O 1
ATOM 2663 N N . PRO A 1 340 ? 43.633 -8.631 -23.345 1.00 89.19 340 PRO A N 1
ATOM 2664 C CA . PRO A 1 340 ? 43.774 -7.177 -23.214 1.00 89.19 340 PRO A CA 1
ATOM 2665 C C . PRO A 1 340 ? 43.952 -6.465 -24.563 1.00 89.19 340 PRO A C 1
ATOM 2667 O O . PRO A 1 340 ? 43.334 -5.427 -24.797 1.00 89.19 340 PRO A O 1
ATOM 2670 N N . ASP A 1 341 ? 44.733 -7.050 -25.478 1.00 87.69 341 ASP A N 1
ATOM 2671 C CA . ASP A 1 341 ? 45.009 -6.489 -26.809 1.00 87.69 341 ASP A CA 1
ATOM 2672 C C . ASP A 1 341 ? 43.790 -6.524 -27.748 1.00 87.69 341 ASP A C 1
ATOM 2674 O O . ASP A 1 341 ? 43.695 -5.742 -28.700 1.00 87.69 341 ASP A O 1
ATOM 2678 N N . ILE A 1 342 ? 42.849 -7.442 -27.510 1.00 88.12 342 ILE A N 1
ATOM 2679 C CA . ILE A 1 342 ? 41.601 -7.544 -28.275 1.00 88.12 342 ILE A CA 1
ATOM 2680 C C . ILE A 1 342 ? 40.602 -6.518 -27.737 1.00 88.12 342 ILE A C 1
ATOM 2682 O O . ILE A 1 342 ? 40.071 -5.720 -28.509 1.00 88.12 342 ILE A O 1
ATOM 2686 N N . VAL A 1 343 ? 40.400 -6.471 -26.416 1.00 87.81 343 VAL A N 1
ATOM 2687 C CA . VAL A 1 343 ? 39.425 -5.560 -25.792 1.00 87.81 343 VAL A CA 1
ATOM 2688 C C . VAL A 1 343 ? 39.831 -4.094 -25.926 1.00 87.81 343 VAL A C 1
ATOM 2690 O O . VAL A 1 343 ? 38.970 -3.244 -26.132 1.00 87.81 343 VAL A O 1
ATOM 2693 N N . ALA A 1 344 ? 41.128 -3.770 -25.893 1.00 89.38 344 ALA A N 1
ATOM 2694 C CA . ALA A 1 344 ? 41.603 -2.399 -26.109 1.00 89.38 344 ALA A CA 1
ATOM 2695 C C . ALA A 1 344 ? 41.208 -1.831 -27.487 1.00 89.38 344 ALA A C 1
ATOM 2697 O O . ALA A 1 344 ? 41.106 -0.616 -27.650 1.00 89.38 344 ALA A O 1
ATOM 2698 N N . ARG A 1 345 ? 40.967 -2.705 -28.474 1.00 91.81 345 ARG A N 1
ATOM 2699 C CA . ARG A 1 345 ? 40.512 -2.348 -29.826 1.00 91.81 345 ARG A CA 1
ATOM 2700 C C . ARG A 1 345 ? 38.986 -2.372 -29.980 1.00 91.81 345 ARG A C 1
ATOM 2702 O O . ARG A 1 345 ? 38.494 -2.066 -31.062 1.00 91.81 345 ARG A O 1
ATOM 2709 N N . LEU A 1 346 ? 38.248 -2.708 -28.921 1.00 90.12 346 LEU A N 1
ATOM 2710 C CA . LEU A 1 346 ? 36.785 -2.797 -28.874 1.00 90.12 346 LEU A CA 1
ATOM 2711 C C . LEU A 1 346 ? 36.238 -1.944 -27.707 1.00 90.12 346 LEU A C 1
ATOM 2713 O O . LEU A 1 346 ? 35.760 -2.495 -26.716 1.00 90.12 346 LEU A O 1
ATOM 2717 N N . PRO A 1 347 ? 36.319 -0.601 -27.788 1.00 82.75 347 PRO A N 1
ATOM 2718 C CA . PRO A 1 347 ? 35.933 0.284 -26.683 1.00 82.75 347 PRO A CA 1
ATOM 2719 C C . PRO A 1 347 ? 34.432 0.241 -26.353 1.00 82.75 347 PRO A C 1
ATOM 2721 O O . PRO A 1 347 ? 34.069 0.439 -25.197 1.00 82.75 347 PRO A O 1
ATOM 2724 N N . ASP A 1 348 ? 33.588 -0.071 -27.341 1.00 83.38 348 ASP A N 1
ATOM 2725 C CA . ASP A 1 348 ? 32.125 -0.121 -27.219 1.00 83.38 348 ASP A CA 1
ATOM 2726 C C . ASP A 1 348 ? 31.592 -1.561 -27.086 1.00 83.38 348 ASP A C 1
ATOM 2728 O O . ASP A 1 348 ? 30.457 -1.850 -27.469 1.00 83.38 348 ASP A O 1
ATOM 2732 N N . LEU A 1 349 ? 32.419 -2.491 -26.591 1.00 91.38 349 LEU A N 1
ATOM 2733 C CA . LEU A 1 349 ? 32.019 -3.885 -26.412 1.00 91.38 349 LEU A CA 1
ATOM 2734 C C . LEU A 1 349 ? 30.869 -3.995 -25.401 1.00 91.38 349 LEU A C 1
ATOM 2736 O O . LEU A 1 349 ? 31.010 -3.603 -24.244 1.00 91.38 349 LEU A O 1
ATOM 2740 N N . GLN A 1 350 ? 29.750 -4.566 -25.834 1.00 92.88 350 GLN A N 1
ATOM 2741 C CA . GLN A 1 350 ? 28.563 -4.795 -25.015 1.00 92.88 350 GLN A CA 1
ATOM 2742 C C . GLN A 1 350 ? 28.006 -6.200 -25.238 1.00 92.88 350 GLN A C 1
ATOM 2744 O O . GLN A 1 350 ? 28.194 -6.806 -26.298 1.00 92.88 350 GLN A O 1
ATOM 2749 N N . PHE A 1 351 ? 27.283 -6.694 -24.236 1.00 94.44 351 PHE A N 1
ATOM 2750 C CA . PHE A 1 351 ? 26.550 -7.951 -24.295 1.00 94.44 351 PHE A CA 1
ATOM 2751 C C . PHE A 1 351 ? 25.058 -7.650 -24.356 1.00 94.44 351 PHE A C 1
ATOM 2753 O O . PHE A 1 351 ? 24.536 -6.984 -23.464 1.00 94.44 351 PHE A O 1
ATOM 2760 N N . ILE A 1 352 ? 24.396 -8.111 -25.414 1.00 93.56 352 ILE A N 1
ATOM 2761 C CA . ILE A 1 352 ? 22.979 -7.835 -25.662 1.00 93.56 352 ILE A CA 1
ATOM 2762 C C . ILE A 1 352 ? 22.200 -9.143 -25.701 1.00 93.56 352 ILE A C 1
ATOM 2764 O O . ILE A 1 352 ? 22.610 -10.106 -26.353 1.00 93.56 352 ILE A O 1
ATOM 2768 N N . GLU A 1 353 ? 21.069 -9.163 -25.009 1.00 90.81 353 GLU A N 1
ATOM 2769 C CA . GLU A 1 353 ? 20.190 -10.321 -24.898 1.00 90.81 353 GLU A CA 1
ATOM 2770 C C . GLU A 1 353 ? 18.956 -10.176 -25.775 1.00 90.81 353 GLU A C 1
ATOM 2772 O O . GLU A 1 353 ? 18.472 -9.073 -26.022 1.00 90.81 353 GLU A O 1
ATOM 2777 N N . GLN A 1 354 ? 18.436 -11.318 -26.218 1.00 90.00 354 GLN A N 1
ATOM 2778 C CA . GLN A 1 354 ? 17.086 -11.409 -26.751 1.00 90.00 354 GLN A CA 1
ATOM 2779 C C . GLN A 1 354 ? 16.188 -12.022 -25.679 1.00 90.00 354 GLN A C 1
ATOM 2781 O O . GLN A 1 354 ? 16.540 -13.044 -25.088 1.00 90.00 354 GLN A O 1
ATOM 2786 N N . TYR A 1 355 ? 15.036 -11.407 -25.434 1.00 87.19 355 TYR A N 1
ATOM 2787 C CA . TYR A 1 355 ? 14.082 -11.879 -24.436 1.00 87.19 355 TYR A CA 1
ATOM 2788 C C . TYR A 1 355 ? 12.674 -11.426 -24.774 1.00 87.19 355 TYR A C 1
ATOM 2790 O O . TYR A 1 355 ? 12.494 -10.308 -25.255 1.00 87.19 355 TYR A O 1
ATOM 2798 N N . ASP A 1 356 ? 11.701 -12.277 -24.487 1.00 81.81 356 ASP A N 1
ATOM 2799 C CA . ASP A 1 356 ? 10.287 -11.964 -24.597 1.00 81.81 356 ASP A CA 1
ATOM 2800 C C . ASP A 1 356 ? 9.603 -12.380 -23.286 1.00 81.81 356 ASP A C 1
ATOM 2802 O O . ASP A 1 356 ? 9.524 -13.578 -23.025 1.00 81.81 356 ASP A O 1
ATOM 2806 N N . PRO A 1 357 ? 9.169 -11.437 -22.429 1.00 72.38 357 PRO A N 1
ATOM 2807 C CA . PRO A 1 357 ? 8.529 -11.772 -21.157 1.00 72.38 357 PRO A CA 1
ATOM 2808 C C . PRO A 1 357 ? 7.176 -12.478 -21.335 1.00 72.38 357 PRO A C 1
ATOM 2810 O O . PRO A 1 357 ? 6.710 -13.126 -20.403 1.00 72.38 357 PRO A O 1
ATOM 2813 N N . GLU A 1 358 ? 6.561 -12.378 -22.518 1.00 71.75 358 GLU A N 1
ATOM 2814 C CA . GLU A 1 358 ? 5.290 -13.039 -22.838 1.00 71.75 358 GLU A CA 1
ATOM 2815 C C . GLU A 1 358 ? 5.480 -14.488 -23.317 1.00 71.75 358 GLU A C 1
ATOM 2817 O O . GLU A 1 358 ? 4.510 -15.233 -23.465 1.00 71.75 358 GLU A O 1
ATOM 2822 N N . ASP A 1 359 ? 6.721 -14.908 -23.573 1.00 72.56 359 ASP A N 1
ATOM 2823 C CA . ASP A 1 359 ? 7.035 -16.284 -23.933 1.00 72.56 359 ASP A CA 1
ATOM 2824 C C . ASP A 1 359 ? 7.181 -17.134 -22.667 1.00 72.56 359 ASP A C 1
ATOM 2826 O O . ASP A 1 359 ? 8.264 -17.248 -22.101 1.00 72.56 359 ASP A O 1
ATOM 2830 N N . THR A 1 360 ? 6.075 -17.724 -22.208 1.00 71.88 360 THR A N 1
ATOM 2831 C CA . THR A 1 360 ? 6.047 -18.610 -21.029 1.00 71.88 360 THR A CA 1
ATOM 2832 C C . THR A 1 360 ? 6.170 -20.093 -21.367 1.00 71.88 360 THR A C 1
ATOM 2834 O O . THR A 1 360 ? 6.399 -20.911 -20.477 1.00 71.88 360 THR A O 1
ATOM 2837 N N . ASP A 1 361 ? 6.004 -20.448 -22.641 1.00 71.25 361 ASP A N 1
ATOM 2838 C CA . ASP A 1 361 ? 5.721 -21.824 -23.055 1.00 71.25 361 ASP A CA 1
ATOM 2839 C C . ASP A 1 361 ? 6.821 -22.415 -23.950 1.00 71.25 361 ASP A C 1
ATOM 2841 O O . ASP A 1 361 ? 6.867 -23.634 -24.150 1.00 71.25 361 ASP A O 1
ATOM 2845 N N . SER A 1 362 ? 7.703 -21.588 -24.532 1.00 73.50 362 SER A N 1
ATOM 2846 C CA . SER A 1 362 ? 8.803 -22.100 -25.347 1.00 73.50 362 SER A CA 1
ATOM 2847 C C . SER A 1 362 ? 9.943 -22.650 -24.490 1.00 73.50 362 SER A C 1
ATOM 2849 O O . SER A 1 362 ? 10.208 -22.209 -23.374 1.00 73.50 362 SER A O 1
ATOM 2851 N N . ALA A 1 363 ? 10.723 -23.563 -25.070 1.00 74.62 363 ALA A N 1
ATOM 2852 C CA . ALA A 1 363 ? 11.962 -24.055 -24.461 1.00 74.62 363 ALA A CA 1
ATOM 2853 C C . ALA A 1 363 ? 13.027 -22.952 -24.243 1.00 74.62 363 ALA A C 1
ATOM 2855 O O . ALA A 1 363 ? 14.069 -23.205 -23.647 1.00 74.62 363 ALA A O 1
ATOM 2856 N N . THR A 1 364 ? 12.789 -21.736 -24.746 1.00 77.50 364 THR A N 1
ATOM 2857 C CA . THR A 1 364 ? 13.664 -20.564 -24.607 1.00 77.50 364 THR A CA 1
ATOM 2858 C C . THR A 1 364 ? 13.013 -19.420 -23.825 1.00 77.50 364 THR A C 1
ATOM 2860 O O . THR A 1 364 ? 13.540 -18.306 -23.840 1.00 77.50 364 THR A O 1
ATOM 2863 N N . ALA A 1 365 ? 11.900 -19.706 -23.136 1.00 72.31 365 ALA A N 1
ATOM 2864 C CA . ALA A 1 365 ? 11.145 -18.771 -22.305 1.00 72.31 365 ALA A CA 1
ATOM 2865 C C . ALA A 1 365 ? 12.039 -18.044 -21.288 1.00 72.31 365 ALA A C 1
ATOM 2867 O O . ALA A 1 365 ? 11.973 -16.832 -21.133 1.00 72.31 365 ALA A O 1
ATOM 2868 N N . VAL A 1 366 ? 12.956 -18.769 -20.637 1.00 72.00 366 VAL A N 1
ATOM 2869 C CA . VAL A 1 366 ? 13.874 -18.197 -19.634 1.00 72.00 366 VAL A CA 1
ATOM 2870 C C . VAL A 1 366 ? 15.062 -17.483 -20.291 1.00 72.00 366 VAL A C 1
ATOM 2872 O O . VAL A 1 366 ? 15.461 -16.388 -19.879 1.00 72.00 366 VAL A O 1
ATOM 2875 N N . SER A 1 367 ? 15.655 -18.091 -21.319 1.00 83.06 367 SER A N 1
ATOM 2876 C CA . SER A 1 367 ? 16.815 -17.546 -22.021 1.00 83.06 367 SER A CA 1
ATOM 2877 C C . SER A 1 367 ? 16.963 -18.121 -23.431 1.00 83.06 367 SER A C 1
ATOM 2879 O O . SER A 1 367 ? 16.623 -19.268 -23.725 1.00 83.06 367 SER A O 1
ATOM 2881 N N . GLN A 1 368 ? 17.521 -17.309 -24.326 1.00 89.69 368 GLN A N 1
ATOM 2882 C CA . GLN A 1 368 ? 17.812 -17.713 -25.699 1.00 89.69 368 GLN A CA 1
ATOM 2883 C C . GLN A 1 368 ? 19.114 -18.530 -25.769 1.00 89.69 368 GLN A C 1
ATOM 2885 O O . GLN A 1 368 ? 20.030 -18.307 -24.978 1.00 89.69 368 GLN A O 1
ATOM 2890 N N . PRO A 1 369 ? 19.289 -19.431 -26.753 1.00 91.50 369 PRO A N 1
ATOM 2891 C CA . PRO A 1 369 ? 20.453 -20.325 -26.828 1.00 91.50 369 PRO A CA 1
ATOM 2892 C C . PRO A 1 369 ? 21.797 -19.600 -27.037 1.00 91.50 369 PRO A C 1
ATOM 2894 O O . PRO A 1 369 ? 22.863 -20.206 -26.907 1.00 91.50 369 PRO A O 1
ATOM 2897 N N . TYR A 1 370 ? 21.765 -18.307 -27.355 1.00 93.69 370 TYR A N 1
ATOM 2898 C CA . TYR A 1 370 ? 22.924 -17.437 -27.523 1.00 93.69 370 TYR A CA 1
ATOM 2899 C C . TYR A 1 370 ? 22.612 -16.027 -27.017 1.00 93.69 370 TYR A C 1
ATOM 2901 O O . TYR A 1 370 ? 21.452 -15.616 -26.976 1.00 93.69 370 TYR A O 1
ATOM 2909 N N . ALA A 1 371 ? 23.656 -15.279 -26.675 1.00 95.06 371 ALA A N 1
ATOM 2910 C CA . ALA A 1 371 ? 23.601 -13.829 -26.504 1.00 95.06 371 ALA A CA 1
ATOM 2911 C C . ALA A 1 371 ? 24.439 -13.159 -27.602 1.00 95.06 371 ALA A C 1
ATOM 2913 O O . ALA A 1 371 ? 25.154 -13.835 -28.344 1.00 95.06 371 ALA A O 1
ATOM 2914 N N . TYR A 1 372 ? 24.370 -11.841 -27.736 1.00 96.31 372 TYR A N 1
ATOM 2915 C CA . TYR A 1 372 ? 25.152 -11.105 -28.727 1.00 96.31 372 TYR A CA 1
ATOM 2916 C C . TYR A 1 372 ? 26.361 -10.444 -28.075 1.00 96.31 372 TYR A C 1
ATOM 2918 O O . TYR A 1 372 ? 26.218 -9.689 -27.119 1.00 96.31 372 TYR A O 1
ATOM 2926 N N . VAL A 1 373 ? 27.544 -10.683 -28.641 1.00 96.00 373 VAL A N 1
ATOM 2927 C CA . VAL A 1 373 ? 28.756 -9.911 -28.344 1.00 96.00 373 VAL A CA 1
ATOM 2928 C C . VAL A 1 373 ? 28.866 -8.831 -29.410 1.00 96.00 373 VAL A C 1
ATOM 2930 O O . VAL A 1 373 ? 29.139 -9.117 -30.581 1.00 96.00 373 VAL A O 1
ATOM 2933 N N . ALA A 1 374 ? 28.592 -7.593 -29.018 1.00 94.19 374 ALA A N 1
ATOM 2934 C CA . ALA A 1 374 ? 28.434 -6.469 -29.924 1.00 94.19 374 ALA A CA 1
ATOM 2935 C C . ALA A 1 374 ? 29.578 -5.472 -29.755 1.00 94.19 374 ALA A C 1
ATOM 2937 O O . ALA A 1 374 ? 29.810 -4.967 -28.666 1.00 94.19 374 ALA A O 1
ATOM 2938 N N . ALA A 1 375 ? 30.270 -5.156 -30.848 1.00 91.56 375 ALA A N 1
ATOM 2939 C CA . ALA A 1 375 ? 31.274 -4.090 -30.872 1.00 91.56 375 ALA A CA 1
ATOM 2940 C C . ALA A 1 375 ? 30.667 -2.713 -31.177 1.00 91.56 375 ALA A C 1
ATOM 2942 O O . ALA A 1 375 ? 31.356 -1.703 -31.094 1.00 91.56 375 ALA A O 1
ATOM 2943 N N . LYS A 1 376 ? 29.397 -2.681 -31.595 1.00 88.00 376 LYS A N 1
ATOM 2944 C CA . LYS A 1 376 ? 28.605 -1.466 -31.777 1.00 88.00 376 LYS A CA 1
ATOM 2945 C C . LYS A 1 376 ? 27.148 -1.781 -31.484 1.00 88.00 376 LYS A C 1
ATOM 2947 O O . LYS A 1 376 ? 26.609 -2.728 -32.058 1.00 88.00 376 LYS A O 1
ATOM 2952 N N . VAL A 1 377 ? 26.523 -0.979 -30.632 1.00 87.19 377 VAL A N 1
ATOM 2953 C CA . VAL A 1 377 ? 25.113 -1.108 -30.251 1.00 87.19 377 VAL A CA 1
ATOM 2954 C C . VAL A 1 377 ? 24.414 0.215 -30.501 1.00 87.19 377 VAL A C 1
ATOM 2956 O O . VAL A 1 377 ? 24.940 1.282 -30.192 1.00 87.19 377 VAL A O 1
ATOM 2959 N N . ILE A 1 378 ? 23.230 0.136 -31.092 1.00 81.75 378 ILE A N 1
ATOM 2960 C CA . ILE A 1 378 ? 22.341 1.266 -31.306 1.00 81.75 378 ILE A CA 1
ATOM 2961 C C . ILE A 1 378 ? 20.979 0.888 -30.736 1.00 81.75 378 ILE A C 1
ATOM 2963 O O . ILE A 1 378 ? 20.390 -0.098 -31.167 1.00 81.75 378 ILE A O 1
ATOM 2967 N N . THR A 1 379 ? 20.445 1.706 -29.837 1.00 77.06 379 THR A N 1
ATOM 2968 C CA . THR A 1 379 ? 19.085 1.548 -29.307 1.00 77.06 379 THR A CA 1
ATOM 2969 C C . THR A 1 379 ? 18.094 2.311 -30.188 1.00 77.06 379 THR A C 1
ATOM 2971 O O . THR A 1 379 ? 18.219 3.522 -30.355 1.00 77.06 379 THR A O 1
ATOM 2974 N N . LEU A 1 380 ? 17.110 1.621 -30.772 1.00 68.94 380 LEU A N 1
ATOM 2975 C CA . LEU A 1 380 ? 16.149 2.210 -31.719 1.00 68.94 380 LEU A CA 1
ATOM 2976 C C . LEU A 1 380 ? 14.958 2.919 -31.041 1.00 68.94 380 LEU A C 1
ATOM 2978 O O . LEU A 1 380 ? 14.175 3.565 -31.735 1.00 68.94 380 LEU A O 1
ATOM 2982 N N . SER A 1 381 ? 14.827 2.827 -29.712 1.00 56.41 381 SER A N 1
ATOM 2983 C CA . SER A 1 381 ? 13.595 3.192 -28.991 1.00 56.41 381 SER A CA 1
ATOM 2984 C C . SER A 1 381 ? 13.728 4.324 -27.958 1.00 56.41 381 SER A C 1
ATOM 2986 O O . SER A 1 381 ? 12.768 4.563 -27.234 1.00 56.41 381 SER A O 1
ATOM 2988 N N . GLU A 1 382 ? 14.858 5.032 -27.840 1.00 47.88 382 GLU A N 1
ATOM 2989 C CA . GLU A 1 382 ? 15.001 6.073 -26.803 1.00 47.88 382 GLU A CA 1
ATOM 2990 C C . GLU A 1 382 ? 14.125 7.317 -27.081 1.00 47.88 382 GLU A C 1
ATOM 2992 O O . GLU A 1 382 ? 14.361 8.035 -28.063 1.00 47.88 382 GLU A O 1
ATOM 2997 N N . PRO A 1 383 ? 13.170 7.670 -26.195 1.00 38.81 383 PRO A N 1
ATOM 2998 C CA . PRO A 1 383 ? 12.493 8.957 -26.254 1.00 38.81 383 PRO A CA 1
ATOM 2999 C C . PRO A 1 383 ? 13.486 10.053 -25.841 1.00 38.81 383 PRO A C 1
ATOM 3001 O O . PRO A 1 383 ? 13.804 10.212 -24.666 1.00 38.81 383 PRO A O 1
ATOM 3004 N N . GLY A 1 384 ? 13.986 10.819 -26.813 1.00 43.06 384 GLY A N 1
ATOM 3005 C CA . GLY A 1 384 ? 14.885 11.955 -26.565 1.00 43.06 384 GLY A CA 1
ATOM 3006 C C . GLY A 1 384 ? 16.335 11.768 -27.018 1.00 43.06 384 GLY A C 1
ATOM 3007 O O . GLY A 1 384 ? 17.121 12.712 -26.892 1.00 43.06 384 GLY A O 1
ATOM 3008 N N . ALA A 1 385 ? 16.692 10.625 -27.612 1.00 40.66 385 ALA A N 1
ATOM 3009 C CA . ALA A 1 385 ? 17.985 10.478 -28.270 1.00 40.66 385 ALA A CA 1
ATOM 3010 C C . ALA A 1 385 ? 18.110 11.481 -29.428 1.00 40.66 385 ALA A C 1
ATOM 3012 O O . ALA A 1 385 ? 17.344 11.461 -30.394 1.00 40.66 385 ALA A O 1
ATOM 3013 N N . LYS A 1 386 ? 19.115 12.361 -29.361 1.00 40.50 386 LYS A N 1
ATOM 3014 C CA . LYS A 1 386 ? 19.533 13.202 -30.492 1.00 40.50 386 LYS A CA 1
ATOM 3015 C C . LYS A 1 386 ? 20.273 12.340 -31.524 1.00 40.50 386 LYS A C 1
ATOM 3017 O O . LYS A 1 386 ? 21.478 12.483 -31.701 1.00 40.50 386 LYS A O 1
ATOM 3022 N N . ALA A 1 387 ? 19.567 11.434 -32.193 1.00 42.72 387 ALA A N 1
ATOM 3023 C CA . ALA A 1 387 ? 20.087 10.728 -33.360 1.00 42.72 387 ALA A CA 1
ATOM 3024 C C . ALA A 1 387 ? 19.874 11.578 -34.636 1.00 42.72 387 ALA A C 1
ATOM 3026 O O . ALA A 1 387 ? 18.906 12.342 -34.713 1.00 42.72 387 ALA A O 1
ATOM 3027 N N . PRO A 1 388 ? 20.761 11.489 -35.645 1.00 38.53 388 PRO A N 1
ATOM 3028 C CA . PRO A 1 388 ? 20.715 12.318 -36.848 1.00 38.53 388 PRO A CA 1
ATOM 3029 C C . PRO A 1 388 ? 19.632 11.819 -37.822 1.00 38.53 388 PRO A C 1
ATOM 3031 O O . PRO A 1 388 ? 19.932 11.253 -38.868 1.00 38.53 388 PRO A O 1
ATOM 3034 N N . GLY A 1 389 ? 18.362 12.029 -37.475 1.00 50.34 389 GLY A N 1
ATOM 3035 C CA . GLY A 1 389 ? 17.213 11.771 -38.346 1.00 50.34 389 GLY A CA 1
ATOM 3036 C C . GLY A 1 389 ? 16.196 10.778 -37.780 1.00 50.34 389 GLY A C 1
ATOM 3037 O O . GLY A 1 389 ? 16.533 9.870 -37.030 1.00 50.34 389 GLY A O 1
ATOM 3038 N N . LEU A 1 390 ? 14.936 10.969 -38.184 1.00 51.09 390 LEU A N 1
ATOM 3039 C CA . LEU A 1 390 ? 13.756 10.183 -37.788 1.00 51.09 390 LEU A CA 1
ATOM 3040 C C . LEU A 1 390 ? 13.582 8.877 -38.594 1.00 51.09 390 LEU A C 1
ATOM 3042 O O . LEU A 1 390 ? 12.596 8.170 -38.417 1.00 51.09 390 LEU A O 1
ATOM 3046 N N . SER A 1 391 ? 14.494 8.573 -39.521 1.00 50.84 391 SER A N 1
ATOM 3047 C CA . SER A 1 391 ? 14.420 7.399 -40.397 1.00 50.84 391 SER A CA 1
ATOM 3048 C C . SER A 1 391 ? 15.804 7.021 -40.903 1.00 50.84 391 SER A C 1
ATOM 3050 O O . SER A 1 391 ? 16.555 7.905 -41.320 1.00 50.84 391 SER A O 1
ATOM 3052 N N . TRP A 1 392 ? 16.121 5.729 -40.929 1.00 59.97 392 TRP A N 1
ATOM 3053 C CA . TRP A 1 392 ? 17.384 5.211 -41.455 1.00 59.97 392 TRP A CA 1
ATOM 3054 C C . TRP A 1 392 ? 17.144 4.375 -42.705 1.00 59.97 392 TRP A C 1
ATOM 3056 O O . TRP A 1 392 ? 16.188 3.605 -42.765 1.00 59.97 392 TRP A O 1
ATOM 3066 N N . ASN A 1 393 ? 18.020 4.514 -43.697 1.00 62.03 393 ASN A N 1
ATOM 3067 C CA . ASN A 1 393 ? 18.035 3.634 -44.857 1.00 62.03 393 ASN A CA 1
ATOM 3068 C C . ASN A 1 393 ? 18.936 2.421 -44.549 1.00 62.03 393 ASN A C 1
ATOM 3070 O O . ASN A 1 393 ? 20.139 2.612 -44.343 1.00 62.03 393 ASN A O 1
ATOM 3074 N N . PRO A 1 394 ? 18.404 1.184 -44.531 1.00 59.34 394 PRO A N 1
ATOM 3075 C CA . PRO A 1 394 ? 19.193 -0.022 -44.274 1.00 59.34 394 PRO A CA 1
ATOM 3076 C C . PRO A 1 394 ? 20.387 -0.186 -45.226 1.00 59.34 394 PRO A C 1
ATOM 3078 O O . PRO A 1 394 ? 21.426 -0.712 -44.831 1.00 59.34 394 PRO A O 1
ATOM 3081 N N . GLU A 1 395 ? 20.270 0.299 -46.466 1.00 63.12 395 GLU A N 1
ATOM 3082 C CA . GLU A 1 395 ? 21.350 0.227 -47.454 1.00 63.12 395 GLU A CA 1
ATOM 3083 C C . GLU A 1 395 ? 22.525 1.152 -47.121 1.00 63.12 395 GLU A C 1
ATOM 3085 O O . GLU A 1 395 ? 23.658 0.848 -47.482 1.00 63.12 395 GLU A O 1
ATOM 3090 N N . ASP A 1 396 ? 22.288 2.263 -46.422 1.00 61.72 396 ASP A N 1
ATOM 3091 C CA . ASP A 1 396 ? 23.339 3.221 -46.059 1.00 61.72 396 ASP A CA 1
ATOM 3092 C C . ASP A 1 396 ? 24.100 2.792 -44.789 1.00 61.72 396 ASP A C 1
ATOM 3094 O O . ASP A 1 396 ? 25.240 3.196 -44.587 1.00 61.72 396 ASP A O 1
ATOM 3098 N N . LEU A 1 397 ? 23.519 1.896 -43.982 1.00 59.72 397 LEU A N 1
ATOM 3099 C CA . LEU A 1 397 ? 24.151 1.258 -42.815 1.00 59.72 397 LEU A CA 1
ATOM 3100 C C . LEU A 1 397 ? 24.989 0.018 -43.166 1.00 59.72 397 LEU A C 1
ATOM 3102 O O . LEU A 1 397 ? 25.837 -0.404 -42.377 1.00 59.72 397 LEU A O 1
ATOM 3106 N N . ALA A 1 398 ? 24.733 -0.582 -44.330 1.00 54.41 398 ALA A N 1
ATOM 3107 C CA . ALA A 1 398 ? 25.379 -1.809 -44.792 1.00 54.41 398 ALA A CA 1
ATOM 3108 C C . ALA A 1 398 ? 26.534 -1.576 -45.788 1.00 54.41 398 ALA A C 1
ATOM 3110 O O . ALA A 1 398 ? 27.257 -2.523 -46.096 1.00 54.41 398 ALA A O 1
ATOM 3111 N N . LYS A 1 399 ? 26.697 -0.353 -46.317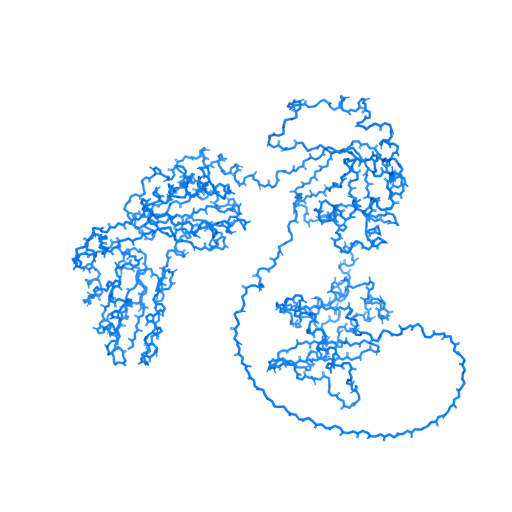 1.00 55.03 399 LYS A N 1
ATOM 3112 C CA . LYS A 1 399 ? 27.705 -0.023 -47.347 1.00 55.03 399 LYS A CA 1
ATOM 3113 C C . LYS A 1 399 ? 29.139 0.044 -46.818 1.00 55.03 399 LYS A C 1
ATOM 3115 O O . LYS A 1 399 ? 30.046 -0.327 -47.556 1.00 55.03 399 LYS A O 1
ATOM 3120 N N . ASP A 1 400 ? 29.328 0.440 -45.561 1.00 57.75 400 ASP A N 1
ATOM 3121 C CA . ASP A 1 400 ? 30.635 0.531 -44.906 1.00 57.75 400 ASP A CA 1
ATOM 3122 C C . ASP A 1 400 ? 30.669 -0.340 -43.642 1.00 57.75 400 ASP A C 1
ATOM 3124 O O . ASP A 1 400 ? 29.681 -0.446 -42.911 1.00 57.75 400 ASP A O 1
ATOM 3128 N N . SER A 1 401 ? 31.819 -0.967 -43.364 1.00 65.81 401 SER A N 1
ATOM 3129 C CA . SER A 1 401 ? 32.050 -1.624 -42.072 1.00 65.81 401 SER A CA 1
ATOM 3130 C C . SER A 1 401 ? 31.885 -0.583 -40.960 1.00 65.81 401 SER A C 1
ATOM 3132 O O . SER A 1 401 ? 32.593 0.424 -40.979 1.00 65.81 401 SER A O 1
ATOM 3134 N N . PRO A 1 402 ? 31.011 -0.798 -39.960 1.00 75.69 402 PRO A N 1
ATOM 3135 C CA . PRO A 1 402 ? 30.760 0.206 -38.927 1.00 75.69 402 PRO A CA 1
ATOM 3136 C C . PRO A 1 402 ? 31.893 0.339 -37.904 1.00 75.69 402 PRO A C 1
ATOM 3138 O O . PRO A 1 402 ? 31.771 1.141 -36.974 1.00 75.69 402 PRO A O 1
ATOM 3141 N N . LEU A 1 403 ? 32.941 -0.470 -38.065 1.00 83.81 403 LEU A N 1
ATOM 3142 C CA . LEU A 1 403 ? 34.131 -0.555 -37.235 1.00 83.81 403 LEU A CA 1
ATOM 3143 C C . LEU A 1 403 ? 35.371 -0.297 -38.095 1.00 83.81 403 LEU A C 1
ATOM 3145 O O . LEU A 1 403 ? 35.451 -0.770 -39.234 1.00 83.81 403 LEU A O 1
ATOM 3149 N N . GLU A 1 404 ? 36.358 0.371 -37.503 1.00 88.19 404 GLU A N 1
ATOM 3150 C CA . GLU A 1 404 ? 37.707 0.497 -38.059 1.00 88.19 404 GLU A CA 1
ATOM 3151 C C . GLU A 1 404 ? 38.327 -0.891 -38.326 1.00 88.19 404 GLU A C 1
ATOM 3153 O O . GLU A 1 404 ? 38.051 -1.832 -37.574 1.00 88.19 404 GLU A O 1
ATOM 3158 N N . PRO A 1 405 ? 39.217 -1.052 -39.326 1.00 89.38 405 PRO A N 1
ATOM 3159 C CA . PRO A 1 405 ? 39.798 -2.355 -39.675 1.00 89.38 405 PRO A CA 1
ATOM 3160 C C . PRO A 1 405 ? 40.428 -3.096 -38.486 1.00 89.38 405 PRO A C 1
ATOM 3162 O O . PRO A 1 405 ? 40.268 -4.305 -38.347 1.00 89.38 405 PRO A O 1
ATOM 3165 N N . SER A 1 406 ? 41.082 -2.350 -37.590 1.00 90.69 406 SER A N 1
ATOM 3166 C CA . SER A 1 406 ? 41.705 -2.878 -36.369 1.00 90.69 406 SER A CA 1
ATOM 3167 C C . SER A 1 406 ? 40.682 -3.443 -35.370 1.00 90.69 406 SER A C 1
ATOM 3169 O O . SER A 1 406 ? 40.918 -4.489 -34.764 1.00 90.69 406 SER A O 1
ATOM 3171 N N . ALA A 1 407 ? 39.527 -2.783 -35.229 1.00 89.19 407 ALA A N 1
ATOM 3172 C CA . ALA A 1 407 ? 38.422 -3.232 -34.383 1.00 89.19 407 ALA A CA 1
ATOM 3173 C C . ALA A 1 407 ? 37.678 -4.419 -35.017 1.00 89.19 407 ALA A C 1
ATOM 3175 O O . ALA A 1 407 ? 37.311 -5.363 -34.323 1.00 89.19 407 ALA A O 1
ATOM 3176 N N . MET A 1 408 ? 37.517 -4.427 -36.344 1.00 91.19 408 MET A N 1
ATOM 3177 C CA . MET A 1 408 ? 36.945 -5.568 -37.066 1.00 91.19 408 MET A CA 1
ATOM 3178 C C . MET A 1 408 ? 37.820 -6.824 -36.935 1.00 91.19 408 MET A C 1
ATOM 3180 O O . MET A 1 408 ? 37.306 -7.921 -36.710 1.00 91.19 408 MET A O 1
ATOM 3184 N N . GLU A 1 409 ? 39.142 -6.676 -37.030 1.00 92.88 409 GLU A N 1
ATOM 3185 C CA . GLU A 1 409 ? 40.082 -7.777 -36.807 1.00 92.88 409 GLU A CA 1
ATOM 3186 C C . GLU A 1 409 ? 40.008 -8.291 -35.361 1.00 92.88 409 GLU A C 1
ATOM 3188 O O . GLU A 1 409 ? 39.937 -9.499 -35.144 1.00 92.88 409 GLU A O 1
ATOM 3193 N N . ALA A 1 410 ? 39.949 -7.390 -34.374 1.00 93.19 410 ALA A N 1
ATOM 3194 C CA . ALA A 1 410 ? 39.782 -7.754 -32.968 1.00 93.19 410 ALA A CA 1
ATOM 3195 C C . ALA A 1 410 ? 38.470 -8.521 -32.722 1.00 93.19 410 ALA A C 1
ATOM 3197 O O . ALA A 1 410 ? 38.479 -9.577 -32.092 1.00 93.19 410 ALA A O 1
ATOM 3198 N N . LEU A 1 411 ? 37.352 -8.042 -33.278 1.00 93.81 411 LEU A N 1
ATOM 3199 C CA . LEU A 1 411 ? 36.058 -8.722 -33.187 1.00 93.81 411 LEU A CA 1
ATOM 3200 C C . LEU A 1 411 ? 36.098 -10.110 -33.845 1.00 93.81 411 LEU A C 1
ATOM 3202 O O . LEU A 1 411 ? 35.522 -11.059 -33.318 1.00 93.81 411 LEU A O 1
ATOM 3206 N N . THR A 1 412 ? 36.814 -10.239 -34.966 1.00 94.12 412 THR A N 1
ATOM 3207 C CA . THR A 1 412 ? 37.018 -11.516 -35.668 1.00 94.12 412 THR A CA 1
ATOM 3208 C C . THR A 1 412 ? 37.810 -12.503 -34.818 1.00 94.12 412 THR A C 1
ATOM 3210 O O . THR A 1 412 ? 37.379 -13.644 -34.668 1.00 94.12 412 THR A O 1
ATOM 3213 N N . GLN A 1 413 ? 38.907 -12.057 -34.199 1.00 94.31 413 GLN A N 1
ATOM 3214 C CA . GLN A 1 413 ? 39.713 -12.871 -33.284 1.00 94.31 413 GLN A CA 1
ATOM 3215 C C . GLN A 1 413 ? 38.896 -13.329 -32.067 1.00 94.31 413 GLN A C 1
ATOM 3217 O O . GLN A 1 413 ? 38.963 -14.497 -31.686 1.00 94.31 413 GLN A O 1
ATOM 3222 N N . LEU A 1 414 ? 38.082 -12.435 -31.493 1.00 93.19 414 LEU A N 1
ATOM 3223 C CA . LEU A 1 414 ? 37.208 -12.757 -30.364 1.00 93.19 414 LEU A CA 1
ATOM 3224 C C . LEU A 1 414 ? 36.146 -13.800 -30.754 1.00 93.19 414 LEU A C 1
ATOM 3226 O O . LEU A 1 414 ? 35.947 -14.782 -30.038 1.00 93.19 414 LEU A O 1
ATOM 3230 N N . ARG A 1 415 ? 35.513 -13.632 -31.922 1.00 95.00 415 ARG A N 1
ATOM 3231 C CA . ARG A 1 415 ? 34.545 -14.588 -32.476 1.00 95.00 415 ARG A CA 1
ATOM 3232 C C . ARG A 1 415 ? 35.181 -15.942 -32.748 1.00 95.00 415 ARG A C 1
ATOM 3234 O O . ARG A 1 415 ? 34.621 -16.951 -32.348 1.00 95.00 415 ARG A O 1
ATOM 3241 N N . ASP A 1 416 ? 36.344 -15.989 -33.391 1.00 94.38 416 ASP A N 1
ATOM 3242 C CA . ASP A 1 416 ? 37.012 -17.256 -33.715 1.00 94.38 416 ASP A CA 1
ATOM 3243 C C . ASP A 1 416 ? 37.437 -18.022 -32.452 1.00 94.38 416 ASP A C 1
ATOM 3245 O O . ASP A 1 416 ? 37.454 -19.252 -32.455 1.00 94.38 416 ASP A O 1
ATOM 3249 N N . LYS A 1 417 ? 37.733 -17.307 -31.359 1.00 92.38 417 LYS A N 1
ATOM 3250 C CA . LYS A 1 417 ? 38.099 -17.899 -30.069 1.00 92.38 417 LYS A CA 1
ATOM 3251 C C . LYS A 1 417 ? 36.898 -18.453 -29.298 1.00 92.38 417 LYS A C 1
ATOM 3253 O O . LYS A 1 417 ? 37.003 -19.534 -28.725 1.00 92.38 417 LYS A O 1
ATOM 3258 N N . TYR A 1 418 ? 35.781 -17.725 -29.264 1.00 92.06 418 TYR A N 1
ATOM 3259 C CA . TYR A 1 418 ? 34.658 -18.038 -28.367 1.00 92.06 418 TYR A CA 1
ATOM 3260 C C . TYR A 1 418 ? 33.414 -18.596 -29.065 1.00 92.06 418 TYR A C 1
ATOM 3262 O O . TYR A 1 418 ? 32.634 -19.327 -28.457 1.00 92.06 418 TYR A O 1
ATOM 3270 N N . ALA A 1 419 ? 33.248 -18.307 -30.351 1.00 92.19 419 ALA A N 1
ATOM 3271 C CA . ALA A 1 419 ? 32.087 -18.669 -31.155 1.00 92.19 419 ALA A CA 1
ATOM 3272 C C . ALA A 1 419 ? 32.515 -19.003 -32.598 1.00 92.19 419 ALA A C 1
ATOM 3274 O O . ALA A 1 419 ? 32.045 -18.410 -33.575 1.00 92.19 419 ALA A O 1
ATOM 3275 N N . ALA A 1 420 ? 33.476 -19.923 -32.736 1.00 90.56 420 ALA A N 1
ATOM 3276 C CA . ALA A 1 420 ? 34.034 -20.303 -34.030 1.00 90.56 420 ALA A CA 1
ATOM 3277 C C . ALA A 1 420 ? 32.927 -20.732 -35.011 1.00 90.56 420 ALA A C 1
ATOM 3279 O O . ALA A 1 420 ? 32.116 -21.604 -34.711 1.00 90.56 420 ALA A O 1
ATOM 3280 N N . GLY A 1 421 ? 32.912 -20.125 -36.200 1.00 86.12 421 GLY A N 1
ATOM 3281 C CA . GLY A 1 421 ? 31.902 -20.388 -37.232 1.00 86.12 421 GLY A CA 1
ATOM 3282 C C . GLY A 1 421 ? 30.683 -19.459 -37.208 1.00 86.12 421 GLY A C 1
ATOM 3283 O O . GLY A 1 421 ? 29.954 -19.421 -38.198 1.00 86.12 421 GLY A O 1
ATOM 3284 N N . GLU A 1 422 ? 30.492 -18.650 -36.163 1.00 92.62 422 GLU A N 1
ATOM 3285 C CA . GLU A 1 422 ? 29.387 -17.684 -36.101 1.00 92.62 422 GLU A CA 1
ATOM 3286 C C . GLU A 1 422 ? 29.586 -16.500 -37.050 1.00 92.62 422 GLU A C 1
ATOM 3288 O O . GLU A 1 422 ? 30.708 -16.081 -37.348 1.00 92.62 422 GLU A O 1
ATOM 3293 N N . ARG A 1 423 ? 28.489 -15.936 -37.558 1.00 93.00 423 ARG A N 1
ATOM 3294 C CA . ARG A 1 423 ? 28.550 -14.805 -38.493 1.00 93.00 423 ARG A CA 1
ATOM 3295 C C . ARG A 1 423 ? 28.747 -13.489 -37.739 1.00 93.00 423 ARG A C 1
ATOM 3297 O O . ARG A 1 423 ? 27.949 -13.153 -36.870 1.00 93.00 423 ARG A O 1
ATOM 3304 N N . ILE A 1 424 ? 29.737 -12.699 -38.163 1.00 92.62 424 ILE A N 1
ATOM 3305 C CA . ILE A 1 424 ? 29.832 -11.278 -37.804 1.00 92.62 424 ILE A CA 1
ATOM 3306 C C . ILE A 1 424 ? 28.963 -10.465 -38.765 1.00 92.62 424 ILE A C 1
ATOM 3308 O O . ILE A 1 424 ? 29.042 -10.631 -39.987 1.00 92.62 424 ILE A O 1
ATOM 3312 N N . GLY A 1 425 ? 28.127 -9.588 -38.221 1.00 90.12 425 GLY A N 1
ATOM 3313 C CA . GLY A 1 425 ? 27.323 -8.666 -39.010 1.00 90.12 425 GLY A CA 1
ATOM 3314 C C . GLY A 1 425 ? 26.324 -7.885 -38.171 1.00 90.12 425 GLY A C 1
ATOM 3315 O O . GLY A 1 425 ? 26.367 -7.908 -36.942 1.00 90.12 425 GLY A O 1
ATOM 3316 N N . TRP A 1 426 ? 25.425 -7.194 -38.867 1.00 89.56 426 TRP A N 1
ATOM 3317 C CA . TRP A 1 426 ? 24.307 -6.485 -38.257 1.00 89.56 426 TRP A CA 1
ATOM 3318 C C . TRP A 1 426 ? 23.176 -7.438 -37.864 1.00 89.56 426 TRP A C 1
ATOM 3320 O O . TRP A 1 426 ? 22.751 -8.271 -38.668 1.00 89.56 426 TRP A O 1
ATOM 3330 N N . TRP A 1 427 ? 22.654 -7.250 -36.655 1.00 89.31 427 TRP A N 1
ATOM 3331 C CA . TRP A 1 427 ? 21.490 -7.943 -36.113 1.00 89.31 427 TRP A CA 1
ATOM 3332 C C . TRP A 1 427 ? 20.506 -6.934 -35.531 1.00 89.31 427 TRP A C 1
ATOM 3334 O O . TRP A 1 427 ? 20.913 -5.919 -34.968 1.00 89.31 427 TRP A O 1
ATOM 3344 N N . ILE A 1 428 ? 19.216 -7.235 -35.651 1.00 88.00 428 ILE A N 1
ATOM 3345 C CA . ILE A 1 428 ? 18.152 -6.549 -34.918 1.00 88.00 428 ILE A CA 1
ATOM 3346 C C . ILE A 1 428 ? 17.751 -7.485 -33.782 1.00 88.00 428 ILE A C 1
ATOM 3348 O O . ILE A 1 428 ? 17.391 -8.635 -34.035 1.00 88.00 428 ILE A O 1
ATOM 3352 N N . VAL A 1 429 ? 17.873 -7.012 -32.548 1.00 89.19 429 VAL A N 1
ATOM 3353 C CA . VAL A 1 429 ? 17.685 -7.800 -31.331 1.00 89.19 429 VAL A CA 1
ATOM 3354 C C . VAL A 1 429 ? 16.589 -7.159 -30.502 1.00 89.19 429 VAL A C 1
ATOM 3356 O O . VAL A 1 429 ? 16.640 -5.968 -30.211 1.00 89.19 429 VAL A O 1
ATOM 3359 N N . TYR A 1 430 ? 15.591 -7.958 -30.150 1.00 85.69 430 TYR A N 1
ATOM 3360 C CA . TYR A 1 430 ? 14.452 -7.545 -29.343 1.00 85.69 430 TYR A CA 1
ATOM 3361 C C . TYR A 1 430 ? 14.635 -8.037 -27.906 1.00 85.69 430 TYR A C 1
ATOM 3363 O O . TYR A 1 430 ? 14.863 -9.229 -27.701 1.00 85.69 430 TYR A O 1
ATOM 3371 N N . ASN A 1 431 ? 14.533 -7.139 -26.927 1.00 85.25 431 ASN A N 1
ATOM 3372 C CA . ASN A 1 431 ? 14.559 -7.492 -25.512 1.00 85.25 431 ASN A CA 1
ATOM 3373 C C . ASN A 1 431 ? 13.366 -6.837 -24.808 1.00 85.25 431 ASN A C 1
ATOM 3375 O O . ASN A 1 431 ? 13.356 -5.626 -24.632 1.00 85.25 431 ASN A O 1
ATOM 3379 N N . GLY A 1 432 ? 12.353 -7.622 -24.448 1.00 70.94 432 GLY A N 1
ATOM 3380 C CA . GLY A 1 432 ? 11.135 -7.129 -23.805 1.00 70.94 432 GLY A CA 1
ATOM 3381 C C . GLY A 1 432 ? 11.299 -6.772 -22.324 1.00 70.94 432 GLY A C 1
ATOM 3382 O O . GLY A 1 432 ? 10.434 -6.100 -21.779 1.00 70.94 432 GLY A O 1
ATOM 3383 N N . ASP A 1 433 ? 12.405 -7.167 -21.688 1.00 72.62 433 ASP A N 1
ATOM 3384 C CA . ASP A 1 433 ? 12.727 -6.803 -20.305 1.00 72.62 433 ASP A CA 1
ATOM 3385 C C . ASP A 1 433 ? 14.257 -6.697 -20.131 1.00 72.62 433 ASP A C 1
ATOM 3387 O O . ASP A 1 433 ? 14.934 -7.680 -19.805 1.00 72.62 433 ASP A O 1
ATOM 3391 N N . PRO A 1 434 ? 14.835 -5.514 -20.405 1.00 70.31 434 PRO A N 1
ATOM 3392 C CA . PRO A 1 434 ? 16.269 -5.264 -20.312 1.00 70.31 434 PRO A CA 1
ATOM 3393 C C . PRO A 1 434 ? 16.758 -5.015 -18.882 1.00 70.31 434 PRO A C 1
ATOM 3395 O O . PRO A 1 434 ? 17.943 -4.731 -18.732 1.00 70.31 434 PRO A O 1
ATOM 3398 N N . ASP A 1 435 ? 15.885 -5.068 -17.869 1.00 64.25 435 ASP A N 1
ATOM 3399 C CA . ASP A 1 435 ? 16.224 -4.776 -16.471 1.00 64.25 435 ASP A CA 1
ATOM 3400 C C . ASP A 1 435 ? 15.918 -5.944 -15.516 1.00 64.25 435 ASP A C 1
ATOM 3402 O O . ASP A 1 435 ? 16.314 -5.846 -14.357 1.00 64.25 435 ASP A O 1
ATOM 3406 N N . ARG A 1 436 ? 15.284 -7.036 -15.994 1.00 68.25 436 ARG A N 1
ATOM 3407 C CA . ARG A 1 436 ? 14.906 -8.277 -15.272 1.00 68.25 436 ARG A CA 1
ATOM 3408 C C . ARG A 1 436 ? 15.217 -8.240 -13.774 1.00 68.25 436 ARG A C 1
ATOM 3410 O O . ARG A 1 436 ? 16.274 -8.699 -13.330 1.00 68.25 436 ARG A O 1
ATOM 3417 N N . ALA A 1 437 ? 14.306 -7.668 -12.992 1.00 49.88 437 ALA A N 1
ATOM 3418 C CA . ALA A 1 437 ? 14.459 -7.611 -11.545 1.00 49.88 437 ALA A CA 1
ATOM 3419 C C . ALA A 1 437 ? 14.120 -8.976 -10.931 1.00 49.88 437 ALA A C 1
ATOM 3421 O O . ALA A 1 437 ? 13.049 -9.526 -11.180 1.00 49.88 437 ALA A O 1
ATOM 3422 N N . PHE A 1 438 ? 15.010 -9.508 -10.093 1.00 47.31 438 PHE A N 1
ATOM 3423 C CA . PHE A 1 438 ? 14.655 -10.587 -9.176 1.00 47.31 438 PHE A CA 1
ATOM 3424 C C . PHE A 1 438 ? 14.048 -9.943 -7.920 1.00 47.31 438 PHE A C 1
ATOM 3426 O O . PHE A 1 438 ? 14.712 -9.095 -7.319 1.00 47.31 438 PHE A O 1
ATOM 3433 N N . PRO A 1 439 ? 12.805 -10.263 -7.524 1.00 36.09 439 PRO A N 1
ATOM 3434 C CA . PRO A 1 439 ? 12.230 -9.707 -6.308 1.00 36.09 439 PRO A CA 1
ATOM 3435 C C . PRO A 1 439 ? 13.028 -10.205 -5.097 1.00 36.09 439 PRO A C 1
ATOM 3437 O O . PRO A 1 439 ? 13.114 -11.406 -4.846 1.00 36.09 439 PRO A O 1
ATOM 3440 N N . HIS A 1 440 ? 13.620 -9.279 -4.343 1.00 35.81 440 HIS A N 1
ATOM 3441 C CA . HIS A 1 440 ? 14.030 -9.560 -2.973 1.00 35.81 440 HIS A CA 1
ATOM 3442 C C . HIS A 1 440 ? 12.746 -9.826 -2.178 1.00 35.81 440 HIS A C 1
ATOM 3444 O O . HIS A 1 440 ? 11.858 -8.978 -2.153 1.00 35.81 440 HIS A O 1
ATOM 3450 N N . SER A 1 441 ? 12.596 -11.019 -1.606 1.00 33.34 441 SER A N 1
ATOM 3451 C CA . SER A 1 441 ? 11.454 -11.341 -0.749 1.00 33.34 441 SER A CA 1
ATOM 3452 C C . SER A 1 441 ? 11.487 -10.449 0.497 1.00 33.34 441 SER A C 1
ATOM 3454 O O . SER A 1 441 ? 12.429 -10.532 1.279 1.00 33.34 441 SER A O 1
ATOM 3456 N N . GLU A 1 442 ? 10.472 -9.599 0.661 1.00 33.28 442 GLU A N 1
ATOM 3457 C CA . GLU A 1 442 ? 10.308 -8.584 1.719 1.00 33.28 442 GLU A CA 1
ATOM 3458 C C . GLU A 1 442 ? 9.999 -9.163 3.124 1.00 33.28 442 GLU A C 1
ATOM 3460 O O . GLU A 1 442 ? 9.231 -8.577 3.881 1.00 33.28 442 GLU A O 1
ATOM 3465 N N . GLU A 1 443 ? 10.569 -10.310 3.506 1.00 33.03 443 GLU A N 1
ATOM 3466 C CA . GLU A 1 443 ? 10.362 -10.899 4.848 1.00 33.03 443 GLU A CA 1
ATOM 3467 C C . GLU A 1 443 ? 11.525 -10.657 5.832 1.00 33.03 443 GLU A C 1
ATOM 3469 O O . GLU A 1 443 ? 11.478 -11.153 6.954 1.00 33.03 443 GLU A O 1
ATOM 3474 N N . ASP A 1 444 ? 12.555 -9.885 5.458 1.00 32.44 444 ASP A N 1
ATOM 3475 C CA . ASP A 1 444 ? 13.808 -9.807 6.236 1.00 32.44 444 ASP A CA 1
ATOM 3476 C C . ASP A 1 444 ? 13.932 -8.630 7.234 1.00 32.44 444 ASP A C 1
ATOM 3478 O O . ASP A 1 444 ? 14.861 -8.641 8.037 1.00 32.44 444 ASP A O 1
ATOM 3482 N N . ASP A 1 445 ? 13.012 -7.657 7.285 1.00 28.98 445 ASP A N 1
ATOM 3483 C CA . ASP A 1 445 ? 13.228 -6.436 8.092 1.00 28.98 445 ASP A CA 1
ATOM 3484 C C . ASP A 1 445 ? 12.153 -6.175 9.161 1.00 28.98 445 ASP A C 1
ATOM 3486 O O . ASP A 1 445 ? 11.433 -5.176 9.138 1.00 28.98 445 ASP A O 1
ATOM 3490 N N . SER A 1 446 ? 12.069 -7.045 10.168 1.00 31.91 446 SER A N 1
ATOM 3491 C CA . SER A 1 446 ? 11.646 -6.621 11.510 1.00 31.91 446 SER A CA 1
ATOM 3492 C C . SER A 1 446 ? 12.033 -7.693 12.520 1.00 31.91 446 SER A C 1
ATOM 3494 O O . SER A 1 446 ? 11.451 -8.766 12.472 1.00 31.91 446 SER A O 1
ATOM 3496 N N . TYR A 1 447 ? 12.960 -7.418 13.438 1.00 30.38 447 TYR A N 1
ATOM 3497 C CA . TYR A 1 447 ? 12.736 -7.683 14.862 1.00 30.38 447 TYR A CA 1
ATOM 3498 C C . TYR A 1 447 ? 13.740 -6.913 15.720 1.00 30.38 447 TYR A C 1
ATOM 3500 O O . TYR A 1 447 ? 14.955 -7.052 15.594 1.00 30.38 447 TYR A O 1
ATOM 3508 N N . ASP A 1 448 ? 13.157 -6.091 16.589 1.00 31.98 448 ASP A N 1
ATOM 3509 C CA . ASP A 1 448 ? 13.808 -5.297 17.612 1.00 31.98 448 ASP A CA 1
ATOM 3510 C C . ASP A 1 448 ? 14.560 -6.145 18.648 1.00 31.98 448 ASP A C 1
ATOM 3512 O O . ASP A 1 448 ? 14.162 -7.238 19.058 1.00 31.98 448 ASP A O 1
ATOM 3516 N N . GLU A 1 449 ? 15.647 -5.533 19.092 1.00 34.28 449 GLU A N 1
ATOM 3517 C CA . GLU A 1 449 ? 16.534 -5.859 20.195 1.00 34.28 449 GLU A CA 1
ATOM 3518 C C . GLU A 1 449 ? 15.779 -6.002 21.532 1.00 34.28 449 GLU A C 1
ATOM 3520 O O . GLU A 1 449 ? 15.183 -5.043 22.021 1.00 34.28 449 GLU A O 1
ATOM 3525 N N . TYR A 1 450 ? 15.861 -7.177 22.171 1.00 28.23 450 TYR A N 1
ATOM 3526 C CA . TYR A 1 450 ? 15.684 -7.295 23.621 1.00 28.23 450 TYR A CA 1
ATOM 3527 C C . TYR A 1 450 ? 16.728 -8.222 24.245 1.00 28.23 450 TYR A C 1
ATOM 3529 O O . TYR A 1 450 ? 16.795 -9.426 23.993 1.00 28.23 450 TYR A O 1
ATOM 3537 N N . ASP A 1 451 ? 17.516 -7.570 25.088 1.00 35.03 451 ASP A N 1
ATOM 3538 C CA . ASP A 1 451 ? 18.507 -8.046 26.040 1.00 35.03 451 ASP A CA 1
ATOM 3539 C C . ASP A 1 451 ? 17.930 -9.078 27.025 1.00 35.03 451 ASP A C 1
ATOM 3541 O O . ASP A 1 451 ? 16.830 -8.876 27.537 1.00 35.03 451 ASP A O 1
ATOM 3545 N N . TYR A 1 452 ? 18.688 -10.134 27.345 1.00 28.42 452 TYR A N 1
ATOM 3546 C CA . TYR A 1 452 ? 18.672 -10.747 28.680 1.00 28.42 452 TYR A CA 1
ATOM 3547 C C . TYR A 1 452 ? 19.976 -11.502 28.965 1.00 28.42 452 TYR A C 1
ATOM 3549 O O . TYR A 1 452 ? 20.282 -12.533 28.357 1.00 28.42 452 TYR A O 1
ATOM 3557 N N . ASP A 1 453 ? 20.664 -10.948 29.958 1.00 29.33 453 ASP A N 1
ATOM 3558 C CA . ASP A 1 453 ? 21.776 -11.450 30.754 1.00 29.33 453 ASP A CA 1
ATOM 3559 C C . ASP A 1 453 ? 21.587 -12.856 31.363 1.00 29.33 453 ASP A C 1
ATOM 3561 O O . ASP A 1 453 ? 20.476 -13.359 31.556 1.00 29.33 453 ASP A O 1
ATOM 3565 N N . ASP A 1 454 ? 22.748 -13.364 31.785 1.00 33.28 454 ASP A N 1
ATOM 3566 C CA . ASP A 1 454 ? 23.017 -14.242 32.929 1.00 33.28 454 ASP A CA 1
ATOM 3567 C C . ASP A 1 454 ? 22.930 -15.781 32.788 1.00 33.28 454 ASP A C 1
ATOM 3569 O O . ASP A 1 454 ? 21.876 -16.415 32.841 1.00 33.28 454 ASP A O 1
ATOM 3573 N N . ASN A 1 455 ? 24.150 -16.334 32.729 1.00 30.09 455 ASN A N 1
ATOM 3574 C CA . ASN A 1 455 ? 24.806 -17.130 33.780 1.00 30.09 455 ASN A CA 1
ATOM 3575 C C . ASN A 1 455 ? 24.668 -18.661 33.863 1.00 30.09 455 ASN A C 1
ATOM 3577 O O . ASN A 1 455 ? 23.598 -19.259 33.778 1.00 30.09 455 ASN A O 1
ATOM 3581 N N . ASP A 1 456 ? 25.853 -19.194 34.179 1.00 30.55 456 ASP A N 1
ATOM 3582 C CA . ASP A 1 456 ? 26.196 -20.371 34.973 1.00 30.55 456 ASP A CA 1
ATOM 3583 C C . ASP A 1 456 ? 26.293 -21.746 34.285 1.00 30.55 456 ASP A C 1
ATOM 3585 O O . ASP A 1 456 ? 25.332 -22.493 34.110 1.00 30.55 456 ASP A O 1
ATOM 3589 N N . ASP A 1 457 ? 27.546 -22.028 33.910 1.00 31.47 457 ASP A N 1
ATOM 3590 C CA . ASP A 1 457 ? 28.464 -22.913 34.647 1.00 31.47 457 ASP A CA 1
ATOM 3591 C C . ASP A 1 457 ? 28.378 -24.457 34.551 1.00 31.47 457 ASP A C 1
ATOM 3593 O O . ASP A 1 457 ? 27.362 -25.120 34.746 1.00 31.47 457 ASP A O 1
ATOM 3597 N N . ASP A 1 458 ? 29.596 -24.971 34.339 1.00 29.64 458 ASP A N 1
ATOM 3598 C CA . ASP A 1 458 ? 30.243 -26.141 34.939 1.00 29.64 458 ASP A CA 1
ATOM 3599 C C . ASP A 1 458 ? 30.315 -27.527 34.251 1.00 29.64 458 ASP A C 1
ATOM 3601 O O . ASP A 1 458 ? 29.471 -28.407 34.388 1.00 29.64 458 ASP A O 1
ATOM 3605 N N . GLU A 1 459 ? 31.439 -27.703 33.537 1.00 28.47 459 GLU A N 1
ATOM 3606 C CA . GLU A 1 459 ? 32.661 -28.440 33.952 1.00 28.47 459 GLU A CA 1
ATOM 3607 C C . GLU A 1 459 ? 32.739 -30.000 34.068 1.00 28.47 459 GLU A C 1
ATOM 3609 O O . GLU A 1 459 ? 31.948 -30.672 34.723 1.00 28.47 459 GLU A O 1
ATOM 3614 N N . TYR A 1 460 ? 33.863 -30.505 33.503 1.00 26.14 460 TYR A N 1
ATOM 3615 C CA . TYR A 1 460 ? 34.727 -31.665 33.867 1.00 26.14 460 TYR A CA 1
ATOM 3616 C C . TYR A 1 460 ? 34.762 -32.995 33.051 1.00 26.14 460 TYR A C 1
ATOM 3618 O O . TYR A 1 460 ? 33.923 -33.876 33.206 1.00 26.14 460 TYR A O 1
ATOM 3626 N N . THR A 1 461 ? 35.835 -33.128 32.227 1.00 26.11 461 THR A N 1
ATOM 3627 C CA . THR A 1 461 ? 37.012 -34.078 32.261 1.00 26.11 461 THR A CA 1
ATOM 3628 C C . THR A 1 461 ? 36.823 -35.584 32.593 1.00 26.11 461 THR A C 1
ATOM 3630 O O . THR A 1 461 ? 35.993 -35.915 33.420 1.00 26.11 461 THR A O 1
ATOM 3633 N N . GLU A 1 462 ? 37.607 -36.598 32.163 1.00 27.38 462 GLU A N 1
ATOM 3634 C CA . GLU A 1 462 ? 38.880 -36.768 31.418 1.00 27.38 462 GLU A CA 1
ATOM 3635 C C . GLU A 1 462 ? 39.168 -38.283 31.147 1.00 27.38 462 GLU A C 1
ATOM 3637 O O . GLU A 1 462 ? 38.817 -39.114 31.982 1.00 27.38 462 GLU A O 1
ATOM 3642 N N . SER A 1 463 ? 39.986 -38.586 30.112 1.00 25.86 463 SER A N 1
ATOM 3643 C CA . SER A 1 463 ? 41.056 -39.639 30.028 1.00 25.86 463 SER A CA 1
ATOM 3644 C C . SER A 1 463 ? 40.700 -41.154 30.082 1.00 25.86 463 SER A C 1
ATOM 3646 O O . SER A 1 463 ? 39.720 -41.541 30.697 1.00 25.86 463 SER A O 1
ATOM 3648 N N . ASN A 1 464 ? 41.448 -42.153 29.575 1.00 25.89 464 ASN A N 1
ATOM 3649 C CA . ASN A 1 464 ? 42.617 -42.364 28.689 1.00 25.89 464 ASN A CA 1
ATOM 3650 C C . ASN A 1 464 ? 42.752 -43.906 28.474 1.00 25.89 464 ASN A C 1
ATOM 3652 O O . ASN A 1 464 ? 42.323 -44.660 29.347 1.00 25.89 464 ASN A O 1
ATOM 3656 N N . GLY A 1 465 ? 43.444 -44.394 27.424 1.00 24.17 465 GLY A N 1
ATOM 3657 C CA . GLY A 1 465 ? 44.072 -45.740 27.457 1.00 24.17 465 GLY A CA 1
ATOM 3658 C C . GLY A 1 465 ? 44.271 -46.509 26.133 1.00 24.17 465 GLY A C 1
ATOM 3659 O O . GLY A 1 465 ? 43.312 -46.982 25.538 1.00 24.17 465 GLY A O 1
ATOM 3660 N N . ASP A 1 466 ? 45.542 -46.690 25.751 1.00 24.27 466 ASP A N 1
ATOM 3661 C CA . ASP A 1 466 ? 46.137 -47.209 24.498 1.00 24.27 466 ASP A CA 1
ATOM 3662 C C . ASP A 1 466 ? 46.160 -48.739 24.211 1.00 24.27 466 ASP A C 1
ATOM 3664 O O . ASP A 1 466 ? 46.113 -49.569 25.119 1.00 24.27 466 ASP A O 1
ATOM 3668 N N . SER A 1 467 ? 46.475 -49.063 22.932 1.00 25.42 467 SER A N 1
ATOM 3669 C CA . SER A 1 467 ? 47.499 -50.029 22.411 1.00 25.42 467 SER A CA 1
ATOM 3670 C C . SER A 1 467 ? 46.985 -51.145 21.457 1.00 25.42 467 SER A C 1
ATOM 3672 O O . SER A 1 467 ? 45.918 -51.687 21.699 1.00 25.42 467 SER A O 1
ATOM 3674 N N . VAL A 1 468 ? 47.663 -51.687 20.417 1.00 26.44 468 VAL A N 1
ATOM 3675 C CA . VAL A 1 468 ? 48.622 -51.280 19.345 1.00 26.44 468 VAL A CA 1
ATOM 3676 C C . VAL A 1 468 ? 48.936 -52.543 18.466 1.00 26.44 468 VAL A C 1
ATOM 3678 O O . VAL A 1 468 ? 49.048 -53.629 19.029 1.00 26.44 468 VAL A O 1
ATOM 3681 N N . ARG A 1 469 ? 49.209 -52.361 17.142 1.00 25.86 469 ARG A N 1
ATOM 3682 C CA . ARG A 1 469 ? 49.911 -53.229 16.114 1.00 25.86 469 ARG A CA 1
ATOM 3683 C C . ARG A 1 469 ? 49.148 -54.388 15.414 1.00 25.86 469 ARG A C 1
ATOM 3685 O O . ARG A 1 469 ? 48.451 -55.131 16.077 1.00 25.86 469 ARG A O 1
ATOM 3692 N N . ASN A 1 470 ? 49.358 -54.754 14.129 1.00 25.19 470 ASN A N 1
ATOM 3693 C CA . ASN A 1 470 ? 49.951 -54.166 12.894 1.00 25.19 470 ASN A CA 1
ATOM 3694 C C . ASN A 1 470 ? 49.825 -55.191 11.718 1.00 25.19 470 ASN A C 1
ATOM 3696 O O . ASN A 1 470 ? 50.018 -56.377 11.981 1.00 25.19 470 ASN A O 1
ATOM 3700 N N . SER A 1 471 ? 49.647 -54.781 10.444 1.00 23.30 471 SER A N 1
ATOM 3701 C CA . SER A 1 471 ? 50.322 -55.383 9.247 1.00 23.30 471 SER A CA 1
ATOM 3702 C C . SER A 1 471 ? 50.010 -54.696 7.882 1.00 23.30 471 SER A C 1
ATOM 3704 O O . SER A 1 471 ? 48.912 -54.831 7.365 1.00 23.30 471 SER A O 1
ATOM 3706 N N . THR A 1 472 ? 51.042 -54.024 7.317 1.00 25.89 472 THR A N 1
ATOM 3707 C CA . THR A 1 472 ? 51.510 -53.878 5.889 1.00 25.89 472 THR A CA 1
ATOM 3708 C C . THR A 1 472 ? 50.528 -53.606 4.721 1.00 25.89 472 THR A C 1
ATOM 3710 O O . THR A 1 472 ? 49.588 -54.370 4.570 1.00 25.89 472 THR A O 1
ATOM 3713 N N . ALA A 1 473 ? 50.722 -52.702 3.732 1.00 24.22 473 ALA A N 1
ATOM 3714 C CA . ALA A 1 473 ? 51.789 -51.789 3.231 1.00 24.22 473 ALA A CA 1
ATOM 3715 C C . ALA A 1 473 ? 51.158 -50.802 2.174 1.00 24.22 473 ALA A C 1
ATOM 3717 O O . ALA A 1 473 ? 49.954 -50.901 1.956 1.00 24.22 473 ALA A O 1
ATOM 3718 N N . PRO A 1 474 ? 51.916 -50.047 1.339 1.00 28.52 474 PRO A N 1
ATOM 3719 C CA . PRO A 1 474 ? 52.665 -48.798 1.545 1.00 28.52 474 PRO A CA 1
ATOM 3720 C C . PRO A 1 474 ? 51.949 -47.508 1.040 1.00 28.52 474 PRO A C 1
ATOM 3722 O O . PRO A 1 474 ? 51.043 -47.542 0.213 1.00 28.52 474 PRO A O 1
ATOM 3725 N N . GLU A 1 475 ? 52.414 -46.358 1.535 1.00 26.88 475 GLU A N 1
ATOM 3726 C CA . GLU A 1 475 ? 51.850 -45.007 1.384 1.00 26.88 475 GLU A CA 1
ATOM 3727 C C . GLU A 1 475 ? 52.013 -44.374 -0.016 1.00 26.88 475 GLU A C 1
ATOM 3729 O O . GLU A 1 475 ? 53.107 -44.299 -0.573 1.00 26.88 475 GLU A O 1
ATOM 3734 N N . THR A 1 476 ? 50.914 -43.811 -0.525 1.00 26.55 476 THR A N 1
ATOM 3735 C CA . THR A 1 476 ? 50.877 -42.643 -1.430 1.00 26.55 476 THR A CA 1
ATOM 3736 C C . THR A 1 476 ? 50.225 -41.497 -0.638 1.00 26.55 476 THR A C 1
ATOM 3738 O O . THR A 1 476 ? 49.384 -41.776 0.220 1.00 26.55 476 THR A O 1
ATOM 3741 N N . PRO A 1 477 ? 50.645 -40.232 -0.820 1.00 25.67 477 PRO A N 1
ATOM 3742 C CA . PRO A 1 477 ? 50.401 -39.173 0.156 1.00 25.67 477 PRO A CA 1
ATOM 3743 C C . PRO A 1 477 ? 48.900 -38.897 0.311 1.00 25.67 477 PRO A C 1
ATOM 3745 O O . PRO A 1 477 ? 48.186 -38.880 -0.695 1.00 25.67 477 PRO A O 1
ATOM 3748 N N . PRO A 1 478 ? 48.403 -38.644 1.536 1.00 27.09 478 PRO A N 1
ATOM 3749 C CA . PRO A 1 478 ? 47.025 -38.237 1.718 1.00 27.09 478 PRO A CA 1
ATOM 3750 C C . PRO A 1 478 ? 46.866 -36.864 1.067 1.00 27.09 478 PRO A C 1
ATOM 3752 O O . PRO A 1 478 ? 47.400 -35.862 1.547 1.00 27.09 478 PRO A O 1
ATOM 3755 N N . SER A 1 479 ? 46.117 -36.807 -0.033 1.00 25.16 479 SER A N 1
ATOM 3756 C CA . SER A 1 479 ? 45.441 -35.573 -0.421 1.00 25.16 479 SER A CA 1
ATOM 3757 C C . SER A 1 479 ? 44.695 -35.069 0.819 1.00 25.16 479 SER A C 1
ATOM 3759 O O . SER A 1 479 ? 44.017 -35.878 1.460 1.00 25.16 479 SER A O 1
ATOM 3761 N N . PRO A 1 480 ? 44.853 -33.797 1.215 1.00 28.38 480 PRO A N 1
ATOM 3762 C CA . PRO A 1 480 ? 44.371 -33.309 2.497 1.00 28.38 480 PRO A CA 1
ATOM 3763 C C . PRO A 1 480 ? 42.862 -33.530 2.594 1.00 28.38 480 PRO A C 1
ATOM 3765 O O . PRO A 1 480 ? 42.070 -32.853 1.944 1.00 28.38 480 PRO A O 1
ATOM 3768 N N . ALA A 1 481 ? 42.484 -34.523 3.399 1.00 27.30 481 ALA A N 1
ATOM 3769 C CA . ALA A 1 481 ? 41.110 -34.787 3.762 1.00 27.30 481 ALA A CA 1
ATOM 3770 C C . ALA A 1 481 ? 40.528 -33.515 4.380 1.00 27.30 481 ALA A C 1
ATOM 3772 O O . ALA A 1 481 ? 41.134 -32.889 5.255 1.00 27.30 481 ALA A O 1
ATOM 3773 N N . ASN A 1 482 ? 39.362 -33.141 3.871 1.00 38.16 482 ASN A N 1
ATOM 3774 C CA . ASN A 1 482 ? 38.583 -31.975 4.234 1.00 38.16 482 ASN A CA 1
ATOM 3775 C C . ASN A 1 482 ? 38.310 -31.941 5.753 1.00 38.16 482 ASN A C 1
ATOM 3777 O O . ASN A 1 482 ? 37.340 -32.507 6.243 1.00 38.16 482 ASN A O 1
ATOM 3781 N N . ARG A 1 483 ? 39.205 -31.297 6.510 1.00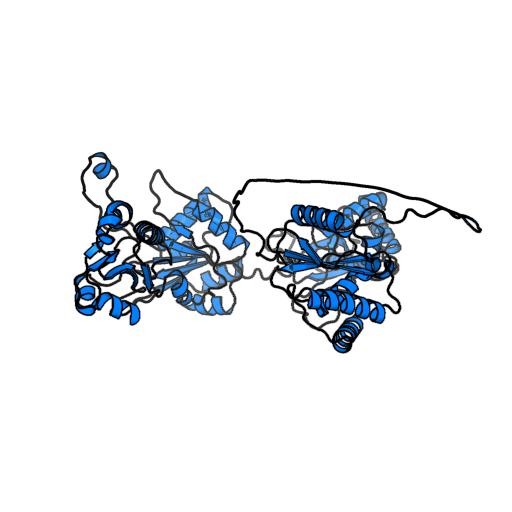 38.53 483 ARG A N 1
ATOM 3782 C CA . ARG A 1 483 ? 39.148 -31.138 7.976 1.00 38.53 483 ARG A CA 1
ATOM 3783 C C . ARG A 1 483 ? 38.506 -29.818 8.420 1.00 38.53 483 ARG A C 1
ATOM 3785 O O . ARG A 1 483 ? 38.556 -29.492 9.599 1.00 38.53 483 ARG A O 1
ATOM 3792 N N . GLN A 1 484 ? 37.944 -29.040 7.494 1.00 50.38 484 GLN A N 1
ATOM 3793 C CA . GLN A 1 484 ? 37.545 -27.649 7.747 1.00 50.38 484 GLN A CA 1
ATOM 3794 C C . GLN A 1 484 ? 36.034 -27.433 7.924 1.00 50.38 484 GLN A C 1
ATOM 3796 O O . GLN A 1 484 ? 35.607 -26.288 7.999 1.00 50.38 484 GLN A O 1
ATOM 3801 N N . GLY A 1 485 ? 35.209 -28.489 7.974 1.00 59.84 485 GLY A N 1
ATOM 3802 C CA . GLY A 1 485 ? 33.764 -28.319 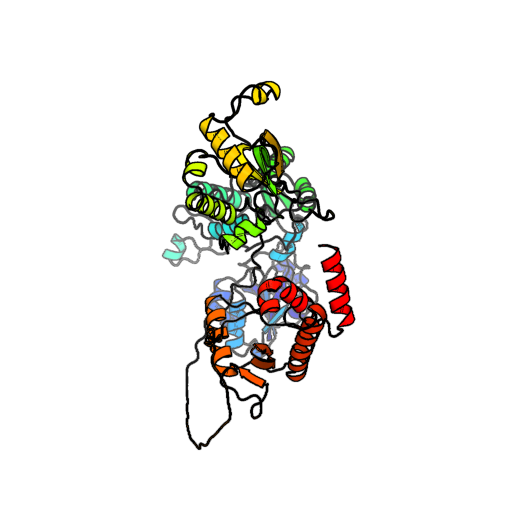8.191 1.00 59.84 485 GLY A CA 1
ATOM 3803 C C . GLY A 1 485 ? 33.048 -27.556 7.072 1.00 59.84 485 GLY A C 1
ATOM 3804 O O . GLY A 1 485 ? 32.007 -26.950 7.303 1.00 59.84 485 GLY A O 1
ATOM 3805 N N . LYS A 1 486 ? 33.624 -27.543 5.862 1.00 72.12 486 LYS A N 1
ATOM 3806 C CA . LYS A 1 486 ? 33.119 -26.761 4.731 1.00 72.12 486 LYS A CA 1
ATOM 3807 C C . LYS A 1 486 ? 31.742 -27.276 4.307 1.00 72.12 486 LYS A C 1
ATOM 3809 O O . LYS A 1 486 ? 31.640 -28.372 3.756 1.00 72.12 486 LYS A O 1
ATOM 3814 N N . THR A 1 487 ? 30.712 -26.465 4.538 1.00 82.00 487 THR A N 1
ATOM 3815 C CA . THR A 1 487 ? 29.328 -26.727 4.126 1.00 82.00 487 THR A CA 1
ATOM 3816 C C . THR A 1 487 ? 29.260 -27.018 2.626 1.00 82.00 487 THR A C 1
ATOM 3818 O O . THR A 1 487 ? 29.851 -26.291 1.827 1.00 82.00 487 THR A O 1
ATOM 3821 N N . ARG A 1 488 ? 28.574 -28.105 2.251 1.00 83.00 488 ARG A N 1
ATOM 3822 C CA . ARG A 1 488 ? 28.360 -28.504 0.847 1.00 83.00 488 ARG A CA 1
ATOM 3823 C C . ARG A 1 488 ? 27.085 -27.922 0.271 1.00 83.00 488 ARG A C 1
ATOM 3825 O O . ARG A 1 488 ? 27.089 -27.444 -0.852 1.00 83.00 488 ARG A O 1
ATOM 3832 N N . LEU A 1 489 ? 26.038 -27.937 1.080 1.00 85.94 489 LEU A N 1
ATOM 3833 C CA . LEU A 1 489 ? 24.723 -27.436 0.746 1.00 85.94 489 LEU A CA 1
ATOM 3834 C C . LEU A 1 489 ? 24.092 -26.883 2.024 1.00 85.94 489 LEU A C 1
ATOM 3836 O O . LEU A 1 489 ? 24.304 -27.435 3.105 1.00 85.94 489 LEU A O 1
ATOM 3840 N N . ALA A 1 490 ? 23.364 -25.779 1.905 1.00 89.88 490 ALA A N 1
ATOM 3841 C CA . ALA A 1 490 ? 22.549 -25.237 2.985 1.00 89.88 490 ALA A CA 1
ATOM 3842 C C . ALA A 1 490 ? 21.292 -24.605 2.393 1.00 89.88 490 ALA A C 1
ATOM 3844 O O . ALA A 1 490 ? 21.385 -23.831 1.440 1.00 89.88 490 ALA A O 1
ATOM 3845 N N . LYS A 1 491 ? 20.139 -24.910 2.980 1.00 89.38 491 LYS A N 1
ATOM 3846 C CA . LYS A 1 491 ? 18.873 -24.239 2.703 1.00 89.38 491 LYS A CA 1
ATOM 3847 C C . LYS A 1 491 ? 18.330 -23.704 4.021 1.00 89.38 491 LYS A C 1
ATOM 3849 O O . LYS A 1 491 ? 18.461 -24.366 5.049 1.00 89.38 491 LYS A O 1
ATOM 3854 N N . TRP A 1 492 ? 17.802 -22.491 3.983 1.00 90.19 492 TRP A N 1
ATOM 3855 C CA . TRP A 1 492 ? 17.255 -21.797 5.141 1.00 90.19 492 TRP A CA 1
ATOM 3856 C C . TRP A 1 492 ? 15.793 -21.505 4.843 1.00 90.19 492 TRP A C 1
ATOM 3858 O O . TRP A 1 492 ? 15.488 -20.992 3.770 1.00 90.19 492 TRP A O 1
ATOM 3868 N N . TYR A 1 493 ? 14.921 -21.880 5.771 1.00 86.56 493 TYR A N 1
ATOM 3869 C CA . TYR A 1 493 ? 13.472 -21.683 5.668 1.00 86.56 493 TYR A CA 1
ATOM 3870 C C . TYR A 1 493 ? 12.959 -20.620 6.645 1.00 86.56 493 TYR A C 1
ATOM 3872 O O . TYR A 1 493 ? 11.778 -20.308 6.650 1.00 86.56 493 TYR A O 1
ATOM 3880 N N . ALA A 1 494 ? 13.867 -20.063 7.448 1.00 81.56 494 ALA A N 1
ATOM 3881 C CA . ALA A 1 494 ? 13.642 -18.897 8.281 1.00 81.56 494 ALA A CA 1
ATOM 3882 C C . ALA A 1 494 ? 14.598 -17.774 7.838 1.00 81.56 494 ALA A C 1
ATOM 3884 O O . ALA A 1 494 ? 15.724 -18.081 7.403 1.00 81.56 494 ALA A O 1
ATOM 3885 N N . PRO A 1 495 ? 14.170 -16.506 7.947 1.00 79.00 495 PRO A N 1
ATOM 3886 C CA . PRO A 1 495 ? 15.003 -15.352 7.636 1.00 79.00 495 PRO A CA 1
ATOM 3887 C C . PRO A 1 495 ? 16.196 -15.290 8.600 1.00 79.00 495 PRO A C 1
ATOM 3889 O O . PRO A 1 495 ? 16.040 -15.286 9.819 1.00 79.00 495 PRO A O 1
ATOM 3892 N N . TYR A 1 496 ? 17.406 -15.299 8.040 1.00 79.50 496 TYR A N 1
ATOM 3893 C CA . TYR A 1 496 ? 18.663 -15.102 8.766 1.00 79.50 496 TYR A CA 1
ATOM 3894 C C . TYR A 1 496 ? 19.589 -14.250 7.901 1.00 79.50 496 TYR A C 1
ATOM 3896 O O . TYR A 1 496 ? 19.775 -14.551 6.714 1.00 79.50 496 TYR A O 1
ATOM 3904 N N . SER A 1 497 ? 20.244 -13.257 8.498 1.00 84.88 497 SER A N 1
ATOM 3905 C CA . SER A 1 497 ? 21.289 -12.485 7.821 1.00 84.88 497 SER A CA 1
ATOM 3906 C C . SER A 1 497 ? 22.481 -13.373 7.440 1.00 84.88 497 SER A C 1
ATOM 3908 O O . SER A 1 497 ? 22.705 -14.445 8.013 1.00 84.88 497 SER A O 1
ATOM 3910 N N . ASP A 1 498 ? 23.294 -12.948 6.471 1.00 76.94 498 ASP A N 1
ATOM 3911 C CA . ASP A 1 498 ? 24.464 -13.731 6.049 1.00 76.94 498 ASP A CA 1
ATOM 3912 C C . ASP A 1 498 ? 25.490 -13.918 7.177 1.00 76.94 498 ASP A C 1
ATOM 3914 O O . ASP A 1 498 ? 26.087 -14.992 7.308 1.00 76.94 498 ASP A O 1
ATOM 3918 N N . GLU A 1 499 ? 25.640 -12.919 8.050 1.00 81.50 499 GLU A N 1
ATOM 3919 C CA . GLU A 1 499 ? 26.489 -13.006 9.240 1.00 81.50 499 GLU A CA 1
ATOM 3920 C C . GLU A 1 499 ? 25.970 -14.061 10.230 1.00 81.50 499 GLU A C 1
ATOM 3922 O O . GLU A 1 499 ? 26.740 -14.896 10.721 1.00 81.50 499 GLU A O 1
ATOM 3927 N N . GLU A 1 500 ? 24.656 -14.098 10.470 1.00 82.75 500 GLU A N 1
ATOM 3928 C CA . GLU A 1 500 ? 24.020 -15.110 11.314 1.00 82.75 500 GLU A CA 1
ATOM 3929 C C . GLU A 1 500 ? 24.115 -16.503 10.707 1.00 82.75 500 GLU A C 1
ATOM 3931 O O . GLU A 1 500 ? 24.464 -17.449 11.414 1.00 82.75 500 GLU A O 1
ATOM 3936 N N . LYS A 1 501 ? 23.889 -16.649 9.397 1.00 83.62 501 LYS A N 1
ATOM 3937 C CA . LYS A 1 501 ? 24.047 -17.925 8.685 1.00 83.62 501 LYS A CA 1
ATOM 3938 C C . LYS A 1 501 ? 25.470 -18.460 8.834 1.00 83.62 501 LYS A C 1
ATOM 3940 O O . LYS A 1 501 ? 25.654 -19.659 9.061 1.00 83.62 501 LYS A O 1
ATOM 3945 N N . ILE A 1 502 ? 26.491 -17.605 8.726 1.00 80.88 502 ILE A N 1
ATOM 3946 C CA . ILE A 1 502 ? 27.898 -17.989 8.927 1.00 80.88 502 ILE A CA 1
ATOM 3947 C C . ILE A 1 502 ? 28.138 -18.423 10.380 1.00 80.88 502 ILE A C 1
ATOM 3949 O O . ILE A 1 502 ? 28.730 -19.483 10.616 1.00 80.88 502 ILE A O 1
ATOM 3953 N N . LYS A 1 503 ? 27.639 -17.652 11.352 1.00 85.12 503 LYS A N 1
ATOM 3954 C CA . LYS A 1 503 ? 27.760 -17.956 12.785 1.00 85.12 503 LYS A CA 1
ATOM 3955 C C . LYS A 1 503 ? 27.082 -19.281 13.148 1.00 85.12 503 LYS A C 1
ATOM 3957 O O . LYS A 1 503 ? 27.718 -20.148 13.749 1.00 85.12 503 LYS A O 1
ATOM 3962 N N . LEU A 1 504 ? 25.839 -19.474 12.710 1.00 88.31 504 LEU A N 1
ATOM 3963 C CA . LEU A 1 504 ? 25.033 -20.674 12.931 1.00 88.31 504 LEU A CA 1
ATOM 3964 C C . LEU A 1 504 ? 25.683 -21.916 12.319 1.00 88.31 504 LEU A C 1
ATOM 3966 O O . LEU A 1 504 ? 25.807 -22.930 13.000 1.00 88.31 504 LEU A O 1
ATOM 3970 N N . LYS A 1 505 ? 26.184 -21.842 11.076 1.00 85.31 505 LYS A N 1
ATOM 3971 C CA . LYS A 1 505 ? 26.948 -22.948 10.462 1.00 85.31 505 LYS A CA 1
ATOM 3972 C C . LYS A 1 505 ? 28.153 -23.334 11.323 1.00 85.31 505 LYS A C 1
ATOM 3974 O O . LYS A 1 505 ? 28.406 -24.521 11.534 1.00 85.31 505 LYS A O 1
ATOM 3979 N N . GLY A 1 506 ? 28.878 -22.344 11.844 1.00 84.75 506 GLY A N 1
ATOM 3980 C CA . GLY A 1 506 ? 30.016 -22.562 12.737 1.00 84.75 506 GLY A CA 1
ATOM 3981 C C . GLY A 1 506 ? 29.629 -23.183 14.084 1.00 84.75 506 GLY A C 1
ATOM 3982 O O . GLY A 1 506 ? 30.344 -24.048 14.592 1.00 84.75 506 GLY A O 1
ATOM 3983 N N . GLU A 1 507 ? 28.507 -22.772 14.674 1.00 89.19 507 GLU A N 1
ATOM 3984 C CA . GLU A 1 507 ? 27.957 -23.342 15.912 1.00 89.19 507 GLU A CA 1
ATOM 3985 C C . GLU A 1 507 ? 27.486 -24.785 15.717 1.00 89.19 507 GLU A C 1
ATOM 3987 O O . GLU A 1 507 ? 27.937 -25.667 16.447 1.00 89.19 507 GLU A O 1
ATOM 3992 N N . VAL A 1 508 ? 26.679 -25.050 14.686 1.00 89.94 508 VAL A N 1
ATOM 3993 C CA . VAL A 1 508 ? 26.201 -26.400 14.349 1.00 89.94 508 VAL A CA 1
ATOM 3994 C C . VAL A 1 508 ? 27.377 -27.329 14.057 1.00 89.94 508 VAL A C 1
ATOM 3996 O O . VAL A 1 508 ? 27.419 -28.444 14.573 1.00 89.94 508 VAL A O 1
ATOM 3999 N N . HIS A 1 509 ? 28.382 -26.877 13.299 1.00 87.06 509 HIS A N 1
ATOM 4000 C CA . HIS A 1 509 ? 29.584 -27.672 13.050 1.00 87.06 509 HIS A CA 1
ATOM 4001 C C . HIS A 1 509 ? 30.329 -28.004 14.350 1.00 87.06 509 HIS A C 1
ATOM 4003 O O . HIS A 1 509 ? 30.666 -29.165 14.576 1.00 87.06 509 HIS A O 1
ATOM 4009 N N . ARG A 1 510 ? 30.561 -27.018 15.229 1.00 86.56 510 ARG A N 1
ATOM 4010 C CA . ARG A 1 510 ? 31.222 -27.244 16.529 1.00 86.56 510 ARG A CA 1
ATOM 4011 C C . ARG A 1 510 ? 30.424 -28.178 17.436 1.00 86.56 510 ARG A C 1
ATOM 4013 O O . ARG A 1 510 ? 31.032 -28.938 18.183 1.00 86.56 510 ARG A O 1
ATOM 4020 N N . LEU A 1 511 ? 29.098 -28.135 17.355 1.00 89.06 511 LEU A N 1
ATOM 4021 C CA . LEU A 1 511 ? 28.205 -28.964 18.156 1.00 89.06 511 LEU A CA 1
ATOM 4022 C C . LEU A 1 511 ? 28.144 -30.411 17.652 1.00 89.06 511 LEU A C 1
ATOM 4024 O O . LEU A 1 511 ? 28.150 -31.335 18.460 1.00 89.06 511 LEU A O 1
ATOM 4028 N N . VAL A 1 512 ? 28.090 -30.615 16.333 1.00 89.44 512 VAL A N 1
ATOM 4029 C CA . VAL A 1 512 ? 27.839 -31.923 15.705 1.00 89.44 512 VAL A CA 1
ATOM 4030 C C . VAL A 1 512 ? 29.124 -32.678 15.363 1.00 89.44 512 VAL A C 1
ATOM 4032 O O . VAL A 1 512 ? 29.213 -33.877 15.621 1.00 89.44 512 VAL A O 1
ATOM 4035 N N . ALA A 1 513 ? 30.141 -32.005 14.814 1.00 85.94 513 ALA A N 1
ATOM 4036 C CA . ALA A 1 513 ? 31.357 -32.655 14.318 1.00 85.94 513 ALA A CA 1
ATOM 4037 C C . ALA A 1 513 ? 32.138 -33.494 15.353 1.00 85.94 513 ALA A C 1
ATOM 4039 O O . ALA A 1 513 ? 32.664 -34.538 14.959 1.00 85.94 513 ALA A O 1
ATOM 4040 N N . PRO A 1 514 ? 32.247 -33.103 16.644 1.00 86.50 514 PRO A N 1
ATOM 4041 C CA . PRO A 1 514 ? 32.986 -33.896 17.626 1.00 86.50 514 PRO A CA 1
ATOM 4042 C C . PRO A 1 514 ? 32.174 -35.064 18.208 1.00 86.50 514 PRO A C 1
ATOM 4044 O O . PRO A 1 514 ? 32.711 -35.809 19.027 1.00 86.50 514 PRO A O 1
ATOM 4047 N N . ARG A 1 515 ? 30.896 -35.227 17.835 1.00 86.50 515 ARG A N 1
ATOM 4048 C CA . ARG A 1 515 ? 30.008 -36.220 18.451 1.00 86.50 515 ARG A CA 1
ATOM 4049 C C . ARG A 1 515 ? 30.261 -37.637 17.936 1.00 86.50 515 ARG A C 1
ATOM 4051 O O . ARG A 1 515 ? 30.469 -37.859 16.742 1.00 86.50 515 ARG A O 1
ATOM 4058 N N . ASP A 1 516 ? 30.200 -38.611 18.840 1.00 82.00 516 ASP A N 1
ATOM 4059 C CA . ASP A 1 516 ? 30.369 -40.033 18.532 1.00 82.00 516 ASP A CA 1
ATOM 4060 C C . ASP A 1 516 ? 29.034 -40.666 18.108 1.00 82.00 516 ASP A C 1
ATOM 4062 O O . ASP A 1 516 ? 28.091 -40.770 18.894 1.00 82.00 516 ASP A O 1
ATOM 4066 N N . GLN A 1 517 ? 28.979 -41.147 16.863 1.00 74.44 517 GLN A N 1
ATOM 4067 C CA . GLN A 1 517 ? 27.782 -41.731 16.250 1.00 74.44 517 GLN A CA 1
ATOM 4068 C C . GLN A 1 517 ? 27.265 -42.999 16.957 1.00 74.44 517 GLN A C 1
ATOM 4070 O O . GLN A 1 517 ? 26.106 -43.364 16.778 1.00 74.44 517 GLN A O 1
ATOM 4075 N N . LYS A 1 518 ? 28.103 -43.708 17.721 1.00 77.62 518 LYS A N 1
ATOM 4076 C CA . LYS A 1 518 ? 27.738 -44.969 18.379 1.00 77.62 518 LYS A CA 1
ATOM 4077 C C . LYS A 1 518 ? 27.148 -44.762 19.771 1.00 77.62 518 LYS A C 1
ATOM 4079 O O . LYS A 1 518 ? 26.350 -45.586 20.212 1.00 77.62 518 LYS A O 1
ATOM 4084 N N . TYR A 1 519 ? 27.563 -43.707 20.468 1.00 79.50 519 TYR A N 1
ATOM 4085 C CA . TYR A 1 519 ? 27.223 -43.502 21.880 1.00 79.50 519 TYR A CA 1
ATOM 4086 C C . TYR A 1 519 ? 26.372 -42.259 22.139 1.00 79.50 519 TYR A C 1
ATOM 4088 O O . TYR A 1 519 ? 25.859 -42.106 23.246 1.00 79.50 519 TYR A O 1
ATOM 4096 N N . GLN A 1 520 ? 26.206 -41.375 21.153 1.00 86.31 520 GLN A N 1
ATOM 4097 C CA . GLN A 1 520 ? 25.435 -40.145 21.301 1.00 86.31 520 GLN A CA 1
ATOM 4098 C C . GLN A 1 520 ? 24.233 -40.114 20.359 1.00 86.31 520 GLN A C 1
ATOM 4100 O O . GLN A 1 520 ? 24.278 -40.616 19.239 1.00 86.31 520 GLN A O 1
ATOM 4105 N N . SER A 1 521 ? 23.149 -39.498 20.837 1.00 89.06 521 SER A N 1
ATOM 4106 C CA . SER A 1 521 ? 21.907 -39.341 20.079 1.00 89.06 521 SER A CA 1
ATOM 4107 C C . SER A 1 521 ? 22.103 -38.498 18.809 1.00 89.06 521 SER A C 1
ATOM 4109 O O . SER A 1 521 ? 22.963 -37.604 18.759 1.00 89.06 521 SER A O 1
ATOM 4111 N N . ASN A 1 522 ? 21.246 -38.768 17.819 1.00 93.38 522 ASN A N 1
ATOM 4112 C CA . ASN A 1 522 ? 21.044 -37.975 16.604 1.00 93.38 522 ASN A CA 1
ATOM 4113 C C . ASN A 1 522 ? 20.289 -36.658 16.853 1.00 93.38 522 ASN A C 1
ATOM 4115 O O . ASN A 1 522 ? 20.165 -35.851 15.936 1.00 93.38 522 ASN A O 1
ATOM 4119 N N . PHE A 1 523 ? 19.815 -36.441 18.080 1.00 94.06 523 PHE A N 1
ATOM 4120 C CA . PHE A 1 523 ? 19.100 -35.243 18.510 1.00 94.06 523 PHE A CA 1
ATOM 4121 C C . PHE A 1 523 ? 19.970 -34.442 19.472 1.00 94.06 523 PHE A C 1
ATOM 4123 O O . PHE A 1 523 ? 20.555 -35.004 20.409 1.00 94.06 523 PHE A O 1
ATOM 4130 N N . VAL A 1 524 ? 20.089 -33.140 19.224 1.00 91.62 524 VAL A N 1
ATOM 4131 C CA . VAL A 1 524 ? 20.862 -32.220 20.059 1.00 91.62 524 VAL A CA 1
ATOM 4132 C C . VAL A 1 524 ? 20.050 -30.958 20.296 1.00 91.62 524 VAL A C 1
ATOM 4134 O O . VAL A 1 524 ? 19.635 -30.313 19.340 1.00 91.62 524 VAL A O 1
ATOM 4137 N N . GLU A 1 525 ? 19.854 -30.592 21.559 1.00 90.12 525 GLU A N 1
ATOM 4138 C CA . GLU A 1 525 ? 19.271 -29.297 21.918 1.00 90.12 525 GLU A CA 1
ATOM 4139 C C . GLU A 1 525 ? 20.123 -28.162 21.338 1.00 90.12 525 GLU A C 1
ATOM 4141 O O . GLU A 1 525 ? 21.358 -28.197 21.407 1.00 90.12 525 GLU A O 1
ATOM 4146 N N . PHE A 1 526 ? 19.473 -27.167 20.740 1.00 88.00 526 PHE A N 1
ATOM 4147 C CA . PHE A 1 526 ? 20.150 -26.076 20.056 1.00 88.00 526 PHE A CA 1
ATOM 4148 C C . PHE A 1 526 ? 19.400 -24.773 20.278 1.00 88.00 526 PHE A C 1
ATOM 4150 O O . PHE A 1 526 ? 18.327 -24.574 19.731 1.00 88.00 526 PHE A O 1
ATOM 4157 N N . LYS A 1 527 ? 19.971 -23.854 21.063 1.00 83.62 527 LYS A N 1
ATOM 4158 C CA . LYS A 1 527 ? 19.265 -22.654 21.557 1.00 83.62 527 LYS A CA 1
ATOM 4159 C C . LYS A 1 527 ? 17.995 -23.016 22.362 1.00 83.62 527 LYS A C 1
ATOM 4161 O O . LYS A 1 527 ? 17.741 -24.179 22.648 1.00 83.62 527 LYS A O 1
ATOM 4166 N N . ARG A 1 528 ? 17.237 -22.011 22.825 1.00 75.25 528 ARG A N 1
ATOM 4167 C CA . ARG A 1 528 ? 16.131 -22.199 23.793 1.00 75.25 528 ARG A CA 1
ATOM 4168 C C . ARG A 1 528 ? 14.875 -22.866 23.212 1.00 75.25 528 ARG A C 1
ATOM 4170 O O . ARG A 1 528 ? 14.096 -23.411 23.985 1.00 75.25 528 ARG A O 1
ATOM 4177 N N . SER A 1 529 ? 14.661 -22.805 21.899 1.00 83.81 529 SER A N 1
ATOM 4178 C CA . SER A 1 529 ? 13.410 -23.246 21.259 1.00 83.81 529 SER A CA 1
ATOM 4179 C C . SER A 1 529 ? 13.605 -24.160 20.051 1.00 83.81 529 SER A C 1
ATOM 4181 O O . SER A 1 529 ? 12.621 -24.484 19.395 1.00 83.81 529 SER A O 1
ATOM 4183 N N . THR A 1 530 ? 14.833 -24.588 19.755 1.00 90.69 530 THR A N 1
ATOM 4184 C CA . THR A 1 530 ? 15.138 -25.380 18.557 1.00 90.69 530 THR A CA 1
ATOM 4185 C C . THR A 1 530 ? 16.018 -26.584 18.878 1.00 90.69 530 THR A C 1
ATOM 4187 O O . THR A 1 530 ? 16.645 -26.677 19.934 1.00 90.69 530 THR A O 1
ATOM 4190 N N . LYS A 1 531 ? 16.061 -27.544 17.960 1.00 93.25 531 LYS A N 1
ATOM 4191 C CA . LYS A 1 531 ? 16.861 -28.763 18.075 1.00 93.25 531 LYS A CA 1
ATOM 4192 C C . LYS A 1 531 ? 17.526 -29.071 16.748 1.00 93.25 531 LYS A C 1
ATOM 4194 O O . LYS A 1 531 ? 16.958 -28.838 15.687 1.00 93.25 531 LYS A O 1
ATOM 4199 N N . ILE A 1 532 ? 18.730 -29.629 16.800 1.00 94.88 532 ILE A N 1
ATOM 4200 C CA . ILE A 1 532 ? 19.417 -30.166 15.629 1.00 94.88 532 ILE A CA 1
ATOM 4201 C C . ILE A 1 532 ? 19.190 -31.671 15.566 1.00 94.88 532 ILE A C 1
ATOM 4203 O O . ILE A 1 532 ? 19.658 -32.427 16.421 1.00 94.88 532 ILE A O 1
ATOM 4207 N N . VAL A 1 533 ? 18.523 -32.097 14.499 1.00 95.62 533 VAL A N 1
ATOM 4208 C CA . VAL A 1 533 ? 18.433 -33.491 14.077 1.00 95.62 533 VAL A CA 1
ATOM 4209 C C . VAL A 1 533 ? 19.521 -33.727 13.040 1.00 95.62 533 VAL A C 1
ATOM 4211 O O . VAL A 1 533 ? 19.567 -33.041 12.021 1.00 95.62 533 VAL A O 1
ATOM 4214 N N . TYR A 1 534 ? 20.427 -34.674 13.275 1.00 95.06 534 TYR A N 1
ATOM 4215 C CA . TYR A 1 534 ? 21.521 -34.931 12.339 1.00 95.06 534 TYR A CA 1
ATOM 4216 C C . TYR A 1 534 ? 21.803 -36.411 12.125 1.00 95.06 534 TYR A C 1
ATOM 4218 O O . TYR A 1 534 ? 21.650 -37.243 13.021 1.00 95.06 534 TYR A O 1
ATOM 4226 N N . ARG A 1 535 ? 22.306 -36.748 10.937 1.00 93.06 535 ARG A N 1
ATOM 4227 C CA . ARG A 1 535 ? 22.767 -38.097 10.599 1.00 93.06 535 ARG A CA 1
ATOM 4228 C C . ARG A 1 535 ? 24.022 -38.043 9.741 1.00 93.06 535 ARG A C 1
ATOM 4230 O O . ARG A 1 535 ? 24.162 -37.201 8.857 1.00 93.06 535 ARG A O 1
ATOM 4237 N N . ARG A 1 536 ? 24.948 -38.962 10.013 1.00 89.00 536 ARG A N 1
ATOM 4238 C CA . ARG A 1 536 ? 26.203 -39.085 9.273 1.00 89.00 536 ARG A CA 1
ATOM 4239 C C . ARG A 1 536 ? 26.116 -40.216 8.253 1.00 89.00 536 ARG A C 1
ATOM 4241 O O . ARG A 1 536 ? 25.854 -41.359 8.633 1.00 89.00 536 ARG A O 1
ATOM 4248 N N . TYR A 1 537 ? 26.423 -39.898 6.999 1.00 87.19 537 TYR A N 1
ATOM 4249 C CA . TYR A 1 537 ? 26.615 -40.859 5.913 1.00 87.19 537 TYR A CA 1
ATOM 4250 C C . TYR A 1 537 ? 28.034 -40.718 5.374 1.00 87.19 537 TYR A C 1
ATOM 4252 O O . TYR A 1 537 ? 28.426 -39.662 4.879 1.00 87.19 537 TYR A O 1
ATOM 4260 N N . ALA A 1 538 ? 28.828 -41.782 5.512 1.00 82.44 538 ALA A N 1
ATOM 4261 C CA . ALA A 1 538 ? 30.253 -41.780 5.185 1.00 82.44 538 ALA A CA 1
ATOM 4262 C C . ALA A 1 538 ? 31.008 -40.580 5.815 1.00 82.44 538 ALA A C 1
ATOM 4264 O O . ALA A 1 538 ? 31.172 -40.507 7.040 1.00 82.44 538 ALA A O 1
ATOM 4265 N N . GLY A 1 539 ? 31.498 -39.651 4.989 1.00 78.94 539 GLY A N 1
ATOM 4266 C CA . GLY A 1 539 ? 32.219 -38.445 5.410 1.00 78.94 539 GLY A CA 1
ATOM 4267 C C . GLY A 1 539 ? 31.345 -37.206 5.637 1.00 78.94 539 GLY A C 1
ATOM 4268 O O . GLY A 1 539 ? 31.876 -36.187 6.067 1.00 78.94 539 GLY A O 1
ATOM 4269 N N . LEU A 1 540 ? 30.040 -37.278 5.359 1.00 86.44 540 LEU A N 1
ATOM 4270 C CA . LEU A 1 540 ? 29.136 -36.129 5.349 1.00 86.44 540 LEU A CA 1
ATOM 4271 C C . LEU A 1 540 ? 28.160 -36.153 6.524 1.00 86.44 540 LEU A C 1
ATOM 4273 O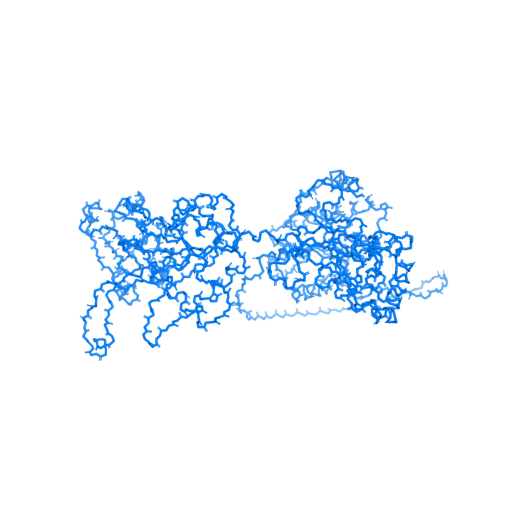 O . LEU A 1 540 ? 27.658 -37.207 6.921 1.00 86.44 540 LEU A O 1
ATOM 4277 N N . PHE A 1 541 ? 27.876 -34.963 7.047 1.00 89.56 541 PHE A N 1
ATOM 4278 C CA . PHE A 1 541 ? 26.847 -34.728 8.051 1.00 89.56 541 PHE A CA 1
ATOM 4279 C C . PHE A 1 541 ? 25.660 -34.031 7.393 1.00 89.56 541 PHE A C 1
ATOM 4281 O O . PHE A 1 541 ? 25.830 -32.996 6.750 1.00 89.56 541 PHE A O 1
ATOM 4288 N N . PHE A 1 542 ? 24.477 -34.605 7.575 1.00 92.81 542 PHE A N 1
ATOM 4289 C CA . PHE A 1 542 ? 23.201 -34.015 7.195 1.00 92.81 542 PHE A CA 1
ATOM 4290 C C . PHE A 1 542 ? 22.536 -33.535 8.476 1.00 92.81 542 PHE A C 1
ATOM 4292 O O . PHE A 1 542 ? 22.366 -34.338 9.393 1.00 92.81 542 PHE A O 1
ATOM 4299 N N . CYS A 1 543 ? 22.212 -32.248 8.551 1.00 93.56 543 CYS A N 1
ATOM 4300 C CA . CYS A 1 543 ? 21.667 -31.608 9.743 1.00 93.56 543 CYS A CA 1
ATOM 4301 C C . CYS A 1 543 ? 20.409 -30.824 9.365 1.00 93.56 543 CYS A C 1
ATOM 4303 O O . CYS A 1 543 ? 20.439 -30.069 8.395 1.00 93.56 543 CYS A O 1
ATOM 4305 N N . VAL A 1 544 ? 19.350 -30.968 10.156 1.00 94.25 544 VAL A N 1
ATOM 4306 C CA . VAL A 1 544 ? 18.105 -30.200 10.068 1.00 94.25 544 VAL A CA 1
ATOM 4307 C C . VAL A 1 544 ? 17.873 -29.534 11.420 1.00 94.25 544 VAL A C 1
ATOM 4309 O O . VAL A 1 544 ? 18.043 -30.170 12.461 1.00 94.25 544 VAL A O 1
ATOM 4312 N N . CYS A 1 545 ? 17.539 -28.246 11.403 1.00 93.31 545 CYS A N 1
ATOM 4313 C CA . CYS A 1 545 ? 17.113 -27.513 12.590 1.00 93.31 545 CYS A CA 1
ATOM 4314 C C . CYS A 1 545 ? 15.586 -27.523 12.629 1.00 93.31 545 CYS A C 1
ATOM 4316 O O . CYS A 1 545 ? 14.971 -27.145 11.639 1.00 93.31 545 CYS A O 1
ATOM 4318 N N . VAL A 1 546 ? 15.013 -27.976 13.739 1.00 92.94 546 VAL A N 1
ATOM 4319 C CA . VAL A 1 546 ? 13.564 -28.126 13.940 1.00 92.94 546 VAL A CA 1
ATOM 4320 C C . VAL A 1 546 ? 13.142 -27.405 15.215 1.00 92.94 546 VAL A C 1
ATOM 4322 O O . VAL A 1 546 ? 13.983 -27.184 16.098 1.00 92.94 546 VAL A O 1
ATOM 4325 N N . ASP A 1 547 ? 11.866 -27.060 15.343 1.00 90.88 547 ASP A N 1
ATOM 4326 C CA . ASP A 1 547 ? 11.348 -26.450 16.564 1.00 90.88 547 ASP A CA 1
ATOM 4327 C C . ASP A 1 547 ? 11.264 -27.473 17.702 1.00 90.88 547 ASP A C 1
ATOM 4329 O O . ASP A 1 547 ? 11.159 -28.685 17.503 1.00 90.88 547 ASP A O 1
ATOM 4333 N N . ALA A 1 548 ? 11.294 -26.997 18.949 1.00 86.62 548 ALA A N 1
ATOM 4334 C CA . ALA A 1 548 ? 11.261 -27.867 20.128 1.00 86.62 548 ALA A CA 1
ATOM 4335 C C . ALA A 1 548 ? 9.999 -28.751 20.209 1.00 86.62 548 ALA A C 1
ATOM 4337 O O . ALA A 1 548 ? 10.015 -29.771 20.908 1.00 86.62 548 ALA A O 1
ATOM 4338 N N . THR A 1 549 ? 8.924 -28.354 19.519 1.00 88.75 549 THR A N 1
ATOM 4339 C CA . THR A 1 549 ? 7.643 -29.066 19.432 1.00 88.75 549 THR A CA 1
ATOM 4340 C C . THR A 1 549 ? 7.551 -30.050 18.268 1.00 88.75 549 THR A C 1
ATOM 4342 O O . THR A 1 549 ? 6.601 -30.835 18.233 1.00 88.75 549 THR A O 1
ATOM 4345 N N . ASP A 1 550 ? 8.508 -30.034 17.341 1.00 88.50 550 ASP A N 1
ATOM 4346 C CA . ASP A 1 550 ? 8.470 -30.873 16.149 1.00 88.50 550 ASP A CA 1
ATOM 4347 C C . ASP A 1 550 ? 8.817 -32.332 16.436 1.00 88.50 550 ASP A C 1
ATOM 4349 O O . ASP A 1 550 ? 9.507 -32.690 17.396 1.00 88.50 550 ASP A O 1
ATOM 4353 N N . ASN A 1 551 ? 8.347 -33.213 15.554 1.00 92.00 551 ASN A N 1
ATOM 4354 C CA . ASN A 1 551 ? 8.662 -34.630 15.635 1.00 92.00 551 ASN A CA 1
ATOM 4355 C C . ASN A 1 551 ? 10.071 -34.913 15.089 1.00 92.00 551 ASN A C 1
ATOM 4357 O O . ASN A 1 551 ? 10.258 -35.179 13.903 1.00 92.00 551 ASN A O 1
ATOM 4361 N N . GLU A 1 552 ? 11.055 -34.935 15.984 1.00 92.56 552 GLU A N 1
ATOM 4362 C CA . GLU A 1 552 ? 12.464 -35.212 15.674 1.00 92.56 552 GLU A CA 1
ATOM 4363 C C . GLU A 1 552 ? 12.685 -36.519 14.885 1.00 92.56 552 GLU A C 1
ATOM 4365 O O . GLU A 1 552 ? 13.566 -36.591 14.025 1.00 92.56 552 GLU A O 1
ATOM 4370 N N . LEU A 1 553 ? 11.876 -37.559 15.138 1.00 94.06 553 LEU A N 1
ATOM 4371 C CA . LEU A 1 553 ? 11.978 -38.839 14.428 1.00 94.06 553 LEU A CA 1
ATOM 4372 C C . LEU A 1 553 ? 11.531 -38.715 12.970 1.00 94.06 553 LEU A C 1
ATOM 4374 O O . LEU A 1 553 ? 12.129 -39.349 12.103 1.00 94.06 553 LEU A O 1
ATOM 4378 N N . ALA A 1 554 ? 10.517 -37.890 12.693 1.00 93.25 554 ALA A N 1
ATOM 4379 C CA . ALA A 1 554 ? 10.057 -37.648 11.328 1.00 93.25 554 ALA A CA 1
ATOM 4380 C C . ALA A 1 554 ? 11.164 -36.993 10.493 1.00 93.25 554 ALA A C 1
ATOM 4382 O O . ALA A 1 554 ? 11.457 -37.454 9.394 1.00 93.25 554 ALA A O 1
ATOM 4383 N N . TYR A 1 555 ? 11.852 -35.998 11.055 1.00 94.56 555 TYR A N 1
ATOM 4384 C CA . TYR A 1 555 ? 12.970 -35.333 10.387 1.00 94.56 555 TYR A CA 1
ATOM 4385 C C . TYR A 1 555 ? 14.216 -36.222 10.267 1.00 94.56 555 TYR A C 1
ATOM 4387 O O . TYR A 1 555 ? 14.929 -36.151 9.266 1.00 94.56 555 TYR A O 1
ATOM 4395 N N . LEU A 1 556 ? 14.468 -37.119 11.227 1.00 95.12 556 LEU A N 1
ATOM 4396 C CA . LEU A 1 556 ? 15.555 -38.097 11.112 1.00 95.12 556 LEU A CA 1
ATOM 4397 C C . LEU A 1 556 ? 15.317 -39.092 9.966 1.00 95.12 556 LEU A C 1
ATOM 4399 O O . LEU A 1 556 ? 16.258 -39.438 9.243 1.00 95.12 556 LEU A O 1
ATOM 4403 N N . GLU A 1 557 ? 14.070 -39.536 9.793 1.00 95.31 557 GLU A N 1
ATOM 4404 C CA . GLU A 1 557 ? 13.670 -40.380 8.667 1.00 95.31 557 GLU A CA 1
ATOM 4405 C C . GLU A 1 557 ? 13.627 -39.593 7.352 1.00 95.31 557 GLU A C 1
ATOM 4407 O O . GLU A 1 557 ? 14.066 -40.117 6.333 1.00 95.31 557 GLU A O 1
ATOM 4412 N N . ALA A 1 558 ? 13.233 -38.317 7.360 1.00 95.06 558 ALA A N 1
ATOM 4413 C CA . ALA A 1 558 ? 13.292 -37.456 6.178 1.00 95.06 558 ALA A CA 1
ATOM 4414 C C . ALA A 1 558 ? 14.735 -37.263 5.675 1.00 95.06 558 ALA A C 1
ATOM 4416 O O . ALA A 1 558 ? 14.986 -37.344 4.474 1.00 95.06 558 ALA A O 1
ATOM 4417 N N . ILE A 1 559 ? 15.715 -37.111 6.579 1.00 95.25 559 ILE A N 1
ATOM 4418 C CA . ILE A 1 559 ? 17.143 -37.101 6.213 1.00 95.25 559 ILE A CA 1
ATOM 4419 C C . ILE A 1 559 ? 17.541 -38.420 5.536 1.00 95.25 559 ILE A C 1
ATOM 4421 O O . ILE A 1 559 ? 18.300 -38.415 4.567 1.00 95.25 559 ILE A O 1
ATOM 4425 N N . HIS A 1 560 ? 17.070 -39.562 6.046 1.00 94.44 560 HIS A N 1
ATOM 4426 C CA . HIS A 1 560 ? 17.358 -40.855 5.428 1.00 94.44 560 HIS A CA 1
ATOM 4427 C C . HIS A 1 560 ? 16.736 -40.969 4.041 1.00 94.44 560 HIS A C 1
ATOM 4429 O O . HIS A 1 560 ? 17.446 -41.278 3.087 1.00 94.44 560 HIS A O 1
ATOM 4435 N N . PHE A 1 561 ? 15.454 -40.636 3.934 1.00 95.50 561 PHE A N 1
ATOM 4436 C CA . PHE A 1 561 ? 14.704 -40.626 2.691 1.00 95.50 561 PHE A CA 1
ATOM 4437 C C . PHE A 1 561 ? 15.376 -39.754 1.627 1.00 95.50 561 PHE A C 1
ATOM 4439 O O . PHE A 1 561 ? 15.603 -40.219 0.513 1.00 95.50 561 PHE A O 1
ATOM 4446 N N . PHE A 1 562 ? 15.782 -38.533 1.983 1.00 95.19 562 PHE A N 1
ATOM 4447 C CA . PHE A 1 562 ? 16.493 -37.625 1.085 1.00 95.19 562 PHE A CA 1
ATOM 4448 C C . PHE A 1 562 ? 17.791 -38.244 0.544 1.00 95.19 562 PHE A C 1
ATOM 4450 O O . PHE A 1 562 ? 18.041 -38.215 -0.659 1.00 95.19 562 PHE A O 1
ATOM 4457 N N . VAL A 1 563 ? 18.594 -38.876 1.407 1.00 93.56 563 VAL A N 1
ATOM 4458 C CA . VAL A 1 563 ? 19.832 -39.555 0.986 1.00 93.56 563 VAL A CA 1
ATOM 4459 C C . VAL A 1 563 ? 19.549 -40.754 0.079 1.00 93.56 563 VAL A C 1
ATOM 4461 O O . VAL A 1 563 ? 20.292 -40.983 -0.870 1.00 93.56 563 VAL A O 1
ATOM 4464 N N . GLU A 1 564 ? 18.474 -41.501 0.320 1.00 94.06 564 GLU A N 1
ATOM 4465 C CA . GLU A 1 564 ? 18.080 -42.610 -0.553 1.00 94.06 564 GLU A CA 1
ATOM 4466 C C . GLU A 1 564 ? 17.590 -42.135 -1.927 1.00 94.06 564 GLU A C 1
ATOM 4468 O O . GLU A 1 564 ? 17.898 -42.773 -2.934 1.00 94.06 564 GLU A O 1
ATOM 4473 N N . VAL A 1 565 ? 16.848 -41.023 -1.990 1.00 93.81 565 VAL A N 1
ATOM 4474 C CA . VAL A 1 565 ? 16.439 -40.414 -3.267 1.00 93.81 565 VAL A CA 1
ATOM 4475 C C . VAL A 1 565 ? 17.669 -39.951 -4.044 1.00 93.81 565 VAL A C 1
ATOM 4477 O O . VAL A 1 565 ? 17.767 -40.235 -5.235 1.00 93.81 565 VAL A O 1
ATOM 4480 N N . LEU A 1 566 ? 18.639 -39.319 -3.374 1.00 92.25 566 LEU A N 1
ATOM 4481 C CA . LEU A 1 566 ? 19.910 -38.930 -3.990 1.00 92.25 566 LEU A CA 1
ATOM 4482 C C . LEU A 1 566 ? 20.679 -40.139 -4.537 1.00 92.25 566 LEU A C 1
ATOM 4484 O O . LEU A 1 566 ? 21.149 -40.103 -5.672 1.00 92.25 566 LEU A O 1
ATOM 4488 N N . ASP A 1 567 ? 20.790 -41.215 -3.758 1.00 91.69 567 ASP A N 1
ATOM 4489 C CA . ASP A 1 567 ? 21.506 -42.424 -4.172 1.00 91.69 567 ASP A CA 1
ATOM 4490 C C . ASP A 1 567 ? 20.865 -43.095 -5.393 1.00 91.69 567 ASP A C 1
ATOM 4492 O O . ASP A 1 567 ? 21.562 -43.507 -6.325 1.00 91.69 567 ASP A O 1
ATOM 4496 N N . GLN A 1 568 ? 19.530 -43.140 -5.420 1.00 90.69 568 GLN A N 1
ATOM 4497 C CA . GLN A 1 568 ? 18.773 -43.684 -6.541 1.00 90.69 568 GLN A CA 1
ATOM 4498 C C . GLN A 1 568 ? 18.846 -42.785 -7.782 1.00 90.69 568 GLN A C 1
ATOM 4500 O O . GLN A 1 568 ? 18.944 -43.307 -8.892 1.00 90.69 568 GLN A O 1
ATOM 4505 N N . PHE A 1 569 ? 18.819 -41.462 -7.605 1.00 89.25 569 PHE A N 1
ATOM 4506 C CA . PHE A 1 569 ? 18.901 -40.496 -8.699 1.00 89.25 569 PHE A CA 1
ATOM 4507 C C . PHE A 1 569 ? 20.288 -40.490 -9.361 1.00 89.25 569 PHE A C 1
ATOM 4509 O O . PHE A 1 569 ? 20.387 -40.545 -10.584 1.00 89.25 569 PHE A O 1
ATOM 4516 N N . PHE A 1 570 ? 21.370 -40.480 -8.571 1.00 86.31 570 PHE A N 1
ATOM 4517 C CA . PHE A 1 570 ? 22.743 -40.439 -9.095 1.00 86.31 570 PHE A CA 1
ATOM 4518 C C . PHE A 1 570 ? 23.335 -41.819 -9.426 1.00 86.31 570 PHE A C 1
ATOM 4520 O O . PHE A 1 570 ? 24.351 -41.897 -10.115 1.00 86.31 570 PHE A O 1
ATOM 4527 N N . GLY A 1 571 ? 22.714 -42.915 -8.981 1.00 82.75 571 GLY A N 1
ATOM 4528 C CA . GLY A 1 571 ? 23.190 -44.271 -9.259 1.00 82.75 571 GLY A CA 1
ATOM 4529 C C . GLY A 1 571 ? 24.489 -44.608 -8.520 1.00 82.75 571 GLY A C 1
ATOM 4530 O O . GLY A 1 571 ? 25.479 -44.985 -9.152 1.00 82.75 571 GLY A O 1
ATOM 4531 N N . ASN A 1 572 ? 24.436 -44.559 -7.182 1.00 82.62 572 ASN A N 1
ATOM 4532 C CA . ASN A 1 572 ? 25.547 -44.523 -6.211 1.00 82.62 572 ASN A CA 1
ATOM 4533 C C . ASN A 1 572 ? 26.094 -43.108 -6.000 1.00 82.62 572 ASN A C 1
ATOM 4535 O O . ASN A 1 572 ? 27.108 -42.727 -6.586 1.00 82.62 572 ASN A O 1
ATOM 4539 N N . VAL A 1 573 ? 25.434 -42.347 -5.128 1.00 86.94 573 VAL A N 1
ATOM 4540 C CA . VAL A 1 573 ? 25.797 -40.948 -4.875 1.00 86.94 573 VAL A CA 1
ATOM 4541 C C . VAL A 1 573 ? 27.133 -40.837 -4.137 1.00 86.94 573 VAL A C 1
ATOM 4543 O O . VAL A 1 573 ? 27.371 -41.492 -3.118 1.00 86.94 573 VAL A O 1
ATOM 4546 N N . CYS A 1 574 ? 28.015 -39.961 -4.614 1.00 83.31 574 CYS A N 1
ATOM 4547 C CA . CYS A 1 574 ? 29.231 -39.573 -3.909 1.00 83.31 574 CYS A CA 1
ATOM 4548 C C . CYS A 1 574 ? 29.247 -38.073 -3.576 1.00 83.31 574 CYS A C 1
ATOM 4550 O O . CYS A 1 574 ? 28.471 -37.279 -4.100 1.00 83.31 574 CYS A O 1
ATOM 4552 N N . GLU A 1 575 ? 30.159 -37.648 -2.692 1.00 79.75 575 GLU A N 1
ATOM 4553 C CA . GLU A 1 575 ? 30.296 -36.229 -2.317 1.00 79.75 575 GLU A CA 1
ATOM 4554 C C . GLU A 1 575 ? 30.536 -35.323 -3.536 1.00 79.75 575 GLU A C 1
ATOM 4556 O O . GLU A 1 575 ? 30.097 -34.176 -3.556 1.00 79.75 575 GLU A O 1
ATOM 4561 N N . LEU A 1 576 ? 31.211 -35.848 -4.561 1.00 78.19 576 LEU A N 1
ATOM 4562 C CA . LEU A 1 576 ? 31.512 -35.122 -5.785 1.00 78.19 576 LEU A CA 1
ATOM 4563 C C . LEU A 1 576 ? 30.241 -34.812 -6.593 1.00 78.19 576 LEU A C 1
ATOM 4565 O O . LEU A 1 576 ? 30.137 -33.720 -7.148 1.00 78.19 576 LEU A O 1
ATOM 4569 N N . ASP A 1 577 ? 29.260 -35.721 -6.586 1.00 82.06 577 ASP A N 1
ATOM 4570 C CA . ASP A 1 577 ? 27.959 -35.507 -7.228 1.00 82.06 577 ASP A CA 1
ATOM 4571 C C . ASP A 1 577 ? 27.188 -34.394 -6.528 1.00 82.06 577 ASP A C 1
ATOM 4573 O O . ASP A 1 577 ? 26.615 -33.533 -7.191 1.00 82.06 577 ASP A O 1
ATOM 4577 N N . LEU A 1 578 ? 27.249 -34.351 -5.193 1.00 83.75 578 LEU A N 1
ATOM 4578 C CA . LEU A 1 578 ? 26.600 -33.294 -4.419 1.00 83.75 578 LEU A CA 1
ATOM 4579 C C . LEU A 1 578 ? 27.219 -31.915 -4.677 1.00 83.75 578 LEU A C 1
ATOM 4581 O O . LEU A 1 578 ? 26.521 -30.907 -4.629 1.00 83.75 578 LEU A O 1
ATOM 4585 N N . VAL A 1 579 ? 28.528 -31.868 -4.942 1.00 77.94 579 VAL A N 1
ATOM 4586 C CA . VAL A 1 579 ? 29.259 -30.622 -5.212 1.00 77.94 579 VAL A CA 1
ATOM 4587 C C . VAL A 1 579 ? 29.064 -30.150 -6.652 1.00 77.94 579 VAL A C 1
ATOM 4589 O O . VAL A 1 579 ? 28.822 -28.966 -6.864 1.00 77.94 579 VAL A O 1
ATOM 4592 N N . PHE A 1 580 ? 29.169 -31.037 -7.645 1.00 72.00 580 PHE A N 1
ATOM 4593 C CA . PHE A 1 580 ? 29.081 -30.639 -9.055 1.00 72.00 580 PHE A CA 1
ATOM 4594 C C . PHE A 1 580 ? 27.654 -30.567 -9.593 1.00 72.00 580 PHE A C 1
ATOM 4596 O O . PHE A 1 580 ? 27.413 -29.832 -10.546 1.00 72.00 580 PHE A O 1
ATOM 4603 N N . ASN A 1 581 ? 26.707 -31.271 -8.973 1.00 82.56 581 ASN A N 1
ATOM 4604 C CA . ASN A 1 581 ? 25.296 -31.251 -9.355 1.00 82.56 581 ASN A CA 1
ATOM 4605 C C . ASN A 1 581 ? 24.420 -30.622 -8.263 1.00 82.56 581 ASN A C 1
ATOM 4607 O O . ASN A 1 581 ? 23.270 -31.020 -8.093 1.00 82.56 581 ASN A O 1
ATOM 4611 N N . PHE A 1 582 ? 24.947 -29.639 -7.519 1.00 82.06 582 PHE A N 1
ATOM 4612 C CA . PHE A 1 582 ? 24.251 -29.014 -6.387 1.00 82.06 582 PHE A CA 1
ATOM 4613 C C . PHE A 1 582 ? 22.854 -28.487 -6.755 1.00 82.06 582 PHE A C 1
ATOM 4615 O O . PHE A 1 582 ? 21.944 -28.586 -5.943 1.00 82.06 582 PHE A O 1
ATOM 4622 N N . TYR A 1 583 ? 22.657 -27.991 -7.982 1.00 82.06 583 TYR A N 1
ATOM 4623 C CA . TYR A 1 583 ? 21.355 -27.539 -8.485 1.00 82.06 583 TYR A CA 1
ATOM 4624 C C . TYR A 1 583 ? 20.325 -28.681 -8.540 1.00 82.06 583 TYR A C 1
ATOM 4626 O O . TYR A 1 583 ? 19.202 -28.501 -8.080 1.00 82.06 583 TYR A O 1
ATOM 4634 N N . LYS A 1 584 ? 20.719 -29.883 -8.991 1.00 85.31 584 LYS A N 1
ATOM 4635 C CA . LYS A 1 584 ? 19.856 -31.078 -8.945 1.00 85.31 584 LYS A CA 1
ATOM 4636 C C . LYS A 1 584 ? 19.599 -31.523 -7.511 1.00 85.31 584 LYS A C 1
ATOM 4638 O O . LYS A 1 584 ? 18.498 -31.945 -7.189 1.00 85.31 584 LYS A O 1
ATOM 4643 N N . VAL A 1 585 ? 20.591 -31.386 -6.629 1.00 89.12 585 VAL A N 1
ATOM 4644 C CA . VAL A 1 585 ? 20.413 -31.677 -5.199 1.00 89.12 585 VAL A CA 1
ATOM 4645 C C . VAL A 1 585 ? 19.415 -30.712 -4.554 1.00 89.12 585 VAL A C 1
ATOM 4647 O O . VAL A 1 585 ? 18.595 -31.169 -3.766 1.00 89.12 585 VAL A O 1
ATOM 4650 N N . TYR A 1 586 ? 19.438 -29.419 -4.899 1.00 90.31 586 TYR A N 1
ATOM 4651 C CA . TYR A 1 586 ? 18.421 -28.459 -4.458 1.00 90.31 586 TYR A CA 1
ATOM 4652 C C . TYR A 1 586 ? 17.045 -28.787 -5.044 1.00 90.31 586 TYR A C 1
ATOM 4654 O O . TYR A 1 586 ? 16.084 -28.793 -4.295 1.00 90.31 586 TYR A O 1
ATOM 4662 N N . ALA A 1 587 ? 16.942 -29.162 -6.322 1.00 89.44 587 ALA A N 1
ATOM 4663 C CA . ALA A 1 587 ? 15.665 -29.599 -6.895 1.00 89.44 587 ALA A CA 1
ATOM 4664 C C . ALA A 1 587 ? 15.088 -30.822 -6.157 1.00 89.44 587 ALA A C 1
ATOM 4666 O O . ALA A 1 587 ? 13.916 -30.841 -5.803 1.00 89.44 587 ALA A O 1
ATOM 4667 N N . ILE A 1 588 ? 15.927 -31.819 -5.849 1.00 91.12 588 ILE A N 1
ATOM 4668 C CA . ILE A 1 588 ? 15.522 -32.976 -5.038 1.00 91.12 588 ILE A CA 1
ATOM 4669 C C . ILE A 1 588 ? 15.118 -32.531 -3.629 1.00 91.12 588 ILE A C 1
ATOM 4671 O O . ILE A 1 588 ? 14.130 -33.021 -3.097 1.00 91.12 588 ILE A O 1
ATOM 4675 N N . LEU A 1 589 ? 15.879 -31.625 -3.010 1.00 92.62 589 LEU A N 1
ATOM 4676 C CA . LEU A 1 589 ? 15.582 -31.121 -1.671 1.00 92.62 589 LEU A CA 1
ATOM 4677 C C . LEU A 1 589 ? 14.230 -30.404 -1.638 1.00 92.62 589 LEU A C 1
ATOM 4679 O O . LEU A 1 589 ? 13.497 -30.573 -0.672 1.00 92.62 589 LEU A O 1
ATOM 4683 N N . ASP A 1 590 ? 13.903 -29.656 -2.686 1.00 91.81 590 ASP A N 1
ATOM 4684 C CA . ASP A 1 590 ? 12.678 -28.867 -2.803 1.00 91.81 590 ASP A CA 1
ATOM 4685 C C . ASP A 1 590 ? 11.447 -29.745 -3.031 1.00 91.81 590 ASP A C 1
ATOM 4687 O O . ASP A 1 590 ? 10.386 -29.422 -2.518 1.00 91.81 590 ASP A O 1
ATOM 4691 N N . GLU A 1 591 ? 11.599 -30.891 -3.699 1.00 91.62 591 GLU A N 1
ATOM 4692 C CA . GLU A 1 591 ? 10.537 -31.903 -3.795 1.00 91.62 591 GLU A CA 1
ATOM 4693 C C . GLU A 1 591 ? 10.293 -32.637 -2.467 1.00 91.62 591 GLU A C 1
ATOM 4695 O O . GLU A 1 591 ? 9.204 -33.153 -2.231 1.00 91.62 591 GLU A O 1
ATOM 4700 N N . VAL A 1 592 ? 11.307 -32.733 -1.598 1.00 91.75 592 VAL A N 1
ATOM 4701 C CA . VAL A 1 592 ? 11.181 -33.395 -0.286 1.00 91.75 592 VAL A CA 1
ATOM 4702 C C . VAL A 1 592 ? 10.718 -32.415 0.797 1.00 91.75 592 VAL A C 1
ATOM 4704 O O . VAL A 1 592 ? 9.963 -32.804 1.690 1.00 91.75 592 VAL A O 1
ATOM 4707 N N . PHE A 1 593 ? 11.158 -31.157 0.728 1.00 92.06 593 PHE A N 1
ATOM 4708 C CA . PHE A 1 593 ? 10.924 -30.136 1.743 1.00 92.06 593 PHE A CA 1
ATOM 4709 C C . PHE A 1 593 ? 10.466 -28.804 1.140 1.00 92.06 593 PHE A C 1
ATOM 4711 O O . PHE A 1 593 ? 11.240 -28.111 0.466 1.00 92.06 593 PHE A O 1
ATOM 4718 N N . LEU A 1 594 ? 9.273 -28.363 1.535 1.00 89.12 594 LEU A N 1
ATOM 4719 C CA . LEU A 1 594 ? 8.680 -27.095 1.117 1.00 89.12 594 LEU A CA 1
ATOM 4720 C C . LEU A 1 594 ? 8.420 -26.208 2.329 1.00 89.12 594 LEU A C 1
ATOM 4722 O O . LEU A 1 594 ? 7.809 -26.636 3.302 1.00 89.12 594 LEU A O 1
ATOM 4726 N N . ALA A 1 595 ? 8.901 -24.963 2.275 1.00 85.12 595 ALA A N 1
ATOM 4727 C CA . ALA A 1 595 ? 8.772 -23.987 3.365 1.00 85.12 595 ALA A CA 1
ATOM 4728 C C . ALA A 1 595 ? 9.245 -24.494 4.752 1.00 85.12 595 ALA A C 1
ATOM 4730 O O . ALA A 1 595 ? 8.778 -24.021 5.778 1.00 85.12 595 ALA A O 1
ATOM 4731 N N . GLY A 1 596 ? 10.188 -25.442 4.783 1.00 83.94 596 GLY A N 1
ATOM 4732 C CA . GLY A 1 596 ? 10.755 -26.007 6.013 1.00 83.94 596 GLY A CA 1
ATOM 4733 C C . GLY A 1 596 ? 10.057 -27.271 6.500 1.00 83.94 596 GLY A C 1
ATOM 4734 O O . GLY A 1 596 ? 10.597 -27.950 7.366 1.00 83.94 596 GLY A O 1
ATOM 4735 N N . GLU A 1 597 ? 8.933 -27.631 5.884 1.00 87.50 597 GLU A N 1
ATOM 4736 C CA . GLU A 1 597 ? 8.123 -28.794 6.230 1.00 87.50 597 GLU A CA 1
ATOM 4737 C C . GLU A 1 597 ? 8.344 -29.950 5.248 1.00 87.50 597 GLU A C 1
ATOM 4739 O O . GLU A 1 597 ? 8.748 -29.752 4.100 1.00 87.50 597 GLU A O 1
ATOM 4744 N N . ILE A 1 598 ? 8.060 -31.177 5.688 1.00 91.88 598 ILE A N 1
ATOM 4745 C CA . ILE A 1 598 ? 8.117 -32.376 4.837 1.00 91.88 598 ILE A CA 1
ATOM 4746 C C . ILE A 1 598 ? 6.930 -32.347 3.859 1.00 91.88 598 ILE A C 1
ATOM 4748 O O . ILE A 1 598 ? 5.780 -32.441 4.289 1.00 91.88 598 ILE A O 1
ATOM 4752 N N . GLU A 1 599 ? 7.200 -32.256 2.555 1.00 92.31 599 GLU A N 1
ATOM 4753 C CA . GLU A 1 599 ? 6.165 -32.202 1.511 1.00 92.31 599 GLU A CA 1
ATOM 4754 C C . GLU A 1 599 ? 5.815 -33.602 0.988 1.00 92.31 599 GLU A C 1
ATOM 4756 O O . GLU A 1 599 ? 4.683 -34.071 1.132 1.00 92.31 599 GLU A O 1
ATOM 4761 N N . GLU A 1 600 ? 6.788 -34.283 0.380 1.00 93.12 600 GLU A N 1
ATOM 4762 C CA . GLU A 1 600 ? 6.599 -35.575 -0.277 1.00 93.12 600 GLU A CA 1
ATOM 4763 C C . GLU A 1 600 ? 7.437 -36.662 0.402 1.00 93.12 600 GLU A C 1
ATOM 4765 O O . GLU A 1 600 ? 8.625 -36.508 0.683 1.00 93.12 600 GLU A O 1
ATOM 4770 N N . THR A 1 601 ? 6.809 -37.812 0.639 1.00 92.19 601 THR A N 1
ATOM 4771 C CA . THR A 1 601 ? 7.425 -38.972 1.311 1.00 92.19 601 THR A CA 1
ATOM 4772 C C . THR A 1 601 ? 7.489 -40.205 0.405 1.00 92.19 601 THR A C 1
ATOM 4774 O O . THR A 1 601 ? 7.948 -41.275 0.811 1.00 92.19 601 THR A O 1
ATOM 4777 N N . SER A 1 602 ? 7.053 -40.076 -0.852 1.00 92.12 602 SER A N 1
ATOM 4778 C CA . SER A 1 602 ? 7.093 -41.116 -1.873 1.00 92.12 602 SER A CA 1
ATOM 4779 C C . SER A 1 602 ? 8.259 -40.921 -2.838 1.00 92.12 602 SER A C 1
ATOM 4781 O O . SER A 1 602 ? 8.242 -40.040 -3.698 1.00 92.12 602 SER A O 1
ATOM 4783 N N . LYS A 1 603 ? 9.245 -41.830 -2.783 1.00 89.75 603 LYS A N 1
ATOM 4784 C CA . LYS A 1 603 ? 10.402 -41.818 -3.703 1.00 89.75 603 LYS A CA 1
ATOM 4785 C C . LYS A 1 603 ? 9.972 -41.821 -5.168 1.00 89.75 603 LYS A C 1
ATOM 4787 O O . LYS A 1 603 ? 10.586 -41.161 -5.993 1.00 89.75 603 LYS A O 1
ATOM 4792 N N . GLN A 1 604 ? 8.919 -42.574 -5.496 1.00 89.12 604 GLN A N 1
ATOM 4793 C CA . GLN A 1 604 ? 8.437 -42.701 -6.873 1.00 89.12 604 GLN A CA 1
ATOM 4794 C C . GLN A 1 604 ? 7.900 -41.378 -7.410 1.00 89.12 604 GLN A C 1
ATOM 4796 O O . GLN A 1 604 ? 8.143 -41.062 -8.571 1.00 89.12 604 GLN A O 1
ATOM 4801 N N . VAL A 1 605 ? 7.185 -40.613 -6.580 1.00 90.81 605 VAL A N 1
ATOM 4802 C CA . VAL A 1 605 ? 6.628 -39.320 -6.988 1.00 90.81 605 VAL A CA 1
ATOM 4803 C C . VAL A 1 605 ? 7.757 -38.324 -7.216 1.00 90.81 605 VAL A C 1
ATOM 4805 O O . VAL A 1 605 ? 7.822 -37.752 -8.302 1.00 90.81 605 VAL A O 1
ATOM 4808 N N . VAL A 1 606 ? 8.689 -38.216 -6.261 1.00 90.38 606 VAL A N 1
ATOM 4809 C CA . VAL A 1 606 ? 9.868 -37.342 -6.374 1.00 90.38 606 VAL A CA 1
ATOM 4810 C C . VAL A 1 606 ? 10.667 -37.672 -7.638 1.00 90.38 606 VAL A C 1
ATOM 4812 O O . VAL A 1 606 ? 10.879 -36.807 -8.478 1.00 90.38 606 VAL A O 1
ATOM 4815 N N . LEU A 1 607 ? 11.025 -38.942 -7.853 1.00 88.81 607 LEU A N 1
ATOM 4816 C CA . LEU A 1 607 ? 11.792 -39.353 -9.035 1.00 88.81 607 LEU A CA 1
ATOM 4817 C C . LEU A 1 607 ? 11.033 -39.135 -10.350 1.00 88.81 607 LEU A C 1
ATOM 4819 O O . LEU A 1 607 ? 11.641 -38.721 -11.327 1.00 88.81 607 LEU A O 1
ATOM 4823 N N . THR A 1 608 ? 9.714 -39.357 -10.389 1.00 89.19 608 THR A N 1
ATOM 4824 C CA . THR A 1 608 ? 8.915 -39.117 -11.607 1.00 89.19 608 THR A CA 1
ATOM 4825 C C . THR A 1 608 ? 8.871 -37.631 -11.961 1.00 89.19 608 THR A C 1
ATOM 4827 O O . THR A 1 608 ? 8.961 -37.274 -13.135 1.00 89.19 608 THR A O 1
ATOM 4830 N N . ARG A 1 609 ? 8.738 -36.754 -10.958 1.00 87.25 609 ARG A N 1
ATOM 4831 C CA . ARG A 1 609 ? 8.771 -35.299 -11.160 1.00 87.25 609 ARG A CA 1
ATOM 4832 C C . ARG A 1 609 ? 10.148 -34.849 -11.638 1.00 87.25 609 ARG A C 1
ATOM 4834 O O . ARG A 1 609 ? 10.227 -34.118 -12.620 1.00 87.25 609 ARG A O 1
ATOM 4841 N N . LEU A 1 610 ? 11.214 -35.381 -11.045 1.00 84.25 610 LEU A N 1
ATOM 4842 C CA . LEU A 1 610 ? 12.586 -35.129 -11.490 1.00 84.25 610 LEU A CA 1
ATOM 4843 C C . LEU A 1 610 ? 12.838 -35.635 -12.916 1.00 84.25 610 LEU A C 1
ATOM 4845 O O . LEU A 1 610 ? 13.439 -34.923 -13.706 1.00 84.25 610 LEU A O 1
ATOM 4849 N N . GLU A 1 611 ? 12.318 -36.806 -13.297 1.00 82.75 611 GLU A N 1
ATOM 4850 C CA . GLU A 1 611 ? 12.389 -37.304 -14.679 1.00 82.75 611 GLU A CA 1
ATOM 4851 C C . GLU A 1 611 ? 11.608 -36.431 -15.669 1.00 82.75 611 GLU A C 1
ATOM 4853 O O . GLU A 1 611 ? 11.951 -36.381 -16.848 1.00 82.75 611 GLU A O 1
ATOM 4858 N N . HIS A 1 612 ? 10.513 -35.800 -15.239 1.00 79.06 612 HIS A N 1
ATOM 4859 C CA . HIS A 1 612 ? 9.798 -34.833 -16.068 1.00 79.06 612 HIS A CA 1
ATOM 4860 C C . HIS A 1 612 ? 10.598 -33.540 -16.220 1.00 79.06 612 HIS A C 1
ATOM 4862 O O . HIS A 1 612 ? 10.680 -33.035 -17.335 1.00 79.06 612 HIS A O 1
ATOM 4868 N N . LEU A 1 613 ? 11.224 -33.052 -15.147 1.00 71.00 613 LEU A N 1
ATOM 4869 C CA . LEU A 1 613 ? 12.118 -31.894 -15.186 1.00 71.00 613 LEU A CA 1
ATOM 4870 C C . LEU A 1 613 ? 13.336 -32.159 -16.088 1.00 71.00 613 LEU A C 1
ATOM 4872 O O . LEU A 1 613 ? 13.603 -31.368 -16.984 1.00 71.00 613 LEU A O 1
ATOM 4876 N N . ASP A 1 614 ? 13.979 -33.325 -15.964 1.00 71.75 614 ASP A N 1
ATOM 4877 C CA . ASP A 1 614 ? 15.105 -33.753 -16.813 1.00 71.75 614 ASP A CA 1
ATOM 4878 C C . ASP A 1 614 ? 14.708 -33.976 -18.292 1.00 71.75 614 ASP A C 1
ATOM 4880 O O . ASP A 1 614 ? 15.581 -34.053 -19.150 1.00 71.75 614 ASP A O 1
ATOM 4884 N N . LYS A 1 615 ? 13.412 -34.132 -18.611 1.00 72.19 615 LYS A N 1
ATOM 4885 C CA . LYS A 1 615 ? 12.898 -34.212 -20.000 1.00 72.19 615 LYS A CA 1
ATOM 4886 C C . LYS A 1 615 ? 12.548 -32.846 -20.593 1.00 72.19 615 LYS A C 1
ATOM 4888 O O . LYS A 1 615 ? 12.300 -32.767 -21.798 1.00 72.19 615 LYS A O 1
ATOM 4893 N N . LEU A 1 616 ? 12.410 -31.830 -19.744 1.00 54.19 616 LEU A N 1
ATOM 4894 C CA . LEU A 1 616 ? 12.170 -30.442 -20.132 1.00 54.19 616 LEU A CA 1
ATOM 4895 C C . LEU A 1 616 ? 13.495 -29.679 -20.328 1.00 54.19 616 LEU A C 1
ATOM 4897 O O . LEU A 1 616 ? 13.496 -28.676 -21.040 1.00 54.19 616 LEU A O 1
ATOM 4901 N N . GLU A 1 617 ? 14.595 -30.177 -19.741 1.00 45.00 617 GLU A N 1
ATOM 4902 C CA . GLU A 1 617 ? 15.994 -29.861 -20.098 1.00 45.00 617 GLU A CA 1
ATOM 4903 C C . GLU A 1 617 ? 16.449 -30.586 -21.378 1.00 45.00 617 GLU A C 1
ATOM 4905 O O . GLU A 1 617 ? 17.250 -29.982 -22.136 1.00 45.00 617 GLU A O 1
#

Sequence (617 aa):
MLYLVGLGLADESDITVKGLEVVKRAERVYLEAYTSILLVSKEKLEAFYGRPVIEADRELVETGSDEILAGADKTDVAFLVVGDPFGATTHTDLVLRAREMGIESKVIPNASIMSGIGCTGLQLYNFGQTVSMVFFTENWKPSSYYDRVKENVQLGLHTLVLLDIKVKEQSYENMARGRRIFEPPRYMTVAQCASQMLETEEERKEGVFGPDSLAVGAARVGGPDQKLVVGTLKELSEVDMGPPLHSLVLLGRKAHDLERDYIREFAVDKATFDASWKKGFHLLPAMPVYMVHGFRWPRAGFTGIRVYIVLHNLEDATAEYVQQPATSRLLTECFKKTDPDIVARLPDLQFIEQYDPEDTDSATAVSQPYAYVAAKVITLSEPGAKAPGLSWNPEDLAKDSPLEPSAMEALTQLRDKYAAGERIGWWIVYNGDPDRAFPHSEEDDSYDEYDYDDNDDDEYTESNGDSVRNSTAPETPPSPANRQGKTRLAKWYAPYSDEEKIKLKGEVHRLVAPRDQKYQSNFVEFKRSTKIVYRRYAGLFFCVCVDATDNELAYLEAIHFFVEVLDQFFGNVCELDLVFNFYKVYAILDEVFLAGEIEETSKQVVLTRLEHLDKLE

Foldseek 3Di:
DEEEFECEFEDLVQGDPVRLVLLLFFPAAEEEDFVDHYNDDQVRNCVVSVHHYHYDYPCCVVPVLCVQLPCLQPTYGYYYYYAFCPQPDDCVVSVVVCVVVVHDYYYHTGHHCLNLVCVLVFDSVLADDEEEAEDDDPVDQDDPVVVRLLVSQVVLGKYKYFYDKDDQDDDPVCVVVVHSDGDHIDEDALLNRLVSVQVSCVVVVPPSFHQLFKKWKWFSRPYPLTAIAIGGSVVSNPDDPDDDDIMMMGGGQPTDVSSLVSNCVRYPDNVSSVVSCCVRHVPLVQWWWKKFFFWWAFCDDCLGQVNVCVVQVVVPADSQQCLAPSNFVSVLVSCCVPPVLLVVQLVQWTKAAAADCPPPDDLQNSHDRTITGGSDMDTPGDDPPPDPDPDDDPVVVQPDDPGDPSNVVSSVVVCCRRPNPIDGGIDTGTGSCSHPDDDDPPPADDDDDDDDDDDDDDDDDDYDDDDDDDDDDDDDDDPDDPPPLDDLDDDDLDHDDPVRVVVVSVVCCVVPVVDDPPPDDQWADDPDFWIWRWDDDDPDIDIAIGTPPDDSVVVNVLSVQLVVLQCVLVVHDDSVCCRVVVVLSVLLVCCQDPSSDGDDDDSVVSVVVSVVVVVSD

Mean predicted aligned error: 19.99 Å

pLDDT: mean 83.01, std 18.92, range [23.3, 98.69]

Radius of gyration: 34.2 Å; Cα contacts (8 Å, |Δi|>4): 941; chains: 1; bounding box: 84×90×85 Å

Secondary structure (DSSP, 8-state):
-EEEEE-BSSSTT-S-HHHHHHHHH-SEEEEE-SS---SS-HHHHHHHHTS--EEE-HHHHHT-HHHHHTTTTTS-EEEEESB-TTSSSSTHHHHHHHHHTT--EEEE----HHHHGGGGS--GGGB---EEE---BTTB---HHHHHHHHHHHHT-BEEEEE-EE-SPBPHHHHHTT---BPPPEE--HHHHHHHHHHHHHHH-S-SS-TT-EEEEEESTTSTT-EEEEEEHHHHTT----SSPEEEEEPPTT--HHHHHHHHTTBS-HHHHHHHHHHHH--S----EEEEEEEEEESSSTTSHHHHHHHTT-TT--TT-TTSHHHHHHHHHHHHHH-HHHHTT-TT-EEE--B-TT--SSTTSS--SEEEEEEEEEES--TT---S-S---HHHHHSS-SS-HHHHHHHHHHHHHHSTTPPPEEEEEEBS-SS-PPPPPTTS---------------------------------------S---S----SS---HHHHHHHHHHHHHHHTT--TTTS-SEEEETTTEEEEEEEETTEEEEEEEETTS-HHHHHHHHHHHHHHHHHHHTS--HHHHHHTHHHHHHHHHHHEETTEE----HHHHHHHHHHHHHH-

Nearest PDB structures (foldseek):
  3i4t-assembly1_A-2  TM=9.678E-01  e=4.442E-32  Entamoeba histolytica
  2e8s-assembly1_B  TM=9.259E-01  e=2.716E-25  Pyrococcus horikoshii OT3
  2ehl-assembly1_B  TM=9.250E-01  e=1.042E-24  Pyrococcus horikoshii OT3
  1vhv-assembly1_A  TM=9.327E-01  e=8.326E-25  Archaeoglobus fulgidus
  2ele-assembly1_B  TM=9.178E-01  e=1.165E-24  Pyrococcus horikoshii OT3

InterPro domains:
  IPR000878 Tetrapyrrole methylase [PF00590] (1-236)
  IPR004551 Diphthine synthase [MF_01084] (1-269)
  IPR004551 Diphthine synthase [PTHR10882] (1-272)
  IPR004551 Diphthine synthase [TIGR00522] (1-269)
  IPR004551 Diphthine synthase [cd11647] (1-253)
  IPR011012 Longin-like domain superfamily [SSF64356] (482-615)
  IPR014776 Tetrapyrrole methylase, subdomain 2 [G3DSA:3.30.950.10] (112-271)
  IPR014777 Tetrapyrrole methylase, subdomain 1 [G3DSA:3.40.1010.10] (1-111)
  IPR022775 AP complex, mu/sigma subunit [PF01217] (482-616)
  IPR027156 AP-2 complex subunit sigma [cd14833] (482-616)
  IPR035996 Tetrapyrrole methylase superfamily [SSF53790] (1-269)

Solvent-accessible surface area (backbone atoms only — not comparable to full-atom values): 35867 Å² total; per-residue (Å²): 48,37,32,39,25,7,31,12,54,24,46,82,75,51,32,41,72,71,35,51,56,47,51,60,69,26,80,43,37,35,34,50,64,52,94,46,75,60,82,56,58,68,68,61,42,26,64,73,55,72,41,79,70,42,82,34,48,64,62,43,58,78,73,40,38,64,70,73,51,59,63,16,71,81,37,40,27,28,39,35,27,58,13,19,49,70,66,85,59,70,51,65,56,59,52,50,56,35,50,76,71,70,24,56,73,46,79,38,77,44,56,22,70,83,63,54,55,41,79,60,51,50,61,70,88,46,47,41,69,71,37,66,48,69,80,70,50,100,90,48,71,88,61,76,48,52,64,50,50,38,54,21,46,75,76,20,20,21,30,46,33,43,48,33,65,45,56,74,43,54,48,70,70,32,53,78,66,72,41,97,50,62,49,80,71,46,67,44,44,46,18,57,51,31,44,52,50,49,52,47,38,72,72,67,66,77,73,74,62,50,59,62,37,49,30,37,36,39,16,31,62,83,33,99,78,46,39,67,42,20,32,26,31,53,57,35,38,73,48,85,71,72,70,79,54,37,31,36,32,43,66,17,59,67,66,48,71,70,32,50,64,53,35,50,78,34,32,79,44,59,68,59,44,52,50,34,42,44,72,65,52,57,62,57,62,69,54,42,36,32,44,28,39,26,32,54,37,34,37,62,60,90,51,6,47,46,43,45,39,59,78,67,65,44,84,81,45,45,70,71,47,45,50,41,72,64,18,36,48,52,54,51,55,47,42,47,70,77,37,43,81,39,42,73,45,35,87,54,60,44,52,46,55,50,43,48,82,83,41,80,80,53,99,45,36,86,37,50,72,41,36,32,48,19,56,38,76,42,74,77,59,64,92,80,66,90,60,101,62,99,71,83,60,72,70,74,66,66,72,52,76,95,51,58,71,66,30,47,50,28,52,50,54,51,34,57,69,41,23,64,90,54,64,76,46,81,45,82,37,50,19,45,58,86,72,74,78,78,82,77,76,90,76,74,85,80,85,84,90,78,89,82,85,84,88,81,88,84,92,82,90,81,92,86,91,88,91,86,92,86,86,90,86,85,91,74,82,79,73,81,71,88,82,76,78,75,80,81,77,87,86,78,70,65,85,67,54,72,68,52,50,53,51,49,53,53,50,52,44,66,66,52,70,81,57,51,82,89,87,47,75,50,65,40,88,39,78,97,60,29,28,37,34,44,52,75,57,96,96,44,77,49,75,45,80,42,52,69,86,53,64,60,66,59,55,50,49,47,56,49,51,53,50,51,48,45,27,66,73,63,70,70,60,50,75,65,52,51,63,77,39,39,68,59,50,50,53,55,45,49,52,35,37,49,88,76,38,83,66,50,89,51,63,66,58,49,49,52,53,50,53,50,53,65,69,73,105

Organism: Aspergillus lentulus (NCBI:txid293939)